Protein AF-A0A2U1LU13-F1 (afdb_monomer_lite)

Foldseek 3Di:
DDDPPDDPDDDDPVVLCCLQVDFAQWFDFLNDIDTGGLQQEEAEDPVVVVVVNVLSQQDRHGYGDCVVVPPCVVVCVVVSVSSNHYYAVVVVLLVSLQVLLVCLQVQNDALSHVVNQLVVLVVCVVVVHDCPNSLVSQQPGQRFQFPVGGHGLQQEEADDPLCPLLVQFFPRGYGDCVRNPPVVVVSLVSSVSSNHHYDDDLCVLVRSLVGTDALVSLAAHALSNVVSLLVSLVSDPDNPSSLVRQQPHQNFQFPVGGHHLQQEEEDAVPDLLCLLCVLQVPGGYGDCVRNPPVVNVSLVSSVSSNHHYDSVSSLVVSLVVVLVCLVVVNRALSSVVSVLVSLVSCVVVVHDDDPSSLVSQQAGFNFAFPVRGTHGLQQEAADDPLCVLQVLFWDHRYGPCDPVGNHPVVVVSVVSSVSSNHHYDLLPVLVRCVVTGHGDPDVVSRDPSNVVSNVVSVVSVVVVVVVVVVVVVVVVD

Secondary structure (DSSP, 8-state):
----SS---PPPHHHHHHHHHSS-EEEEETTEEEEE-GGG-B---HHHHHHHHHTSSS----EE-HHHH-GGGGGGHHHHHHTT-B--HHHHHHHHHHHHHHHHHTT---HHHHHHHHHHHHHHHHTT---HHHHHHHHTS--EEETTEEE-GGG-B---GGGHHHHHHB---BB-HHHH-GGGGGGHHHHHHTT-B-S--TTHHHHHHHTBPPGGG--S--HHHHHHHHHHHHH-S--HHHHHHHHTS--EEETTEEE-GGG-B---TT-GGGGHHHHSS-S-BB-HHHH-GGGGGGHHHHHHTT-B-SHHHHHHHHHHHHHHHHHTT---HHHHHHHHHHHHHHHHHTPPPPHHHHHHHHHS--EEBTTS-EE-GGG-B---GGGHHHHTTB---BB--STTTT-GGGGGGHHHHHHTT-B-SGGG-HHHHHHHB---SSGGG--HHHHHHHHHHHHHHHHHHHHHHHHHHHH--

Sequence (477 aa):
MANLRTTGTCLPERFLSSIKNGSWLKIYLNGCSGYKLPSESFVLESSLVSYLQNESVLVDIPLVDENFYGEEIKNYKDELKTIGVRFEIKEACELTGKRLASLAASSKYTKDGVFAILKFIKYLGENKLPSEDFISSIKGGKWVRTSRGYMTPTDSVLLSDEWNAAKQISDVPFIDHDYYGNEIYSFKKELELLGVVVNFDHNCYRIVSANIKSSTLLTCLSPEAFLLILKCIQKLESSEKLLQEVTNTKCLKTNLGYNFPSECFLWNTESEWRCLLHVFGSFPVLDETFYGNIIVSMSTELKKLGVMVESEDTIKEFTRTFKQQVSSSSISKENVFSFLEFCRKLNKMEVEFPAELKDCIREEKWLRTGLGDYRSPNDCILFGTDWLPISSVSLLPFIDDSDDSYGSKIHQYGLELKELGVTTDFKDGDKFIADGIFLPQDCSRLTTASVYSLLDSVKIFKEKKVRLREDIDHFSG

Radius of gyration: 44.27 Å; chains: 1; bounding box: 106×36×141 Å

pLDDT: mean 86.25, std 11.25, range [31.67, 97.56]

Structure (mmCIF, N/CA/C/O backbone):
data_AF-A0A2U1LU13-F1
#
_entry.id   AF-A0A2U1LU13-F1
#
loop_
_atom_site.group_PDB
_atom_site.id
_atom_site.type_symbol
_atom_site.label_atom_id
_atom_site.label_alt_id
_atom_site.label_comp_id
_atom_site.label_asym_id
_atom_site.label_entity_id
_atom_site.label_seq_id
_atom_site.pdbx_PDB_ins_code
_atom_site.Cartn_x
_atom_site.Cartn_y
_atom_site.Cartn_z
_atom_site.occupancy
_atom_site.B_iso_or_equiv
_atom_site.auth_seq_id
_atom_site.auth_comp_id
_atom_site.auth_asym_id
_atom_site.auth_atom_id
_atom_site.pdbx_PDB_model_num
ATOM 1 N N . MET A 1 1 ? -43.861 2.820 74.575 1.00 38.53 1 MET A N 1
ATOM 2 C CA . MET A 1 1 ? -42.557 2.122 74.524 1.00 38.53 1 MET A CA 1
ATOM 3 C C . MET A 1 1 ? -41.469 3.168 74.664 1.00 38.53 1 MET A C 1
ATOM 5 O O . MET A 1 1 ? -41.568 4.204 74.022 1.00 38.53 1 MET A O 1
ATOM 9 N N . ALA A 1 2 ? -40.532 2.962 75.587 1.00 31.67 2 ALA A N 1
ATOM 10 C CA . ALA A 1 2 ? -39.531 3.951 75.970 1.00 31.67 2 ALA A CA 1
ATOM 11 C C . ALA A 1 2 ? -38.491 4.176 74.859 1.00 31.67 2 ALA A C 1
ATOM 13 O O . ALA A 1 2 ? -38.010 3.224 74.250 1.00 31.67 2 ALA A O 1
ATOM 14 N N . ASN A 1 3 ? -38.156 5.448 74.635 1.00 36.84 3 ASN A N 1
ATOM 15 C CA . ASN A 1 3 ? -37.071 5.921 73.781 1.00 36.84 3 ASN A CA 1
ATOM 16 C C . ASN A 1 3 ? -35.738 5.245 74.151 1.00 36.84 3 ASN A C 1
ATOM 18 O O . ASN A 1 3 ? -35.195 5.507 75.221 1.00 36.84 3 ASN A O 1
ATOM 22 N N . LEU A 1 4 ? -35.155 4.480 73.225 1.00 47.50 4 LEU A N 1
ATOM 23 C CA . LEU A 1 4 ? -33.764 3.994 73.273 1.00 47.50 4 LEU A CA 1
ATOM 24 C C . LEU A 1 4 ? -32.726 5.108 72.998 1.00 47.50 4 LEU A C 1
ATOM 26 O O . LEU A 1 4 ? -31.564 4.832 72.726 1.00 47.50 4 LEU A O 1
ATOM 30 N N . ARG A 1 5 ? -33.118 6.387 73.067 1.00 46.38 5 ARG A N 1
ATOM 31 C CA . ARG A 1 5 ? -32.317 7.513 72.559 1.00 46.38 5 ARG A CA 1
ATOM 32 C C . ARG A 1 5 ? -31.171 8.000 73.456 1.00 46.38 5 ARG A C 1
ATOM 34 O O . ARG A 1 5 ? -30.487 8.927 73.041 1.00 46.38 5 ARG A O 1
ATOM 41 N N . THR A 1 6 ? -30.922 7.451 74.649 1.00 43.53 6 THR A N 1
ATOM 42 C CA . THR A 1 6 ? -30.014 8.144 75.599 1.00 43.53 6 THR A CA 1
ATOM 43 C C . THR A 1 6 ? -29.147 7.299 76.538 1.00 43.53 6 THR A C 1
ATOM 45 O O . THR A 1 6 ? -28.593 7.856 77.481 1.00 43.53 6 THR A O 1
ATOM 48 N N . THR A 1 7 ? -28.914 6.003 76.312 1.00 41.75 7 THR A N 1
ATOM 49 C CA . THR A 1 7 ? -27.909 5.287 77.132 1.00 41.75 7 THR A CA 1
ATOM 50 C C . THR A 1 7 ? -26.944 4.491 76.271 1.00 41.75 7 THR A C 1
ATOM 52 O O . THR A 1 7 ? -27.354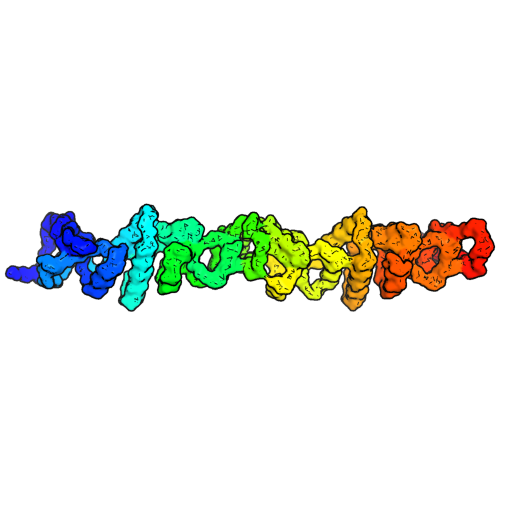 3.612 75.523 1.00 41.75 7 THR A O 1
ATOM 55 N N . GLY A 1 8 ? -25.650 4.809 76.384 1.00 46.75 8 GLY A N 1
ATOM 56 C CA . GLY A 1 8 ? -24.526 4.111 75.750 1.00 46.75 8 GLY A CA 1
ATOM 57 C C . GLY A 1 8 ? -24.321 2.694 76.292 1.00 46.75 8 GLY A C 1
ATOM 58 O O . GLY A 1 8 ? -23.240 2.348 76.756 1.00 46.75 8 GLY A O 1
ATOM 59 N N . THR A 1 9 ? -25.375 1.884 76.270 1.00 54.50 9 THR A N 1
ATOM 60 C CA . THR A 1 9 ? -25.333 0.459 76.572 1.00 54.50 9 THR A CA 1
ATOM 61 C C . THR A 1 9 ? -25.237 -0.291 75.251 1.00 54.50 9 THR A C 1
ATOM 63 O O . THR A 1 9 ? -26.127 -0.230 74.407 1.00 54.50 9 THR A O 1
ATOM 66 N N . CYS A 1 10 ? -24.101 -0.955 75.035 1.00 62.41 10 CYS A N 1
ATOM 67 C CA . CYS A 1 10 ? -23.913 -1.821 73.880 1.00 62.41 10 CYS A CA 1
ATOM 68 C C . CYS A 1 10 ? -24.911 -2.986 73.980 1.00 62.41 10 CYS A C 1
ATOM 70 O O . CYS A 1 10 ? -25.003 -3.633 75.027 1.00 62.41 10 CYS A O 1
ATOM 72 N N . LEU A 1 11 ? -25.677 -3.237 72.914 1.00 72.50 11 LEU A N 1
ATOM 73 C CA . LEU A 1 11 ? -26.575 -4.392 72.838 1.00 72.50 11 LEU A CA 1
ATOM 74 C C . LEU A 1 11 ? -25.777 -5.686 73.091 1.00 72.50 11 LEU A C 1
ATOM 76 O O . LEU A 1 11 ? -24.653 -5.799 72.597 1.00 72.50 11 LEU A O 1
ATOM 80 N N . PRO A 1 12 ? -26.333 -6.687 73.803 1.00 84.94 12 PRO A N 1
ATOM 81 C CA . PRO A 1 12 ? -25.637 -7.952 74.022 1.00 84.94 12 PRO A CA 1
ATOM 82 C C . PRO A 1 12 ? -25.204 -8.581 72.691 1.00 84.94 12 PRO A C 1
ATOM 84 O O . PRO A 1 12 ? -26.036 -8.780 71.805 1.00 84.94 12 PRO A O 1
ATOM 87 N N . GLU A 1 13 ? -23.923 -8.934 72.548 1.00 82.00 13 GLU A N 1
ATOM 88 C CA . GLU A 1 13 ? -23.354 -9.387 71.265 1.00 82.00 13 GLU A CA 1
ATOM 89 C C . GLU A 1 13 ? -24.123 -10.553 70.640 1.00 82.00 13 GLU A C 1
ATOM 91 O O . GLU A 1 13 ? -24.363 -10.563 69.436 1.00 82.00 13 GLU A O 1
ATOM 96 N N . ARG A 1 14 ? -24.561 -11.521 71.458 1.00 84.94 14 ARG A N 1
ATOM 97 C CA . ARG A 1 14 ? -25.356 -12.671 70.996 1.00 84.94 14 ARG A CA 1
ATOM 98 C C . ARG A 1 14 ? -26.734 -12.272 70.469 1.00 84.94 14 ARG A C 1
ATOM 100 O O . ARG A 1 14 ? -27.228 -12.887 69.530 1.00 84.94 14 ARG A O 1
ATOM 107 N N . PHE A 1 15 ? -27.358 -11.261 71.069 1.00 85.44 15 PHE A N 1
ATOM 108 C CA . PHE A 1 15 ? -28.644 -10.739 70.609 1.00 85.44 15 PHE A CA 1
ATOM 109 C C . PHE A 1 15 ? -28.466 -10.000 69.281 1.00 85.44 15 PHE A C 1
ATOM 111 O O . PHE A 1 15 ? -29.158 -10.298 68.309 1.00 85.44 15 PHE A O 1
ATOM 118 N N . LEU A 1 16 ? -27.468 -9.113 69.210 1.00 84.56 16 LEU A N 1
ATOM 119 C CA . LEU A 1 16 ? -27.144 -8.372 67.995 1.00 84.56 16 LEU A CA 1
ATOM 120 C C . LEU A 1 16 ? -26.778 -9.317 66.839 1.00 84.56 16 LEU A C 1
ATOM 122 O O . LEU A 1 16 ? -27.289 -9.154 65.736 1.00 84.56 16 LEU A O 1
ATOM 126 N N . SER A 1 17 ? -25.937 -10.326 67.077 1.00 84.88 17 SER A N 1
ATOM 127 C CA . SER A 1 17 ? -25.530 -11.283 66.042 1.00 84.88 17 SER A CA 1
ATOM 128 C C . SER A 1 17 ? -26.692 -12.147 65.551 1.00 84.88 17 SER A C 1
ATOM 130 O O . SER A 1 17 ? -26.802 -12.385 64.349 1.00 84.88 17 SER A O 1
ATOM 132 N N . SER A 1 18 ? -27.603 -12.547 66.443 1.00 85.25 18 SER A N 1
ATOM 133 C CA . SER A 1 18 ? -28.807 -13.302 66.071 1.00 85.25 18 SER A CA 1
ATOM 134 C C . SER A 1 18 ? -29.725 -12.494 65.149 1.00 85.25 18 SER A C 1
ATOM 136 O O . SER A 1 18 ? -30.237 -13.027 64.167 1.00 85.25 18 SER A O 1
ATOM 138 N N . ILE A 1 19 ? -29.888 -11.194 65.418 1.00 88.31 19 ILE A N 1
ATOM 139 C CA . ILE A 1 19 ? -30.711 -10.301 64.589 1.00 88.31 19 ILE A CA 1
ATOM 140 C C . ILE A 1 19 ? -30.025 -9.990 63.257 1.00 88.31 19 ILE A C 1
ATOM 142 O O . ILE A 1 19 ? -30.682 -10.009 62.219 1.00 88.31 19 ILE A O 1
ATOM 146 N N . LYS A 1 20 ? -28.712 -9.734 63.269 1.00 88.00 20 LYS A N 1
ATOM 147 C CA . LYS A 1 20 ? -27.929 -9.404 62.067 1.00 88.00 20 LYS A CA 1
ATOM 148 C C . LYS A 1 20 ? -27.861 -10.549 61.059 1.00 88.00 20 LYS A C 1
ATOM 150 O O . LYS A 1 20 ? -27.879 -10.304 59.858 1.00 88.00 20 LYS A O 1
ATOM 155 N N . ASN A 1 21 ? -27.773 -11.785 61.546 1.00 87.19 21 ASN A N 1
ATOM 156 C CA . ASN A 1 21 ? -27.509 -12.952 60.702 1.00 87.19 21 ASN A CA 1
ATOM 157 C C . ASN A 1 21 ? -28.780 -13.722 60.303 1.00 87.19 21 ASN A C 1
ATOM 159 O O . ASN A 1 21 ? -28.713 -14.636 59.483 1.00 87.19 21 ASN A O 1
ATOM 163 N N . GLY A 1 22 ? -29.938 -13.381 60.875 1.00 87.50 22 GLY A N 1
ATOM 164 C CA . GLY A 1 22 ? -31.211 -14.018 60.546 1.00 87.50 22 GLY A CA 1
ATOM 165 C C . GLY A 1 22 ? -31.856 -13.438 59.283 1.00 87.50 22 GLY A C 1
ATOM 166 O O . GLY A 1 22 ? -31.882 -12.226 59.092 1.00 87.50 22 GLY A O 1
ATOM 167 N N . SER A 1 23 ? -32.447 -14.296 58.446 1.00 89.81 23 SER A N 1
ATOM 168 C CA . SER A 1 23 ? -33.273 -13.880 57.299 1.00 89.81 23 SER A CA 1
ATOM 169 C C . SER A 1 23 ? -34.725 -13.654 57.726 1.00 89.81 23 SER A C 1
ATOM 171 O O . SER A 1 23 ? -35.588 -14.487 57.467 1.00 89.81 23 SER A O 1
ATOM 173 N N . TRP A 1 24 ? -34.985 -12.558 58.438 1.00 91.88 24 TRP A N 1
ATOM 174 C CA . TRP A 1 24 ? -36.312 -12.240 58.989 1.00 91.88 24 TRP A CA 1
ATOM 175 C C . TRP A 1 24 ? -36.878 -10.910 58.490 1.00 91.88 24 TRP A C 1
ATOM 177 O O . TRP A 1 24 ? -38.072 -10.660 58.662 1.00 91.88 24 TRP A O 1
ATOM 187 N N . LEU A 1 25 ? -36.050 -10.046 57.894 1.00 92.94 25 LEU A N 1
ATOM 188 C CA . LEU A 1 25 ? -36.496 -8.736 57.442 1.00 92.94 25 LEU A CA 1
ATOM 189 C C . LEU A 1 25 ? -37.285 -8.911 56.149 1.00 92.94 25 LEU A C 1
ATOM 191 O O . LEU A 1 25 ? -36.767 -9.454 55.169 1.00 92.94 25 LEU A O 1
ATOM 195 N N . LYS A 1 26 ? -38.554 -8.500 56.167 1.00 92.06 26 LYS A N 1
ATOM 196 C CA . LYS A 1 26 ? -39.435 -8.615 55.014 1.00 92.06 26 LYS A CA 1
ATOM 197 C C . LYS A 1 26 ? -39.046 -7.573 53.977 1.00 92.06 26 LYS A C 1
ATOM 199 O O . LYS A 1 26 ? -38.900 -6.389 54.279 1.00 92.06 26 LYS A O 1
ATOM 204 N N . ILE A 1 27 ? -38.874 -8.036 52.754 1.00 90.69 27 ILE A N 1
ATOM 205 C CA . ILE A 1 27 ? -38.442 -7.216 51.637 1.00 90.69 27 ILE A CA 1
ATOM 206 C C . ILE A 1 27 ? -39.390 -7.380 50.463 1.00 90.69 27 ILE A C 1
ATOM 208 O O . ILE A 1 27 ? -40.057 -8.406 50.310 1.00 90.69 27 ILE A O 1
ATOM 212 N N . TYR A 1 28 ? -39.419 -6.357 49.628 1.00 83.50 28 TYR A N 1
ATOM 213 C CA . TYR A 1 28 ? -40.061 -6.353 48.335 1.00 83.50 28 TYR A CA 1
ATOM 214 C C . TYR A 1 28 ? -38.986 -6.437 47.250 1.00 83.50 28 TYR A C 1
ATOM 216 O O . TYR A 1 28 ? -38.046 -5.638 47.221 1.00 83.50 28 TYR A O 1
ATOM 224 N N . LEU A 1 29 ? -39.111 -7.435 46.377 1.00 77.38 29 LEU A N 1
ATOM 225 C CA . LEU A 1 29 ? -38.156 -7.750 45.322 1.00 77.38 29 LEU A CA 1
ATOM 226 C C . LEU A 1 29 ? -38.910 -8.125 44.050 1.00 77.38 29 LEU A C 1
ATOM 228 O O . LEU A 1 29 ? -39.571 -9.158 44.019 1.00 77.38 29 LEU A O 1
ATOM 232 N N . ASN A 1 30 ? -38.802 -7.304 43.005 1.00 66.56 30 ASN A N 1
ATOM 233 C CA . ASN A 1 30 ? -39.325 -7.620 41.671 1.00 66.56 30 ASN A CA 1
ATOM 234 C C . ASN A 1 30 ? -40.794 -8.110 41.667 1.00 66.56 30 ASN A C 1
ATOM 236 O O . ASN A 1 30 ? -41.125 -9.171 41.141 1.00 66.56 30 ASN A O 1
ATOM 240 N N . GLY A 1 31 ? -41.685 -7.384 42.352 1.00 67.81 31 GLY A N 1
ATOM 241 C CA . GLY A 1 31 ? -43.101 -7.765 42.447 1.00 67.81 31 GLY A CA 1
ATOM 242 C C . GLY A 1 31 ? -43.429 -8.823 43.506 1.00 67.81 31 GLY A C 1
ATOM 243 O O . GLY A 1 31 ? -44.602 -9.074 43.769 1.00 67.81 31 GLY A O 1
ATOM 244 N N . CYS A 1 32 ? -42.420 -9.433 44.134 1.00 70.88 32 CYS A N 1
ATOM 245 C CA . CYS A 1 32 ? -42.581 -10.520 45.094 1.00 70.88 32 CYS A CA 1
ATOM 246 C C . CYS A 1 32 ? -42.129 -10.101 46.499 1.00 70.88 32 CYS A C 1
ATOM 248 O O . CYS A 1 32 ? -41.063 -9.514 46.685 1.00 70.88 32 CYS A O 1
ATOM 250 N N . SER A 1 33 ? -42.915 -10.453 47.517 1.00 82.56 33 SER A N 1
ATOM 251 C CA . SER A 1 33 ? -42.498 -10.315 48.915 1.00 82.56 33 SER A CA 1
ATOM 252 C C . SER A 1 33 ? -41.622 -11.495 49.338 1.00 82.56 33 SER A C 1
ATOM 254 O O . SER A 1 33 ? -41.970 -12.644 49.061 1.00 82.56 33 SER A O 1
ATOM 256 N N . GLY A 1 34 ? -40.541 -11.236 50.068 1.00 88.44 34 GLY A N 1
ATOM 257 C CA . GLY A 1 34 ? -39.651 -12.264 50.609 1.00 88.44 34 GLY A CA 1
ATOM 258 C C . GLY A 1 34 ? -39.026 -11.856 51.940 1.00 88.44 34 GLY A C 1
ATOM 259 O O . GLY A 1 34 ? -39.387 -10.831 52.512 1.00 88.44 34 GLY A O 1
ATOM 260 N N . TYR A 1 35 ? -38.072 -12.654 52.425 1.00 91.69 35 TYR A N 1
ATOM 261 C CA . TYR A 1 35 ? -37.308 -12.367 53.640 1.00 91.69 35 TYR A CA 1
ATOM 262 C C . TYR A 1 35 ? -35.809 -12.425 53.357 1.00 91.69 35 TYR A C 1
ATOM 264 O O . TYR A 1 35 ? -35.337 -13.342 52.681 1.00 91.69 35 TYR A O 1
ATOM 272 N N . LYS A 1 36 ? -35.058 -11.454 53.877 1.00 90.25 36 LYS A N 1
ATOM 273 C CA . LYS A 1 36 ? -33.603 -11.358 53.719 1.00 90.25 36 LYS A CA 1
ATOM 274 C C . LYS A 1 36 ? -32.918 -10.967 55.023 1.00 90.25 36 LYS A C 1
ATOM 276 O O . LYS A 1 36 ? -33.563 -10.571 55.996 1.00 90.25 36 LYS A O 1
ATOM 281 N N . LEU A 1 37 ? -31.596 -11.136 55.052 1.00 92.00 37 LEU A N 1
ATOM 282 C CA . LEU A 1 37 ? -30.774 -10.616 56.137 1.00 92.00 37 LEU A CA 1
ATOM 283 C C . LEU A 1 37 ? -30.817 -9.082 56.116 1.00 92.00 37 LEU A C 1
ATOM 285 O O . LEU A 1 37 ? -30.819 -8.500 55.024 1.00 92.00 37 LEU A O 1
ATOM 289 N N . PRO A 1 38 ? -30.756 -8.414 57.279 1.00 91.44 38 PRO A N 1
ATOM 290 C CA . PRO A 1 38 ? -30.585 -6.967 57.336 1.00 91.44 38 PRO A CA 1
ATOM 291 C C . PRO A 1 38 ? -29.425 -6.466 56.464 1.00 91.44 38 PRO A C 1
ATOM 293 O O . PRO A 1 38 ? -29.615 -5.551 55.675 1.00 91.44 38 PRO A O 1
ATOM 296 N N . SER A 1 39 ? -28.269 -7.140 56.504 1.00 87.19 39 SER A N 1
ATOM 297 C CA . SER A 1 39 ? -27.068 -6.796 55.722 1.00 87.19 39 SER A CA 1
ATOM 298 C C . SER A 1 39 ? -27.202 -6.942 54.205 1.00 87.19 39 SER A C 1
ATOM 300 O O . SER A 1 39 ? -26.350 -6.435 53.469 1.00 87.19 39 SER A O 1
ATOM 302 N N . GLU A 1 40 ? -28.240 -7.632 53.731 1.00 87.19 40 GLU A N 1
ATOM 303 C CA . GLU A 1 40 ? -28.578 -7.745 52.313 1.00 87.19 40 GLU A CA 1
ATOM 304 C C . GLU A 1 40 ? -29.722 -6.815 51.908 1.00 87.19 40 GLU A C 1
ATOM 306 O O . GLU A 1 40 ? -30.003 -6.744 50.720 1.00 87.19 40 GLU A O 1
ATOM 311 N N . SER A 1 41 ? -30.373 -6.133 52.854 1.00 90.38 41 SER A N 1
ATOM 312 C CA . SER A 1 41 ? -31.602 -5.360 52.639 1.00 90.38 41 SER A CA 1
ATOM 313 C C . SER A 1 41 ? -31.338 -3.857 52.580 1.00 90.38 41 SER A C 1
ATOM 315 O O . SER A 1 41 ? -30.395 -3.355 53.199 1.00 90.38 41 SER A O 1
ATOM 317 N N . PHE A 1 42 ? -32.198 -3.132 51.864 1.00 88.38 42 PHE A N 1
ATOM 318 C CA . PHE A 1 42 ? -32.001 -1.717 51.559 1.00 88.38 42 PHE A CA 1
ATOM 319 C C . PHE A 1 42 ? -33.211 -0.849 51.906 1.00 88.38 42 PHE A C 1
ATOM 321 O O . PHE A 1 42 ? -34.357 -1.242 51.699 1.00 88.38 42 PHE A O 1
ATOM 328 N N . VAL A 1 43 ? -32.942 0.375 52.354 1.00 86.94 43 VAL A N 1
ATOM 329 C CA . VAL A 1 43 ? -33.914 1.474 52.418 1.00 86.94 43 VAL A CA 1
ATOM 330 C C . VAL A 1 43 ? -33.341 2.628 51.597 1.00 86.94 43 VAL A C 1
ATOM 332 O O . VAL A 1 43 ? -32.380 3.269 52.016 1.00 86.94 43 VAL A O 1
ATOM 335 N N . LEU A 1 44 ? -33.896 2.864 50.406 1.00 77.81 44 LEU A N 1
ATOM 336 C CA . LEU A 1 44 ? -33.405 3.853 49.434 1.00 77.81 44 LEU A CA 1
ATOM 337 C C . LEU A 1 44 ? -34.466 4.926 49.161 1.00 77.81 44 LEU A C 1
ATOM 339 O O . LEU A 1 44 ? -35.650 4.712 49.410 1.00 77.81 44 LEU A O 1
ATOM 343 N N . GLU A 1 45 ? -34.045 6.075 48.628 1.00 71.88 45 GLU A N 1
ATOM 344 C CA . GLU A 1 45 ? -34.971 7.136 48.218 1.00 71.88 45 GLU A CA 1
ATOM 345 C C . GLU A 1 45 ? -35.929 6.684 47.105 1.00 71.88 45 GLU A C 1
ATOM 347 O O . GLU A 1 45 ? -35.559 5.966 46.171 1.00 71.88 45 GLU A O 1
ATOM 352 N N . SER A 1 46 ? -37.168 7.176 47.177 1.00 67.31 46 SER A N 1
ATOM 353 C CA . SER A 1 46 ? -38.286 6.792 46.308 1.00 67.31 46 SER A CA 1
ATOM 354 C C . SER A 1 46 ? -38.017 7.021 44.813 1.00 67.31 46 SER A C 1
ATOM 356 O O . SER A 1 46 ? -38.522 6.283 43.966 1.00 67.31 46 SER A O 1
ATOM 358 N N . SER A 1 47 ? -37.209 8.024 44.465 1.00 68.06 47 SER A N 1
ATOM 359 C CA . SER A 1 47 ? -36.841 8.357 43.081 1.00 68.06 47 SER A CA 1
ATOM 360 C C . SER A 1 47 ? -35.963 7.279 42.432 1.00 68.06 47 SER A C 1
ATOM 362 O O . SER A 1 47 ? -36.165 6.937 41.269 1.00 68.06 47 SER A O 1
ATOM 364 N N . LEU A 1 48 ? -35.033 6.690 43.187 1.00 68.00 48 LEU A N 1
ATOM 365 C CA . LEU A 1 48 ? -34.186 5.590 42.722 1.00 68.00 48 LEU A CA 1
ATOM 366 C C . LEU A 1 48 ? -34.975 4.279 42.666 1.00 68.00 48 LEU A C 1
ATOM 368 O O . LEU A 1 48 ? -34.872 3.523 41.703 1.00 68.00 48 LEU A O 1
ATOM 372 N N . VAL A 1 49 ? -35.809 4.039 43.681 1.00 66.88 49 VAL A N 1
ATOM 373 C CA . VAL A 1 49 ? -36.694 2.868 43.754 1.00 66.88 49 VAL A CA 1
ATOM 374 C C . VAL A 1 49 ? -37.646 2.817 42.559 1.00 66.88 49 VAL A C 1
ATOM 376 O O . VAL A 1 49 ? -37.750 1.783 41.904 1.00 66.88 49 VAL A O 1
ATOM 379 N N . SER A 1 50 ? -38.294 3.935 42.233 1.00 67.81 50 SER A N 1
ATOM 380 C CA . SER A 1 50 ? -39.213 4.016 41.091 1.00 67.81 50 SER A CA 1
ATOM 381 C C . SER A 1 50 ? -38.503 3.846 39.744 1.00 67.81 50 SER A C 1
ATOM 383 O O . SER A 1 50 ? -39.023 3.150 38.875 1.00 67.81 50 SER A O 1
ATOM 385 N N . TYR A 1 51 ? -37.297 4.398 39.572 1.00 69.25 51 TYR A N 1
ATOM 386 C CA . TYR A 1 51 ? -36.493 4.168 38.368 1.00 69.25 51 TYR A CA 1
ATOM 387 C C . TYR A 1 51 ? -36.136 2.682 38.185 1.00 69.25 51 TYR A C 1
ATOM 389 O O . TYR A 1 51 ? -36.384 2.108 37.124 1.00 69.25 51 TYR A O 1
ATOM 397 N N . LEU A 1 52 ? -35.614 2.040 39.236 1.00 64.81 52 LEU A N 1
ATOM 398 C CA . LEU A 1 52 ? -35.207 0.632 39.210 1.00 64.81 52 LEU A CA 1
ATOM 399 C C . LEU A 1 52 ? -36.380 -0.326 38.955 1.00 64.81 52 LEU A C 1
ATOM 401 O O . LEU A 1 52 ? -36.209 -1.333 38.272 1.00 64.81 52 LEU A O 1
ATOM 405 N N . GLN A 1 53 ? -37.564 -0.009 39.483 1.00 62.66 53 GLN A N 1
ATOM 406 C CA . GLN A 1 53 ? -38.780 -0.804 39.290 1.00 62.66 53 GLN A CA 1
ATOM 407 C C . GLN A 1 53 ? -39.376 -0.651 37.882 1.00 62.66 53 GLN A C 1
ATOM 409 O O . GLN A 1 53 ? -39.920 -1.616 37.350 1.00 62.66 53 GLN A O 1
ATOM 414 N N . ASN A 1 54 ? -39.250 0.526 37.260 1.00 63.12 54 ASN A N 1
ATOM 415 C CA . ASN A 1 54 ? -39.770 0.779 35.912 1.00 63.12 54 ASN A CA 1
ATOM 416 C C . ASN A 1 54 ? -38.928 0.125 34.807 1.00 63.12 54 ASN A C 1
ATOM 418 O O . ASN A 1 54 ? -39.464 -0.263 33.773 1.00 63.12 54 ASN A O 1
ATOM 422 N N . GLU A 1 55 ? -37.618 -0.021 35.011 1.00 59.94 55 GLU A N 1
ATOM 423 C CA . GLU A 1 55 ? -36.703 -0.547 33.989 1.00 59.94 55 GLU A CA 1
ATOM 424 C C . GLU A 1 55 ? -36.604 -2.086 33.950 1.00 59.94 55 GLU A C 1
ATOM 426 O O . GLU A 1 55 ? -35.844 -2.588 33.135 1.00 59.94 55 GLU A O 1
ATOM 431 N N . SER A 1 56 ? -37.400 -2.828 34.743 1.00 53.78 56 SER A N 1
ATOM 432 C CA . SER A 1 56 ? -37.697 -4.294 34.762 1.00 53.78 56 SER A CA 1
ATOM 433 C C . SER A 1 56 ? -36.551 -5.332 34.705 1.00 53.78 56 SER A C 1
ATOM 435 O O . SER A 1 56 ? -36.696 -6.433 35.228 1.00 53.78 56 SER A O 1
ATOM 437 N N . VAL A 1 57 ? -35.408 -5.011 34.109 1.00 52.50 57 VAL A N 1
ATOM 438 C CA . VAL A 1 57 ? -34.299 -5.910 33.768 1.00 52.50 57 VAL A CA 1
ATOM 439 C C . VAL A 1 57 ? -33.120 -5.736 34.725 1.00 52.50 57 VAL A C 1
ATOM 441 O O . VAL A 1 57 ? -32.249 -6.598 34.813 1.00 52.50 57 VAL A O 1
ATOM 444 N N . LEU A 1 58 ? -33.058 -4.614 35.440 1.00 52.75 58 LEU A N 1
ATOM 445 C CA . LEU A 1 58 ? -31.783 -4.142 35.958 1.00 52.75 58 LEU A CA 1
ATOM 446 C C . LEU A 1 58 ? -31.418 -4.634 37.343 1.00 52.75 58 LEU A C 1
ATOM 448 O O . LEU A 1 58 ? -30.256 -4.988 37.529 1.00 52.75 58 LEU A O 1
ATOM 452 N N . VAL A 1 59 ? -32.319 -4.659 38.329 1.00 59.75 59 VAL A N 1
ATOM 453 C CA . VAL A 1 59 ? -31.843 -4.984 39.674 1.00 59.75 59 VAL A CA 1
ATOM 454 C C . VAL A 1 59 ? -32.895 -5.553 40.615 1.00 59.75 59 VAL A C 1
ATOM 456 O O . VAL A 1 59 ? -33.803 -4.871 41.079 1.00 59.75 59 VAL A O 1
ATOM 459 N N . ASP A 1 60 ? -32.647 -6.788 41.033 1.00 67.19 60 ASP A N 1
ATOM 460 C CA . ASP A 1 60 ? -33.205 -7.398 42.233 1.00 67.19 60 ASP A CA 1
ATOM 461 C C . ASP A 1 60 ? -32.616 -6.731 43.509 1.00 67.19 60 ASP A C 1
ATOM 463 O O . ASP A 1 60 ? -31.897 -7.385 44.275 1.00 67.19 60 ASP A O 1
ATOM 467 N N . ILE A 1 61 ? -32.871 -5.437 43.762 1.00 78.44 61 ILE A N 1
ATOM 468 C CA . ILE A 1 61 ? -32.541 -4.816 45.064 1.00 78.44 61 ILE A CA 1
ATOM 469 C C . ILE A 1 61 ? -33.636 -5.173 46.072 1.00 78.44 61 ILE A C 1
ATOM 471 O O . ILE A 1 61 ? -34.783 -4.777 45.875 1.00 78.44 61 ILE A O 1
ATOM 475 N N . PRO A 1 62 ? -33.319 -5.896 47.159 1.00 85.56 62 PRO A N 1
ATOM 476 C CA . PRO A 1 62 ? -34.291 -6.226 48.198 1.00 85.56 62 PRO A CA 1
ATOM 477 C C . PRO A 1 62 ? -34.555 -5.002 49.081 1.00 85.56 62 PRO A C 1
ATOM 479 O O . PRO A 1 62 ? -33.817 -4.711 50.025 1.00 85.56 62 PRO A O 1
ATOM 482 N N . LEU A 1 63 ? -35.614 -4.270 48.749 1.00 87.19 63 LEU A N 1
ATOM 483 C CA . LEU A 1 63 ? -36.050 -3.094 49.495 1.00 87.19 63 LEU A CA 1
ATOM 484 C C . LEU A 1 63 ? -36.875 -3.525 50.701 1.00 87.19 63 LEU A C 1
ATOM 486 O O . LEU A 1 63 ? -37.680 -4.441 50.581 1.00 87.19 63 LEU A O 1
ATOM 490 N N . VAL A 1 64 ? -36.718 -2.874 51.850 1.00 89.38 64 VAL A N 1
ATOM 491 C CA . VAL A 1 64 ? -37.592 -3.122 53.008 1.00 89.38 64 VAL A CA 1
ATOM 492 C C . VAL A 1 64 ? -39.051 -2.871 52.616 1.00 89.38 64 VAL A C 1
ATOM 494 O O . VAL A 1 64 ? -39.371 -1.860 51.994 1.00 89.38 64 VAL A O 1
ATOM 497 N N . ASP A 1 65 ? -39.930 -3.816 52.953 1.00 88.19 65 ASP A N 1
ATOM 498 C CA . ASP A 1 65 ? -41.342 -3.792 52.557 1.00 88.19 65 ASP A CA 1
ATOM 499 C C . ASP A 1 65 ? -42.128 -2.756 53.382 1.00 88.19 65 ASP A C 1
ATOM 501 O O . ASP A 1 65 ? -42.736 -3.073 54.407 1.00 88.19 65 ASP A O 1
ATOM 505 N N . GLU A 1 66 ? -42.103 -1.494 52.945 1.00 85.88 66 GLU A N 1
ATOM 506 C CA . GLU A 1 66 ? -42.842 -0.401 53.593 1.00 85.88 66 GLU A CA 1
ATOM 507 C C . GLU A 1 66 ? -44.359 -0.639 53.609 1.00 85.88 66 GLU A C 1
ATOM 509 O O . GLU A 1 66 ? -45.028 -0.197 54.539 1.00 85.88 66 GLU A O 1
ATOM 514 N N . ASN A 1 67 ? -44.911 -1.383 52.642 1.00 84.94 67 ASN A N 1
ATOM 515 C CA . ASN A 1 67 ? -46.339 -1.716 52.631 1.00 84.94 67 ASN A CA 1
ATOM 516 C C . ASN A 1 67 ? -46.705 -2.670 53.773 1.00 84.94 67 ASN A C 1
ATOM 518 O O . ASN A 1 67 ? -47.818 -2.624 54.292 1.00 84.94 67 ASN A O 1
ATOM 522 N N . PHE A 1 68 ? -45.775 -3.543 54.164 1.00 89.56 68 PHE A N 1
ATOM 523 C CA . PHE A 1 68 ? -45.958 -4.444 55.294 1.00 89.56 68 PHE A CA 1
ATOM 524 C C . PHE A 1 68 ? -45.684 -3.774 56.642 1.00 89.56 68 PHE A C 1
ATOM 526 O O . PHE A 1 68 ? -46.429 -4.004 57.592 1.00 89.56 68 PHE A O 1
ATOM 533 N N . TYR A 1 69 ? -44.616 -2.980 56.743 1.00 90.06 69 TYR A N 1
ATOM 534 C CA . TYR A 1 69 ? -44.191 -2.384 58.013 1.00 90.06 69 TYR A CA 1
ATOM 535 C C . TYR A 1 69 ? -44.827 -1.021 58.320 1.00 90.06 69 TYR A C 1
ATOM 537 O O . TYR A 1 69 ? -44.778 -0.576 59.465 1.00 90.06 69 TYR A O 1
ATOM 545 N N . GLY A 1 70 ? -45.422 -0.365 57.323 1.00 86.62 70 GLY A N 1
ATOM 546 C CA . GLY A 1 70 ? -45.932 0.999 57.426 1.00 86.62 70 GLY A CA 1
ATOM 547 C C . GLY A 1 70 ? -44.822 2.054 57.436 1.00 86.62 70 GLY A C 1
ATOM 548 O O . GLY A 1 70 ? -43.640 1.755 57.608 1.00 86.62 70 GLY A O 1
ATOM 549 N N . GLU A 1 71 ? -45.202 3.326 57.286 1.00 84.06 71 GLU A N 1
ATOM 550 C CA . GLU A 1 71 ? -44.247 4.449 57.266 1.00 84.06 71 GLU A CA 1
ATOM 551 C C . GLU A 1 71 ? -43.464 4.603 58.579 1.00 84.06 71 GLU A C 1
ATOM 553 O O . GLU A 1 71 ? -42.370 5.169 58.587 1.00 84.06 71 GLU A O 1
ATOM 558 N N . GLU A 1 72 ? -43.980 4.050 59.681 1.00 88.38 72 GLU A N 1
ATOM 559 C CA . GLU A 1 72 ? -43.337 4.074 60.996 1.00 88.38 72 GLU A CA 1
ATOM 560 C C . GLU A 1 72 ? -41.945 3.434 60.991 1.00 88.38 72 GLU A C 1
ATOM 562 O O . GLU A 1 72 ? -41.090 3.849 61.776 1.00 88.38 72 GLU A O 1
ATOM 567 N N . ILE A 1 73 ? -41.664 2.488 60.080 1.00 89.00 73 ILE A N 1
ATOM 568 C CA . ILE A 1 73 ? -40.339 1.859 59.980 1.00 89.00 73 ILE A CA 1
ATOM 569 C C . ILE A 1 73 ? -39.227 2.869 59.673 1.00 89.00 73 ILE A C 1
ATOM 571 O O . ILE A 1 73 ? -38.085 2.683 60.094 1.00 89.00 73 ILE A O 1
ATOM 575 N N . LYS A 1 74 ? -39.561 3.992 59.022 1.00 84.12 74 LYS A N 1
ATOM 576 C CA . LYS A 1 74 ? -38.619 5.084 58.728 1.00 84.12 74 LYS A CA 1
ATOM 577 C C . LYS A 1 74 ? -38.117 5.776 59.996 1.00 84.12 74 LYS A C 1
ATOM 579 O O . LYS A 1 74 ? -37.012 6.318 59.991 1.00 84.12 74 LYS A O 1
ATOM 584 N N . ASN A 1 75 ? -38.879 5.716 61.092 1.00 88.50 75 ASN A N 1
ATOM 585 C CA . ASN A 1 75 ? -38.477 6.280 62.382 1.00 88.50 75 ASN A CA 1
ATOM 586 C C . ASN A 1 75 ? -37.338 5.491 63.048 1.00 88.50 75 ASN A C 1
ATOM 588 O O . ASN A 1 75 ? -36.675 6.035 63.927 1.00 88.50 75 ASN A O 1
ATOM 592 N N . TYR A 1 76 ? -37.083 4.254 62.605 1.00 90.12 76 TYR A N 1
ATOM 593 C CA . TYR A 1 76 ? -36.062 3.349 63.147 1.00 90.12 76 TYR A CA 1
ATOM 594 C C . TYR A 1 76 ? -34.764 3.342 62.328 1.00 90.12 76 TYR A C 1
ATOM 596 O O . TYR A 1 76 ? -34.058 2.337 62.256 1.00 90.12 76 TYR A O 1
ATOM 604 N N . LYS A 1 77 ? -34.452 4.442 61.637 1.00 88.44 77 LYS A N 1
ATOM 605 C CA . LYS A 1 77 ? -33.309 4.526 60.715 1.00 88.44 77 LYS A CA 1
ATOM 606 C C . LYS A 1 77 ? -31.979 4.123 61.364 1.00 88.44 77 LYS A C 1
ATOM 608 O O . LYS A 1 77 ? -31.218 3.363 60.765 1.00 88.44 77 LYS A O 1
ATOM 613 N N . ASP A 1 78 ? -31.693 4.621 62.564 1.00 86.94 78 ASP A N 1
ATOM 614 C CA . ASP A 1 78 ? -30.419 4.368 63.246 1.00 86.94 78 ASP A CA 1
ATOM 615 C C . ASP A 1 78 ? -30.336 2.926 63.763 1.00 86.94 78 ASP A C 1
ATOM 617 O O . ASP A 1 78 ? -29.286 2.284 63.674 1.00 86.94 78 ASP A O 1
ATOM 621 N N . GLU A 1 79 ? -31.454 2.369 64.225 1.00 91.12 79 GLU A N 1
ATOM 622 C CA . GLU A 1 79 ? -31.576 0.972 64.633 1.00 91.12 79 GLU A CA 1
ATOM 623 C C . GLU A 1 79 ? -31.396 0.031 63.436 1.00 91.12 79 GLU A C 1
ATOM 625 O O . GLU A 1 79 ? -30.614 -0.918 63.516 1.00 91.12 79 GLU A O 1
ATOM 630 N N . LEU A 1 80 ? -32.049 0.327 62.307 1.00 90.75 80 LEU A N 1
ATOM 631 C CA . LEU A 1 80 ? -31.921 -0.415 61.050 1.00 90.75 80 LEU A CA 1
ATOM 632 C C . LEU A 1 80 ? -30.470 -0.396 60.547 1.00 90.75 80 LEU A C 1
ATOM 634 O O . LEU A 1 80 ? -29.923 -1.451 60.218 1.00 90.75 80 LEU A O 1
ATOM 638 N N . LYS A 1 81 ? -29.803 0.766 60.579 1.00 89.50 81 LYS A N 1
ATOM 639 C CA . LYS A 1 81 ? -28.362 0.867 60.292 1.00 89.50 81 LYS A CA 1
ATOM 640 C C . LYS A 1 81 ? -27.531 0.023 61.254 1.00 89.50 81 LYS A C 1
ATOM 642 O O . LYS A 1 81 ? -26.634 -0.699 60.825 1.00 89.50 81 LYS A O 1
ATOM 647 N N . THR A 1 82 ? -27.844 0.064 62.549 1.00 87.56 82 THR A N 1
ATOM 648 C CA . THR A 1 82 ? -27.105 -0.673 63.586 1.00 87.56 82 THR A CA 1
ATOM 649 C C . THR A 1 82 ? -27.141 -2.181 63.342 1.00 87.56 82 THR A C 1
ATOM 651 O O . THR A 1 82 ? -26.128 -2.860 63.543 1.00 87.56 82 THR A O 1
ATOM 654 N N . ILE A 1 83 ? -28.269 -2.711 62.859 1.00 89.25 83 ILE A N 1
ATOM 655 C CA . ILE A 1 83 ? -28.433 -4.128 62.503 1.00 89.25 83 ILE A CA 1
ATOM 656 C C . ILE A 1 83 ? -27.968 -4.461 61.075 1.00 89.25 83 ILE A C 1
ATOM 658 O O . ILE A 1 83 ? -28.017 -5.621 60.685 1.00 89.25 83 ILE A O 1
ATOM 662 N N . GLY A 1 84 ? -27.451 -3.493 60.319 1.00 87.50 84 GLY A N 1
ATOM 663 C CA . GLY A 1 84 ? -26.801 -3.713 59.026 1.00 87.50 84 GLY A CA 1
ATOM 664 C C . GLY A 1 84 ? -27.656 -3.426 57.794 1.00 87.50 84 GLY A C 1
ATOM 665 O O . GLY A 1 84 ? -27.176 -3.671 56.694 1.00 87.50 84 GLY A O 1
ATOM 666 N N . VAL A 1 85 ? -28.877 -2.903 57.941 1.00 90.88 85 VAL A N 1
ATOM 667 C CA . VAL A 1 85 ? -29.665 -2.434 56.788 1.00 90.88 85 VAL A CA 1
ATOM 668 C C . VAL A 1 85 ? -28.936 -1.284 56.109 1.00 90.88 85 VAL A C 1
ATOM 670 O O . VAL A 1 85 ? -28.453 -0.360 56.768 1.00 90.88 85 VAL A O 1
ATOM 673 N N . ARG A 1 86 ? -28.863 -1.355 54.782 1.00 89.44 86 ARG A N 1
ATOM 674 C CA . ARG A 1 86 ? -28.112 -0.415 53.953 1.00 89.44 86 ARG A CA 1
ATOM 675 C C . ARG A 1 86 ? -28.994 0.740 53.509 1.00 89.44 86 ARG A C 1
ATOM 677 O O . ARG A 1 86 ? -30.171 0.553 53.203 1.00 89.44 86 ARG A O 1
ATOM 684 N N . PHE A 1 87 ? -28.415 1.933 53.466 1.00 85.88 87 PHE A N 1
ATOM 685 C CA . PHE A 1 87 ? -29.134 3.166 53.121 1.00 85.88 87 PHE A CA 1
ATOM 686 C C . PHE A 1 87 ? -28.465 3.941 51.989 1.00 85.88 87 PHE A C 1
ATOM 688 O O . PHE A 1 87 ? -29.045 4.896 51.474 1.00 85.88 87 PHE A O 1
ATOM 695 N N . GLU A 1 88 ? -27.238 3.580 51.615 1.00 81.38 88 GLU A N 1
ATOM 696 C CA . GLU A 1 88 ? -26.479 4.338 50.633 1.00 81.38 88 GLU A CA 1
ATOM 697 C C . GLU A 1 88 ? -26.695 3.781 49.226 1.00 81.38 88 GLU A C 1
ATOM 699 O O . GLU A 1 88 ? -26.568 2.581 48.971 1.00 81.38 88 GLU A O 1
ATOM 704 N N . ILE A 1 89 ? -26.958 4.684 48.276 1.00 74.31 89 ILE A N 1
ATOM 705 C CA . ILE A 1 89 ? -27.067 4.355 46.845 1.00 74.31 89 ILE A CA 1
ATOM 706 C C . ILE A 1 89 ? -25.776 3.696 46.350 1.00 74.31 89 ILE A C 1
ATOM 708 O O . ILE A 1 89 ? -25.818 2.785 45.529 1.00 74.31 89 ILE A O 1
ATOM 712 N N . LYS A 1 90 ? -24.628 4.104 46.897 1.00 75.69 90 LYS A N 1
ATOM 713 C CA . LYS A 1 90 ? -23.329 3.504 46.598 1.00 75.69 90 LYS A CA 1
ATOM 714 C C . LYS A 1 90 ? -23.316 1.993 46.867 1.00 75.69 90 LYS A C 1
ATOM 716 O O . LYS A 1 90 ? -22.938 1.219 45.993 1.00 75.69 90 LYS A O 1
ATOM 721 N N . GLU A 1 91 ? -23.789 1.561 48.035 1.00 78.88 91 GLU A N 1
ATOM 722 C CA . GLU A 1 91 ? -23.836 0.141 48.405 1.00 78.88 91 GLU A CA 1
ATOM 723 C C . GLU A 1 91 ? -24.799 -0.656 47.512 1.00 78.88 91 GLU A C 1
ATOM 725 O O . GLU A 1 91 ? -24.557 -1.826 47.201 1.00 78.88 91 GLU A O 1
ATOM 730 N N . ALA A 1 92 ? -25.895 -0.018 47.094 1.00 77.38 92 ALA A N 1
ATOM 731 C CA . ALA A 1 92 ? -26.850 -0.576 46.145 1.00 77.38 92 ALA A CA 1
ATOM 732 C C . ALA A 1 92 ? -26.212 -0.755 44.757 1.00 77.38 92 ALA A C 1
ATOM 734 O O . ALA A 1 92 ? -26.315 -1.832 44.165 1.00 77.38 92 ALA A O 1
ATOM 735 N N . CYS A 1 93 ? -25.484 0.253 44.272 1.00 74.50 93 CYS A N 1
ATOM 736 C CA . CYS A 1 93 ? -24.702 0.198 43.039 1.00 74.50 93 CYS A CA 1
ATOM 737 C C . CYS A 1 93 ? -23.635 -0.906 43.087 1.00 74.50 93 CYS A C 1
ATOM 739 O O . CYS A 1 93 ? -23.512 -1.667 42.132 1.00 74.50 93 CYS A O 1
ATOM 741 N N . GLU A 1 94 ? -22.907 -1.063 44.194 1.00 76.50 94 GLU A N 1
ATOM 742 C CA . GLU A 1 94 ? -21.911 -2.133 44.356 1.00 76.50 94 GLU A CA 1
ATOM 743 C C . GLU A 1 94 ? -22.536 -3.534 44.299 1.00 76.50 94 GLU A C 1
ATOM 745 O O . GLU A 1 94 ? -22.008 -4.435 43.640 1.00 76.50 94 GLU A O 1
ATOM 750 N N . LEU A 1 95 ? -23.667 -3.740 44.983 1.00 76.12 95 LEU A N 1
ATOM 751 C CA . LEU A 1 95 ? -24.377 -5.021 44.974 1.00 76.12 95 LEU A CA 1
ATOM 752 C C . LEU A 1 95 ? -24.921 -5.344 43.578 1.00 76.12 95 LEU A C 1
ATOM 754 O O . LEU A 1 95 ? -24.787 -6.475 43.104 1.00 76.12 95 LEU A O 1
ATOM 758 N N . THR A 1 96 ? -25.480 -4.336 42.912 1.00 73.50 96 THR A N 1
ATOM 759 C CA . THR A 1 96 ? -25.937 -4.417 41.522 1.00 73.50 96 THR A CA 1
ATOM 760 C C . THR A 1 96 ? -24.789 -4.787 40.593 1.00 73.50 96 THR A C 1
ATOM 762 O O . THR A 1 96 ? -24.878 -5.762 39.851 1.00 73.50 96 THR A O 1
ATOM 765 N N . GLY A 1 97 ? -23.678 -4.056 40.686 1.00 73.44 97 GLY A N 1
ATOM 766 C CA . GLY A 1 97 ? -22.480 -4.257 39.883 1.00 73.44 97 GLY A CA 1
ATOM 767 C C . GLY A 1 97 ? -21.919 -5.666 40.017 1.00 73.44 97 GLY A C 1
ATOM 768 O O . GLY A 1 97 ? -21.708 -6.340 39.014 1.00 73.44 97 GLY A O 1
ATOM 769 N N . LYS A 1 98 ? -21.799 -6.182 41.249 1.00 74.81 98 LYS A N 1
ATOM 770 C CA . LYS A 1 98 ? -21.355 -7.565 41.505 1.00 74.81 98 LYS A CA 1
ATOM 771 C C . LYS A 1 98 ? -22.271 -8.618 40.879 1.00 74.81 98 LYS A C 1
ATOM 773 O O . LYS A 1 98 ? -21.776 -9.622 40.370 1.00 74.81 98 LYS A O 1
ATOM 778 N N . ARG A 1 99 ? -23.593 -8.415 40.911 1.00 73.62 99 ARG A N 1
ATOM 779 C CA . ARG A 1 99 ? -24.556 -9.346 40.297 1.00 73.62 99 ARG A CA 1
ATOM 780 C C . ARG A 1 99 ? -24.516 -9.296 38.774 1.00 73.62 99 ARG A C 1
ATOM 782 O O . ARG A 1 99 ? -24.506 -10.336 38.129 1.00 73.62 99 ARG A O 1
ATOM 789 N N . LEU A 1 100 ? -24.452 -8.104 38.196 1.00 71.69 100 LEU A N 1
ATOM 790 C CA . LEU A 1 100 ? -24.329 -7.940 36.750 1.00 71.69 100 LEU A CA 1
ATOM 791 C C . LEU A 1 100 ? -22.984 -8.499 36.251 1.00 71.69 100 LEU A C 1
ATOM 793 O O . LEU A 1 100 ? -22.933 -9.228 35.263 1.00 71.69 100 LEU A O 1
ATOM 797 N N . ALA A 1 101 ? -21.901 -8.298 37.002 1.00 70.31 101 ALA A N 1
ATOM 798 C CA . ALA A 1 101 ? -20.602 -8.905 36.720 1.00 70.31 101 ALA A CA 1
ATOM 799 C C . ALA A 1 101 ? -20.633 -10.446 36.779 1.00 70.31 101 ALA A C 1
ATOM 801 O O . ALA A 1 101 ? -20.059 -11.109 35.912 1.00 70.31 101 ALA A O 1
ATOM 802 N N . SER A 1 102 ? -21.327 -11.046 37.756 1.00 71.75 102 SER A N 1
ATOM 803 C CA . SER A 1 102 ? -21.455 -12.509 37.835 1.00 71.75 102 SER A CA 1
ATOM 804 C C . SER A 1 102 ? -22.315 -13.082 36.703 1.00 71.75 102 SER A C 1
ATOM 806 O O . SER A 1 102 ? -21.981 -14.127 36.140 1.00 71.75 102 SER A O 1
ATOM 808 N N . LEU A 1 103 ? -23.367 -12.369 36.293 1.00 68.56 103 LEU A N 1
ATOM 809 C CA . LEU A 1 103 ? -24.149 -12.710 35.105 1.00 68.56 103 LEU A CA 1
ATOM 810 C C . LEU A 1 103 ? -23.298 -12.621 33.829 1.00 68.56 103 LEU A C 1
ATOM 812 O O . LEU A 1 103 ? -23.407 -13.502 32.971 1.00 68.56 103 LEU A O 1
ATOM 816 N N . ALA A 1 104 ? -22.400 -11.635 33.732 1.00 62.97 104 ALA A N 1
ATOM 817 C CA . ALA A 1 104 ? -21.501 -11.453 32.594 1.00 62.97 104 ALA A CA 1
ATOM 818 C C . ALA A 1 104 ? -20.523 -12.623 32.463 1.00 62.97 104 ALA A C 1
ATOM 820 O O . ALA A 1 104 ? -20.326 -13.142 31.366 1.00 62.97 104 ALA A O 1
ATOM 821 N N . ALA A 1 105 ? -19.989 -13.111 33.584 1.00 64.94 105 ALA A N 1
ATOM 822 C CA . ALA A 1 105 ? -19.142 -14.301 33.610 1.00 64.94 105 ALA A CA 1
ATOM 823 C C . ALA A 1 105 ? -19.879 -15.584 33.169 1.00 64.94 105 ALA A C 1
ATOM 825 O O . ALA A 1 105 ? -19.245 -16.526 32.702 1.00 64.94 105 ALA A O 1
ATOM 826 N N . SER A 1 106 ? -21.213 -15.625 33.278 1.00 65.62 106 SER A N 1
ATOM 827 C CA . SER A 1 106 ? -22.028 -16.795 32.920 1.00 65.62 106 SER A CA 1
ATOM 828 C C . SER A 1 106 ? -22.482 -16.846 31.452 1.00 65.62 106 SER A C 1
ATOM 830 O O . SER A 1 106 ? -23.195 -17.776 31.078 1.00 65.62 106 SER A O 1
ATOM 832 N N . SER A 1 107 ? -22.081 -15.882 30.607 1.00 55.22 107 SER A N 1
ATOM 833 C CA . SER A 1 107 ? -22.446 -15.765 29.175 1.00 55.22 107 SER A CA 1
ATOM 834 C C . SER A 1 107 ? -23.951 -15.624 28.866 1.00 55.22 107 SER A C 1
ATOM 836 O O . SER A 1 107 ? -24.386 -15.864 27.744 1.00 55.22 107 SER A O 1
ATOM 838 N N . LYS A 1 108 ? -24.763 -15.195 29.842 1.00 62.78 108 LYS A N 1
ATOM 839 C CA . LYS A 1 108 ? -26.232 -15.071 29.721 1.00 62.78 108 LYS A CA 1
ATOM 840 C C . LYS A 1 108 ? -26.747 -13.649 29.456 1.00 62.78 108 LYS A C 1
ATOM 842 O O . LYS A 1 108 ? -27.922 -13.380 29.694 1.00 62.78 108 LYS A O 1
ATOM 847 N N . TYR A 1 109 ? -25.909 -12.723 28.989 1.00 69.19 109 TYR A N 1
ATOM 848 C CA . TYR A 1 109 ? -26.379 -11.358 28.731 1.00 69.19 109 TYR A CA 1
ATOM 849 C C . TYR A 1 109 ? -27.241 -11.277 27.471 1.00 69.19 109 TYR A C 1
ATOM 851 O O . TYR A 1 109 ? -26.758 -11.427 26.346 1.00 69.19 109 TYR A O 1
ATOM 859 N N . THR A 1 110 ? -28.531 -11.012 27.674 1.00 80.00 110 THR A N 1
ATOM 860 C CA . THR A 1 110 ? -29.464 -10.656 26.605 1.00 80.00 110 THR A CA 1
ATOM 861 C C . THR A 1 110 ? -29.213 -9.222 26.140 1.00 80.00 110 THR A C 1
ATOM 863 O O . THR A 1 110 ? -28.588 -8.417 26.836 1.00 80.00 110 THR A O 1
ATOM 866 N N . LYS A 1 111 ? -29.711 -8.891 24.944 1.00 86.69 111 LYS A N 1
ATOM 867 C CA . LYS A 1 111 ? -29.732 -7.523 24.405 1.00 86.69 111 LYS A CA 1
ATOM 868 C C . LYS A 1 111 ? -30.311 -6.538 25.426 1.00 86.69 111 LYS A C 1
ATOM 870 O O . LYS A 1 111 ? -29.700 -5.508 25.696 1.00 86.69 111 LYS A O 1
ATOM 875 N N . ASP A 1 112 ? -31.424 -6.920 26.046 1.00 81.62 112 ASP A N 1
ATOM 876 C CA . ASP A 1 112 ? -32.120 -6.107 27.042 1.00 81.62 112 ASP A CA 1
ATOM 877 C C . ASP A 1 112 ? -31.251 -5.859 28.274 1.00 81.62 112 ASP A C 1
ATOM 879 O O . ASP A 1 112 ? -31.174 -4.730 28.743 1.00 81.62 112 ASP A O 1
ATOM 883 N N . GLY A 1 113 ? -30.518 -6.872 28.753 1.00 79.12 113 GLY A N 1
ATOM 884 C CA . GLY A 1 113 ? -29.604 -6.723 29.889 1.00 79.12 113 GLY A CA 1
ATOM 885 C C . GLY A 1 113 ? -28.501 -5.690 29.649 1.00 79.12 113 GLY A C 1
ATOM 886 O O . GLY A 1 113 ? -28.133 -4.950 30.561 1.00 79.12 113 GLY A O 1
ATOM 887 N N . VAL A 1 114 ? -27.996 -5.603 28.415 1.00 87.19 114 VAL A N 1
ATOM 888 C CA . VAL A 1 114 ? -27.000 -4.594 28.028 1.00 87.19 114 VAL A CA 1
ATOM 889 C C . VAL A 1 114 ? -27.605 -3.195 28.009 1.00 87.19 114 VAL A C 1
ATOM 891 O O . VAL A 1 114 ? -27.032 -2.283 28.603 1.00 87.19 114 VAL A O 1
ATOM 894 N N . PHE A 1 115 ? -28.767 -3.014 27.380 1.00 86.62 115 PHE A N 1
ATOM 895 C CA . PHE A 1 115 ? -29.432 -1.709 27.385 1.00 86.62 115 PHE A CA 1
ATOM 896 C C . PHE A 1 115 ? -29.800 -1.260 28.783 1.00 86.62 115 PHE A C 1
ATOM 898 O O . PHE A 1 115 ? -29.643 -0.087 29.104 1.00 86.62 115 PHE A O 1
ATOM 905 N N . ALA A 1 116 ? -30.213 -2.193 29.630 1.00 80.12 116 ALA A N 1
ATOM 906 C CA . ALA A 1 116 ? -30.497 -1.906 31.013 1.00 80.12 116 ALA A CA 1
ATOM 907 C C . ALA A 1 116 ? -29.221 -1.361 31.699 1.00 80.12 116 ALA A C 1
ATOM 909 O O . ALA A 1 116 ? -29.231 -0.227 32.164 1.00 80.12 116 ALA A O 1
ATOM 910 N N . ILE A 1 117 ? -28.062 -2.033 31.619 1.00 84.19 117 ILE A N 1
ATOM 911 C CA . ILE A 1 117 ? -26.783 -1.469 32.120 1.00 84.19 117 ILE A CA 1
ATOM 912 C C . ILE A 1 117 ? -26.546 -0.032 31.634 1.00 84.19 117 ILE A C 1
ATOM 914 O O . ILE A 1 117 ? -26.253 0.850 32.442 1.00 84.19 117 ILE A O 1
ATOM 918 N N . LEU A 1 118 ? -26.672 0.211 30.328 1.00 89.38 118 LEU A N 1
ATOM 919 C CA . LEU A 1 118 ? -26.387 1.519 29.736 1.00 89.38 118 LEU A CA 1
ATOM 920 C C . LEU A 1 118 ? -27.352 2.597 30.236 1.00 89.38 118 LEU A C 1
ATOM 922 O O . LEU A 1 118 ? -26.921 3.681 30.623 1.00 89.38 118 LEU A O 1
ATOM 926 N N . LYS A 1 119 ? -28.646 2.289 30.313 1.00 85.56 119 LYS A N 1
ATOM 927 C CA . LYS A 1 119 ? -29.652 3.190 30.879 1.00 85.56 119 LYS A CA 1
ATOM 928 C C . LYS A 1 119 ? -29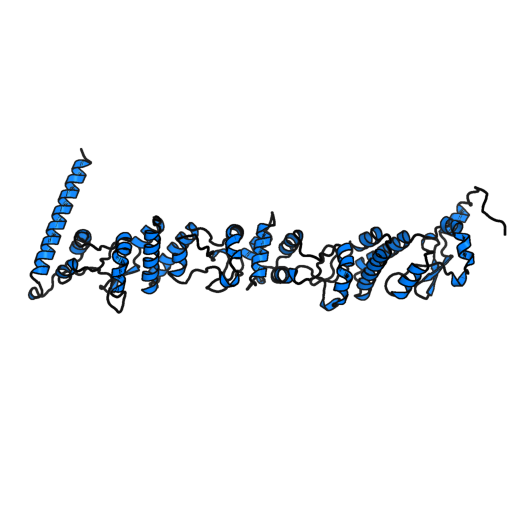.383 3.491 32.348 1.00 85.56 119 LYS A C 1
ATOM 930 O O . LYS A 1 119 ? -29.503 4.648 32.742 1.00 85.56 119 LYS A O 1
ATOM 935 N N . PHE A 1 120 ? -28.952 2.506 33.137 1.00 81.94 120 PHE A N 1
ATOM 936 C CA . PHE A 1 120 ? -28.598 2.746 34.535 1.00 81.94 120 PHE A CA 1
ATOM 937 C C . PHE A 1 120 ? -27.396 3.679 34.664 1.00 81.94 120 PHE A C 1
ATOM 939 O O . PHE A 1 120 ? -27.448 4.624 35.444 1.00 81.94 120 PHE A O 1
ATOM 946 N N . ILE A 1 121 ? -26.340 3.479 33.867 1.00 87.44 121 ILE A N 1
ATOM 947 C CA . ILE A 1 121 ? -25.183 4.391 33.843 1.00 87.44 121 ILE A CA 1
ATOM 948 C C . ILE A 1 121 ? -25.631 5.807 33.474 1.00 87.44 121 ILE A C 1
ATOM 950 O O . ILE A 1 121 ? -25.239 6.765 34.141 1.00 87.44 121 ILE A O 1
ATOM 954 N N . LYS A 1 122 ? -26.492 5.933 32.459 1.00 88.88 122 LYS A N 1
ATOM 955 C CA . LYS A 1 122 ? -27.074 7.211 32.048 1.00 88.88 122 LYS A CA 1
ATOM 956 C C . LYS A 1 122 ? -27.822 7.886 33.196 1.00 88.88 122 LYS A C 1
ATOM 958 O O . LYS A 1 122 ? -27.542 9.039 33.509 1.00 88.88 122 LYS A O 1
ATOM 963 N N . TYR A 1 123 ? -28.701 7.153 33.877 1.00 83.88 123 TYR A N 1
ATOM 964 C CA . TYR A 1 123 ? -29.446 7.651 35.032 1.00 83.88 123 TYR A CA 1
ATOM 965 C C . TYR A 1 123 ? -28.527 8.087 36.179 1.00 83.88 123 TYR A C 1
ATOM 967 O O . TYR A 1 123 ? -28.722 9.165 36.745 1.00 83.88 123 TYR A O 1
ATOM 975 N N . LEU A 1 124 ? -27.506 7.288 36.512 1.00 82.50 124 LEU A N 1
ATOM 976 C CA . LEU A 1 124 ? -26.523 7.653 37.533 1.00 82.50 124 LEU A CA 1
ATOM 977 C C . LEU A 1 124 ? -25.806 8.958 37.157 1.00 82.50 124 LEU A C 1
ATOM 979 O O . LEU A 1 124 ? -25.647 9.833 38.006 1.00 82.50 124 LEU A O 1
ATOM 983 N N . GLY A 1 125 ? -25.431 9.118 35.885 1.00 85.50 125 GLY A N 1
ATOM 984 C CA . GLY A 1 125 ? -24.814 10.338 35.367 1.00 85.50 125 GLY A CA 1
ATOM 985 C C . GLY A 1 125 ? -25.734 11.561 35.435 1.00 85.50 125 GLY A C 1
ATOM 986 O O . GLY A 1 125 ? -25.331 12.605 35.948 1.00 85.50 125 GLY A O 1
ATOM 987 N N . GLU A 1 126 ? -26.981 11.433 34.976 1.00 86.06 126 GLU A N 1
ATOM 988 C CA . GLU A 1 126 ? -27.987 12.507 34.983 1.00 86.06 126 GLU A CA 1
ATOM 989 C C . GLU A 1 126 ? -28.301 13.003 36.403 1.00 86.06 126 GLU A C 1
ATOM 991 O O . GLU A 1 126 ? -28.478 14.204 36.619 1.00 86.06 126 GLU A O 1
ATOM 996 N N . ASN A 1 127 ? -28.287 12.099 37.387 1.00 80.25 127 ASN A N 1
ATOM 997 C CA . ASN A 1 127 ? -28.548 12.411 38.794 1.00 80.25 127 ASN A CA 1
ATOM 998 C C . ASN A 1 127 ? -27.275 12.692 39.614 1.00 80.25 127 ASN A C 1
ATOM 1000 O O . ASN A 1 127 ? -27.365 12.889 40.825 1.00 80.25 127 ASN A O 1
ATOM 1004 N N . LYS A 1 128 ? -26.092 12.733 38.978 1.00 82.00 128 LYS A N 1
ATOM 1005 C CA . LYS A 1 128 ? -24.784 12.954 39.632 1.00 82.00 128 LYS A CA 1
ATOM 1006 C C . LYS A 1 128 ? -24.512 11.976 40.785 1.00 82.00 128 LYS A C 1
ATOM 1008 O O . LYS A 1 128 ? -23.926 12.343 41.805 1.00 82.00 128 LYS A O 1
ATOM 1013 N N . LEU A 1 129 ? -24.960 10.735 40.626 1.00 79.38 129 LEU A N 1
ATOM 1014 C CA . LEU A 1 129 ? -24.786 9.668 41.601 1.00 79.38 129 LEU A CA 1
ATOM 1015 C C . LEU A 1 129 ? -23.431 8.964 41.401 1.00 79.38 129 LEU A C 1
ATOM 1017 O O . LEU A 1 129 ? -22.935 8.891 40.273 1.00 79.38 129 LEU A O 1
ATOM 1021 N N . PRO A 1 130 ? -22.830 8.403 42.468 1.00 76.75 130 PRO A N 1
ATOM 1022 C CA . PRO A 1 130 ? -21.588 7.643 42.354 1.00 76.75 130 PRO A CA 1
ATOM 1023 C C . PRO A 1 130 ? -21.746 6.436 41.416 1.00 76.75 130 PRO A C 1
ATOM 1025 O O . PRO A 1 130 ? -22.591 5.570 41.647 1.00 76.75 130 PRO A O 1
ATOM 1028 N N . SER A 1 131 ? -20.918 6.370 40.370 1.00 80.31 131 SER A N 1
ATOM 1029 C CA . SER A 1 131 ? -20.959 5.309 39.349 1.00 80.31 131 SER A CA 1
ATOM 1030 C C . SER A 1 131 ? -19.628 4.574 39.154 1.00 80.31 131 SER A C 1
ATOM 1032 O O . SER A 1 131 ? -19.608 3.526 38.515 1.00 80.31 131 SER A O 1
ATOM 1034 N N . GLU A 1 132 ? -18.526 5.060 39.728 1.00 82.56 132 GLU A N 1
ATOM 1035 C CA . GLU A 1 132 ? -17.170 4.522 39.521 1.00 82.56 132 GLU A CA 1
ATOM 1036 C C . GLU A 1 132 ? -17.035 3.057 39.962 1.00 82.56 132 GLU A C 1
ATOM 1038 O O . GLU A 1 132 ? -16.566 2.209 39.197 1.00 82.56 132 GLU A O 1
ATOM 1043 N N . ASP A 1 133 ? -17.515 2.732 41.164 1.00 79.94 133 ASP A N 1
ATOM 1044 C CA . ASP A 1 133 ? -17.476 1.368 41.706 1.00 79.94 133 ASP A CA 1
ATOM 1045 C C . ASP A 1 133 ? -18.384 0.415 40.914 1.00 79.94 133 ASP A C 1
ATOM 1047 O O . ASP A 1 133 ? -18.036 -0.739 40.660 1.00 79.94 133 ASP A O 1
ATOM 1051 N N . PHE A 1 134 ? -19.525 0.917 40.433 1.00 81.69 134 PHE A N 1
ATOM 1052 C CA . PHE A 1 134 ? -20.399 0.153 39.549 1.00 81.69 134 PHE A CA 1
ATOM 1053 C C . PHE A 1 134 ? -19.711 -0.146 38.214 1.00 81.69 134 PHE A C 1
ATOM 1055 O O . PHE A 1 134 ? -19.572 -1.308 37.836 1.00 81.69 134 PHE A O 1
ATOM 1062 N N . ILE A 1 135 ? -19.225 0.890 37.531 1.00 86.56 135 ILE A N 1
ATOM 1063 C CA . ILE A 1 135 ? -18.562 0.798 36.230 1.00 86.56 135 ILE A CA 1
ATOM 1064 C C . ILE A 1 135 ? -17.344 -0.131 36.308 1.00 86.56 135 ILE A C 1
ATOM 1066 O O . ILE A 1 135 ? -17.190 -1.017 35.468 1.00 86.56 135 ILE A O 1
ATOM 1070 N N . SER A 1 136 ? -16.492 0.025 37.325 1.00 84.94 136 SER A N 1
ATOM 1071 C CA . SER A 1 136 ? -15.305 -0.822 37.506 1.00 84.94 136 SER A CA 1
ATOM 1072 C C . SER A 1 136 ? -15.657 -2.300 37.696 1.00 84.94 136 SER A C 1
ATOM 1074 O O . SER A 1 136 ? -14.971 -3.158 37.142 1.00 84.94 136 SER A O 1
ATOM 1076 N N . SER A 1 137 ? -16.761 -2.609 38.387 1.00 81.25 137 SER A N 1
ATOM 1077 C CA . SER A 1 137 ? -17.197 -3.993 38.603 1.00 81.25 137 SER A CA 1
ATOM 1078 C C . SER A 1 137 ? -17.637 -4.711 37.320 1.00 81.25 137 SER A C 1
ATOM 1080 O O . SER A 1 137 ? -17.442 -5.919 37.202 1.00 81.25 137 SER A O 1
ATOM 1082 N N . ILE A 1 138 ? -18.179 -3.982 36.337 1.00 82.31 138 ILE A N 1
ATOM 1083 C CA . ILE A 1 138 ? -18.710 -4.566 35.094 1.00 82.31 138 ILE A CA 1
ATOM 1084 C C . ILE A 1 138 ? -17.751 -4.451 33.902 1.00 82.31 138 ILE A C 1
ATOM 1086 O O . ILE A 1 138 ? -17.881 -5.213 32.945 1.00 82.31 138 ILE A O 1
ATOM 1090 N N . LYS A 1 139 ? -16.754 -3.558 33.956 1.00 86.38 139 LYS A N 1
ATOM 1091 C CA . LYS A 1 139 ? -15.754 -3.357 32.890 1.00 86.38 139 LYS A CA 1
ATOM 1092 C C . LYS A 1 139 ? -14.935 -4.604 32.549 1.00 86.38 139 LYS A C 1
ATOM 1094 O O . LYS A 1 139 ? -14.537 -4.773 31.404 1.00 86.38 139 LYS A O 1
ATOM 1099 N N . GLY A 1 140 ? -14.681 -5.476 33.524 1.00 82.19 140 GLY A N 1
ATOM 1100 C CA . GLY A 1 140 ? -13.858 -6.674 33.320 1.00 82.19 140 GLY A CA 1
ATOM 1101 C C . GLY A 1 140 ? -14.581 -7.851 32.651 1.00 82.19 140 GLY A C 1
ATOM 1102 O O . GLY A 1 140 ? -13.934 -8.811 32.237 1.00 82.19 140 GLY A O 1
ATOM 1103 N N . GLY A 1 141 ? -15.914 -7.819 32.562 1.00 82.94 141 GLY A N 1
ATOM 1104 C CA . GLY A 1 141 ? -16.702 -8.931 32.027 1.00 82.94 141 GLY A CA 1
ATOM 1105 C C . GLY A 1 141 ? 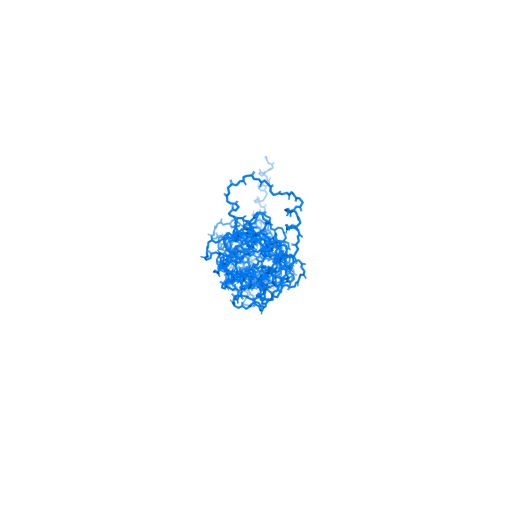-16.793 -8.920 30.499 1.00 82.94 141 GLY A C 1
ATOM 1106 O O . GLY A 1 141 ? -16.919 -7.863 29.889 1.00 82.94 141 GLY A O 1
ATOM 1107 N N . LYS A 1 142 ? -16.806 -10.103 29.871 1.00 88.00 142 LYS A N 1
ATOM 1108 C CA . LYS A 1 142 ? -17.041 -10.259 28.424 1.00 88.00 142 LYS A CA 1
ATOM 1109 C C . LYS A 1 142 ? -18.537 -10.340 28.113 1.00 88.00 142 LYS A C 1
ATOM 1111 O O . LYS A 1 142 ? -19.080 -11.433 27.979 1.00 88.00 142 LYS A O 1
ATOM 1116 N N . TRP A 1 143 ? -19.209 -9.196 28.038 1.00 88.00 143 TRP A N 1
ATOM 1117 C CA . TRP A 1 143 ? -20.665 -9.130 27.842 1.00 88.00 143 TRP A CA 1
ATOM 1118 C C . TRP A 1 143 ? -21.107 -8.245 26.671 1.00 88.00 143 TRP A C 1
ATOM 1120 O O . TRP A 1 143 ? -22.277 -8.290 26.290 1.00 88.00 143 TRP A O 1
ATOM 1130 N N . VAL A 1 144 ? -20.197 -7.483 26.057 1.00 91.81 144 VAL A N 1
ATOM 1131 C CA . VAL A 1 144 ? -20.505 -6.677 24.868 1.00 91.81 144 VAL A CA 1
ATOM 1132 C C . VAL A 1 144 ? -20.401 -7.567 23.638 1.00 91.81 144 VAL A C 1
ATOM 1134 O O . VAL A 1 144 ? -19.344 -8.133 23.365 1.00 91.81 144 VAL A O 1
ATOM 1137 N N . ARG A 1 145 ? -21.495 -7.724 22.890 1.00 92.69 145 ARG A N 1
ATOM 1138 C CA . ARG A 1 145 ? -21.489 -8.498 21.647 1.00 92.69 145 ARG A CA 1
ATOM 1139 C C . ARG A 1 145 ? -20.856 -7.681 20.521 1.00 92.69 145 ARG A C 1
ATOM 1141 O O . ARG A 1 145 ? -21.233 -6.541 20.265 1.00 92.69 145 ARG A O 1
ATOM 1148 N N . THR A 1 146 ? -19.901 -8.285 19.834 1.00 95.06 146 THR A N 1
ATOM 1149 C CA . THR A 1 146 ? -19.159 -7.675 18.728 1.00 95.06 146 THR A CA 1
ATOM 1150 C C . THR A 1 146 ? -19.152 -8.601 17.517 1.00 95.06 146 THR A C 1
ATOM 1152 O O . THR A 1 146 ? -19.538 -9.770 17.614 1.00 95.06 146 THR A O 1
ATOM 1155 N N . SER A 1 147 ? -18.617 -8.118 16.397 1.00 92.75 147 SER A N 1
ATOM 1156 C CA . SER A 1 147 ? -18.304 -8.921 15.208 1.00 92.75 147 SER A CA 1
ATOM 1157 C C . SER A 1 147 ? -17.416 -10.144 15.494 1.00 92.75 147 SER A C 1
ATOM 1159 O O . SER A 1 147 ? -17.363 -11.066 14.684 1.00 92.75 147 SER A O 1
ATOM 1161 N N . ARG A 1 148 ? -16.731 -10.180 16.646 1.00 90.62 148 ARG A N 1
ATOM 1162 C CA . ARG A 1 148 ? -15.847 -11.272 17.087 1.00 90.62 148 ARG A CA 1
ATOM 1163 C C . ARG A 1 148 ? -16.401 -12.068 18.270 1.00 90.62 148 ARG A C 1
ATOM 1165 O O . ARG A 1 148 ? -15.660 -12.783 18.942 1.00 90.62 148 ARG A O 1
ATOM 1172 N N . GLY A 1 149 ? -17.702 -11.954 18.525 1.00 91.12 149 GLY A N 1
ATOM 1173 C CA . GLY A 1 149 ? -18.362 -12.554 19.680 1.00 91.12 149 GLY A CA 1
ATOM 1174 C C . GLY A 1 149 ? -18.351 -11.629 20.897 1.00 91.12 149 GLY A C 1
ATOM 1175 O O . GLY A 1 149 ? -18.281 -10.407 20.765 1.00 91.12 149 GLY A O 1
ATOM 1176 N N . TYR A 1 150 ? -18.474 -12.204 22.092 1.00 90.50 150 TYR A N 1
ATOM 1177 C CA . TYR A 1 150 ? -18.565 -11.432 23.331 1.00 90.50 150 TYR A CA 1
ATOM 1178 C C . TYR A 1 150 ? -17.185 -10.971 23.818 1.00 90.50 150 TYR A C 1
ATOM 1180 O O . TYR A 1 150 ? -16.311 -11.788 24.118 1.00 90.50 150 TYR A O 1
ATOM 1188 N N . MET A 1 151 ? -17.017 -9.656 23.927 1.00 91.38 151 MET A N 1
ATOM 1189 C CA . MET A 1 151 ? -15.784 -8.975 24.321 1.00 91.38 151 MET A CA 1
ATOM 1190 C C . MET A 1 151 ? -16.006 -8.146 25.589 1.00 91.38 151 MET A C 1
ATOM 1192 O O . MET A 1 151 ? -17.141 -7.912 26.020 1.00 91.38 151 MET A O 1
ATOM 1196 N N . THR A 1 152 ? -14.908 -7.736 26.224 1.00 92.06 152 THR A N 1
ATOM 1197 C CA . THR A 1 152 ? -14.977 -6.729 27.289 1.00 92.06 152 THR A CA 1
ATOM 1198 C C . THR A 1 152 ? -15.332 -5.374 26.670 1.00 92.06 152 THR A C 1
ATOM 1200 O O . THR A 1 152 ? -14.995 -5.134 25.504 1.00 92.06 152 THR A O 1
ATOM 1203 N N . PRO A 1 153 ? -15.982 -4.460 27.409 1.00 93.25 153 PRO A N 1
ATOM 1204 C CA . PRO A 1 153 ? -16.187 -3.097 26.932 1.00 93.25 153 PRO A CA 1
ATOM 1205 C C . PRO A 1 153 ? -14.890 -2.418 26.471 1.00 93.25 153 PRO A C 1
ATOM 1207 O O . PRO A 1 153 ? -14.880 -1.792 25.419 1.00 93.25 153 PRO A O 1
ATOM 1210 N N . THR A 1 154 ? -13.783 -2.610 27.196 1.00 93.38 154 THR A N 1
ATOM 1211 C CA . THR A 1 154 ? -12.474 -2.017 26.869 1.00 93.38 154 THR A CA 1
ATOM 1212 C C . THR A 1 154 ? -11.841 -2.566 25.593 1.00 93.38 154 THR A C 1
ATOM 1214 O O . THR A 1 154 ? -11.054 -1.873 24.958 1.00 93.38 154 THR A O 1
ATOM 1217 N N . ASP A 1 155 ? -12.198 -3.789 25.199 1.00 92.88 155 ASP A N 1
ATOM 1218 C CA . ASP A 1 155 ? -11.740 -4.414 23.956 1.00 92.88 155 ASP A CA 1
ATOM 1219 C C . ASP A 1 155 ? -12.778 -4.283 22.830 1.00 92.88 155 ASP A C 1
ATOM 1221 O O . ASP A 1 155 ? -12.747 -5.066 21.885 1.00 92.88 155 ASP A O 1
ATOM 1225 N N . SER A 1 156 ? -13.732 -3.354 22.934 1.00 95.38 156 SER A N 1
ATOM 1226 C CA . SER A 1 156 ? -14.809 -3.167 21.955 1.00 95.38 156 SER A CA 1
ATOM 1227 C C . SER A 1 156 ? -14.756 -1.779 21.321 1.00 95.38 156 SER A C 1
ATOM 1229 O O . SER A 1 156 ? -14.372 -0.796 21.960 1.00 95.38 156 SER A O 1
ATOM 1231 N N . VAL A 1 157 ? -15.186 -1.685 20.062 1.00 96.75 157 VAL A N 1
ATOM 1232 C CA . VAL A 1 157 ? -15.207 -0.425 19.302 1.00 96.75 157 VAL A CA 1
ATOM 1233 C C . VAL A 1 157 ? -16.616 -0.129 18.803 1.00 96.75 157 VAL A C 1
ATOM 1235 O O . VAL A 1 157 ? -17.266 -0.986 18.205 1.00 96.75 157 VAL A O 1
ATOM 1238 N N . LEU A 1 158 ? -17.103 1.091 19.013 1.00 95.75 158 LEU A N 1
ATOM 1239 C CA . LEU A 1 158 ? -18.356 1.541 18.417 1.00 95.75 158 LEU A CA 1
ATOM 1240 C C . LEU A 1 158 ? -18.088 1.992 16.975 1.00 95.75 158 LEU A C 1
ATOM 1242 O O . LEU A 1 158 ? -17.332 2.934 16.746 1.00 95.75 158 LEU A O 1
ATOM 1246 N N . LEU A 1 159 ? -18.698 1.312 16.001 1.00 92.81 159 LEU A N 1
ATOM 1247 C CA . LEU A 1 159 ? -18.493 1.608 14.583 1.00 92.81 159 LEU A CA 1
ATOM 1248 C C . LEU A 1 159 ? -19.035 3.003 14.228 1.00 92.81 159 LEU A C 1
ATOM 1250 O O . LEU A 1 159 ? -20.229 3.254 14.386 1.00 92.81 159 LEU A O 1
ATOM 1254 N N . SER A 1 160 ? -18.167 3.864 13.700 1.00 91.38 160 SER A N 1
ATOM 1255 C CA . SER A 1 160 ? -18.501 5.160 13.092 1.00 91.38 160 SER A CA 1
ATOM 1256 C C . SER A 1 160 ? -17.933 5.245 11.672 1.00 91.38 160 SER A C 1
ATOM 1258 O O . SER A 1 160 ? -17.142 4.389 11.267 1.00 91.38 160 SER A O 1
ATOM 1260 N N . ASP A 1 161 ? -18.292 6.289 10.923 1.00 90.56 161 ASP A N 1
ATOM 1261 C CA . ASP A 1 161 ? -17.816 6.470 9.545 1.00 90.56 161 ASP A CA 1
ATOM 1262 C C . ASP A 1 161 ? -16.285 6.576 9.439 1.00 90.56 161 ASP A C 1
ATOM 1264 O O . ASP A 1 161 ? -15.690 6.128 8.458 1.00 90.56 161 ASP A O 1
ATOM 1268 N N . GLU A 1 162 ? -15.627 7.090 10.480 1.00 90.62 162 GLU A N 1
ATOM 1269 C CA . GLU A 1 162 ? -14.163 7.195 10.570 1.00 90.62 162 GLU A CA 1
ATOM 1270 C C . GLU A 1 162 ? -13.476 5.816 10.563 1.00 90.62 162 GLU A C 1
ATOM 1272 O O . GLU A 1 162 ? -12.328 5.682 10.137 1.00 90.62 162 GLU A O 1
ATOM 1277 N N . TRP A 1 163 ? -14.189 4.763 10.973 1.00 93.88 163 TRP A N 1
ATOM 1278 C CA . TRP A 1 163 ? -13.691 3.388 10.995 1.00 93.88 163 TRP A CA 1
ATOM 1279 C C . TRP A 1 163 ? -13.904 2.633 9.675 1.00 93.88 163 TRP A C 1
ATOM 1281 O O . TRP A 1 163 ? -13.451 1.493 9.558 1.00 93.88 163 TRP A O 1
ATOM 1291 N N . ASN A 1 164 ? -14.546 3.225 8.661 1.00 92.50 164 ASN A N 1
ATOM 1292 C CA . ASN A 1 164 ? -14.842 2.536 7.397 1.00 92.50 164 ASN A CA 1
ATOM 1293 C C . ASN A 1 164 ? -13.576 2.036 6.681 1.00 92.50 164 ASN A C 1
ATOM 1295 O O . ASN A 1 164 ? -13.540 0.900 6.202 1.00 92.50 164 ASN A O 1
ATOM 1299 N N . ALA A 1 165 ? -12.513 2.845 6.669 1.00 94.00 165 ALA A N 1
ATOM 1300 C CA . ALA A 1 165 ? -11.209 2.446 6.139 1.00 94.00 165 ALA A CA 1
ATOM 1301 C C . ALA A 1 165 ? -10.586 1.304 6.966 1.00 94.00 165 ALA A C 1
ATOM 1303 O O . ALA A 1 165 ? -10.132 0.301 6.415 1.00 94.00 165 ALA A O 1
ATOM 1304 N N . ALA A 1 166 ? -10.637 1.410 8.298 1.00 94.19 166 ALA A N 1
ATOM 1305 C CA . ALA A 1 166 ? -10.126 0.392 9.217 1.00 94.19 166 ALA A CA 1
ATOM 1306 C C . ALA A 1 166 ? -10.849 -0.954 9.060 1.00 94.19 166 ALA A C 1
ATOM 1308 O O . ALA A 1 166 ? -10.206 -2.002 9.074 1.00 94.19 166 ALA A O 1
ATOM 1309 N N . LYS A 1 167 ? -12.170 -0.942 8.849 1.00 92.44 167 LYS A N 1
ATOM 1310 C CA . LYS A 1 167 ? -12.997 -2.142 8.650 1.00 92.44 167 LYS A CA 1
ATOM 1311 C C . LYS A 1 167 ? -12.581 -2.953 7.417 1.00 92.44 167 LYS A C 1
ATOM 1313 O O . LYS A 1 167 ? -12.738 -4.177 7.402 1.00 92.44 167 LYS A O 1
ATOM 1318 N N . GLN A 1 168 ? -12.034 -2.305 6.385 1.00 92.94 168 GLN A N 1
ATOM 1319 C CA . GLN A 1 168 ? -11.507 -3.013 5.215 1.00 92.94 168 GLN A CA 1
ATOM 1320 C C . GLN A 1 168 ? -10.236 -3.794 5.557 1.00 92.94 168 GLN A C 1
ATOM 1322 O O . GLN A 1 168 ? -10.119 -4.946 5.146 1.00 92.94 168 GLN A O 1
ATOM 1327 N N . ILE A 1 169 ? -9.341 -3.219 6.362 1.00 94.50 169 ILE A N 1
ATOM 1328 C CA . ILE A 1 169 ? -7.994 -3.763 6.597 1.00 94.50 169 ILE A CA 1
ATOM 1329 C C . ILE A 1 169 ? -7.855 -4.573 7.889 1.00 94.50 169 ILE A C 1
ATOM 1331 O O . ILE A 1 169 ? -6.925 -5.359 8.013 1.00 94.50 169 ILE A O 1
ATOM 1335 N N . SER A 1 170 ? -8.758 -4.415 8.856 1.00 93.62 170 SER A N 1
ATOM 1336 C CA . SER A 1 170 ? -8.612 -4.989 10.199 1.00 93.62 170 SER A CA 1
ATOM 1337 C C . SER A 1 170 ? -9.898 -5.633 10.719 1.00 93.62 170 SER A C 1
ATOM 1339 O O . SER A 1 170 ? -11.001 -5.150 10.460 1.00 93.62 170 SER A O 1
ATOM 1341 N N . ASP A 1 171 ? -9.742 -6.713 11.484 1.00 93.06 171 ASP A N 1
ATOM 1342 C CA . ASP A 1 171 ? -10.803 -7.428 12.202 1.00 93.06 171 ASP A CA 1
ATOM 1343 C C . ASP A 1 171 ? -10.974 -6.843 13.610 1.00 93.06 171 ASP A C 1
ATOM 1345 O O . ASP A 1 171 ? -10.846 -7.513 14.646 1.00 93.06 171 ASP A O 1
ATOM 1349 N N . VAL A 1 172 ? -11.220 -5.535 13.653 1.00 94.88 172 VAL A N 1
ATOM 1350 C CA . VAL A 1 172 ? -11.521 -4.824 14.894 1.00 94.88 172 VAL A CA 1
ATOM 1351 C C . VAL A 1 172 ? -12.863 -5.331 15.450 1.00 94.88 172 VAL A C 1
ATOM 1353 O O . VAL A 1 172 ? -13.817 -5.513 14.687 1.00 94.88 172 VAL A O 1
ATOM 1356 N N . PRO A 1 173 ? -12.956 -5.589 16.767 1.00 95.31 173 PRO A N 1
ATOM 1357 C CA . PRO A 1 173 ? -14.179 -6.048 17.429 1.00 95.31 173 PRO A CA 1
ATOM 1358 C C . PRO A 1 173 ? -15.219 -4.918 17.527 1.00 95.31 173 PRO A C 1
ATOM 1360 O O . PRO A 1 173 ? -15.444 -4.323 18.583 1.00 95.31 173 PRO A O 1
ATOM 1363 N N . PHE A 1 174 ? -15.857 -4.607 16.401 1.00 96.00 174 PHE A N 1
ATOM 1364 C CA . PHE A 1 174 ? -16.936 -3.629 16.342 1.00 96.00 174 PHE A CA 1
ATOM 1365 C C . PHE A 1 174 ? -18.186 -4.157 17.044 1.00 96.00 174 PHE A C 1
ATOM 1367 O O . PHE A 1 174 ? -18.561 -5.311 16.833 1.00 96.00 174 PHE A O 1
ATOM 1374 N N . ILE A 1 175 ? -18.848 -3.317 17.841 1.00 96.00 175 ILE A N 1
ATOM 1375 C CA . ILE A 1 175 ? -20.141 -3.634 18.461 1.00 96.00 175 ILE A CA 1
ATOM 1376 C C . ILE A 1 175 ? -21.139 -4.066 17.378 1.00 96.00 175 ILE A C 1
ATOM 1378 O O . ILE A 1 175 ? -21.255 -3.427 16.332 1.00 96.00 175 ILE A O 1
ATOM 1382 N N . ASP A 1 176 ? -21.836 -5.175 17.636 1.00 94.69 176 ASP A N 1
ATOM 1383 C CA . ASP A 1 176 ? -22.730 -5.840 16.684 1.00 94.69 176 ASP A CA 1
ATOM 1384 C C . ASP A 1 176 ? -23.994 -4.997 16.435 1.00 94.69 176 ASP A C 1
ATOM 1386 O O . ASP A 1 176 ? -24.954 -5.018 17.212 1.00 94.69 176 ASP A O 1
ATOM 1390 N N . HIS A 1 177 ? -23.969 -4.211 15.355 1.00 91.81 177 HIS A N 1
ATOM 1391 C CA . HIS A 1 177 ? -25.075 -3.334 14.970 1.00 91.81 177 HIS A CA 1
ATOM 1392 C C . HIS A 1 177 ? -26.342 -4.111 14.609 1.00 91.81 177 HIS A C 1
ATOM 1394 O O . HIS A 1 177 ? -27.424 -3.688 15.007 1.00 91.81 177 HIS A O 1
ATOM 1400 N N . ASP A 1 178 ? -26.224 -5.266 13.952 1.00 92.69 178 ASP A N 1
ATOM 1401 C CA . ASP A 1 178 ? -27.380 -6.092 13.584 1.00 92.69 178 ASP A CA 1
ATOM 1402 C C . ASP A 1 178 ? -28.093 -6.625 14.835 1.00 92.69 178 ASP A C 1
ATOM 1404 O O . ASP A 1 178 ? -29.322 -6.728 14.882 1.00 92.69 178 ASP A O 1
ATOM 1408 N N . TYR A 1 179 ? -27.329 -6.919 15.890 1.00 93.31 179 TYR A N 1
ATOM 1409 C CA . TYR A 1 179 ? -27.877 -7.351 17.168 1.00 93.31 179 TYR A CA 1
ATOM 1410 C C . TYR A 1 179 ? -28.493 -6.199 17.972 1.00 93.31 179 TYR A C 1
ATOM 1412 O O . TYR A 1 179 ? -29.650 -6.288 18.402 1.00 93.31 179 TYR A O 1
ATOM 1420 N N . TYR A 1 180 ? -27.752 -5.111 18.203 1.00 94.12 180 TYR A N 1
ATOM 1421 C CA . TYR A 1 180 ? -28.216 -4.028 19.078 1.00 94.12 180 TYR A CA 1
ATOM 1422 C C . TYR A 1 180 ? -29.161 -3.038 18.382 1.00 94.12 180 TYR A C 1
ATOM 1424 O O . TYR A 1 180 ? -30.078 -2.522 19.021 1.00 94.12 180 TYR A O 1
ATOM 1432 N N . GLY A 1 181 ? -29.022 -2.836 17.075 1.00 94.38 181 GLY A N 1
ATOM 1433 C CA . GLY A 1 181 ? -29.739 -1.824 16.302 1.00 94.38 181 GLY A CA 1
ATOM 1434 C C . GLY A 1 181 ? -29.270 -0.397 16.602 1.00 94.38 181 GLY A C 1
ATOM 1435 O O . GLY A 1 181 ? -28.333 -0.169 17.366 1.00 94.38 181 GLY A O 1
ATOM 1436 N N . ASN A 1 182 ? -29.959 0.592 16.024 1.00 93.88 182 ASN A N 1
ATOM 1437 C CA . ASN A 1 182 ? -29.578 2.008 16.137 1.00 93.88 182 ASN A CA 1
ATOM 1438 C C . ASN A 1 182 ? -29.633 2.571 17.566 1.00 93.88 182 ASN A C 1
ATOM 1440 O O . ASN A 1 182 ? -28.991 3.579 17.851 1.00 93.88 182 ASN A O 1
ATOM 1444 N N . GLU A 1 183 ? -30.377 1.927 18.466 1.00 94.75 183 GLU A N 1
ATOM 1445 C CA . GLU A 1 183 ? -30.519 2.359 19.857 1.00 94.75 183 GLU A CA 1
ATOM 1446 C C . GLU A 1 183 ? -29.164 2.441 20.579 1.00 94.75 183 GLU A C 1
ATOM 1448 O O . GLU A 1 183 ? -28.960 3.346 21.389 1.00 94.75 183 GLU A O 1
ATOM 1453 N N . ILE A 1 184 ? -28.197 1.582 20.228 1.00 95.38 184 ILE A N 1
ATOM 1454 C CA . ILE A 1 184 ? -26.867 1.563 20.861 1.00 95.38 184 ILE A CA 1
ATOM 1455 C C . ILE A 1 184 ? -26.115 2.890 20.721 1.00 95.38 184 ILE A C 1
ATOM 1457 O O . ILE A 1 184 ? -25.397 3.297 21.632 1.00 95.38 184 ILE A O 1
ATOM 1461 N N . TYR A 1 185 ? -26.335 3.616 19.623 1.00 94.38 185 TYR A N 1
ATOM 1462 C CA . TYR A 1 185 ? -25.692 4.905 19.374 1.00 94.38 185 TYR A CA 1
ATOM 1463 C C . TYR A 1 185 ? -26.198 6.016 20.296 1.00 94.38 185 TYR A C 1
ATOM 1465 O O . TYR A 1 185 ? -25.489 6.998 20.516 1.00 94.38 185 TYR A O 1
ATOM 1473 N N . SER A 1 186 ? -27.385 5.856 20.892 1.00 95.00 186 SER A N 1
ATOM 1474 C CA . SER A 1 186 ? -27.909 6.808 21.878 1.00 95.00 186 SER A CA 1
ATOM 1475 C C . SER A 1 186 ? -27.179 6.752 23.228 1.00 95.00 186 SER A C 1
ATOM 1477 O O . SER A 1 186 ? -27.334 7.670 24.034 1.00 95.00 186 SER A O 1
ATOM 1479 N N . PHE A 1 187 ? -26.346 5.723 23.437 1.00 95.00 187 PHE A N 1
ATOM 1480 C CA . PHE A 1 187 ? -25.575 5.479 24.658 1.00 95.00 187 PHE A CA 1
ATOM 1481 C C . PHE A 1 187 ? -24.065 5.714 24.484 1.00 95.00 187 PHE A C 1
ATOM 1483 O O . PHE A 1 187 ? -23.243 5.111 25.174 1.00 95.00 187 PHE A O 1
ATOM 1490 N N . LYS A 1 188 ? -23.661 6.564 23.527 1.00 94.94 188 LYS A N 1
ATOM 1491 C CA . LYS A 1 188 ? -22.240 6.809 23.214 1.00 94.94 188 LYS A CA 1
ATOM 1492 C C . LYS A 1 188 ? -21.423 7.214 24.450 1.00 94.94 188 LYS A C 1
ATOM 1494 O O . LYS A 1 188 ? -20.321 6.707 24.630 1.00 94.94 188 LYS A O 1
ATOM 1499 N N . LYS A 1 189 ? -21.961 8.092 25.307 1.00 94.69 189 LYS A N 1
ATOM 1500 C CA . LYS A 1 189 ? -21.267 8.575 26.516 1.00 94.69 189 LYS A CA 1
ATOM 1501 C C . LYS A 1 189 ? -21.093 7.463 27.547 1.00 94.69 189 LYS A C 1
ATOM 1503 O O . LYS A 1 189 ? -20.049 7.346 28.172 1.00 94.69 189 LYS A O 1
ATOM 1508 N N . GLU A 1 190 ? -22.113 6.636 27.718 1.00 94.50 190 GLU A N 1
ATOM 1509 C CA . GLU A 1 190 ? -22.131 5.529 28.668 1.00 94.50 190 GLU A CA 1
ATOM 1510 C C . GLU A 1 190 ? -21.178 4.411 28.228 1.00 94.50 190 GLU A C 1
ATOM 1512 O O . GLU A 1 190 ? -20.449 3.855 29.048 1.00 94.50 190 GLU A O 1
ATOM 1517 N N . LEU A 1 191 ? -21.128 4.128 26.924 1.00 95.69 191 LEU A N 1
ATOM 1518 C CA . LEU A 1 191 ? -20.156 3.215 26.322 1.00 95.69 191 LEU A CA 1
ATOM 1519 C C . LEU A 1 191 ? -18.719 3.729 26.502 1.00 95.69 191 LEU A C 1
ATOM 1521 O O . LEU A 1 191 ? -17.840 2.965 26.897 1.00 95.69 191 LEU A O 1
ATOM 1525 N N . GLU A 1 192 ? -18.487 5.025 26.288 1.00 94.94 192 GLU A N 1
ATOM 1526 C CA . GLU A 1 192 ? -17.186 5.664 26.521 1.00 94.94 192 GLU A CA 1
ATOM 1527 C C . GLU A 1 192 ? -16.762 5.573 27.997 1.00 94.94 192 GLU A C 1
ATOM 1529 O O . GLU A 1 192 ? -15.627 5.202 28.295 1.00 94.94 192 GLU A O 1
ATOM 1534 N N . LEU A 1 193 ? -17.688 5.792 28.940 1.00 93.56 193 LEU A N 1
ATOM 1535 C CA . LEU A 1 193 ? -17.441 5.598 30.375 1.00 93.56 193 LEU A CA 1
ATOM 1536 C C . LEU A 1 193 ? -17.048 4.155 30.713 1.00 93.56 193 LEU A C 1
ATOM 1538 O O . LEU A 1 193 ? -16.237 3.933 31.618 1.00 93.56 193 LEU A O 1
ATOM 1542 N N . LEU A 1 194 ? -17.585 3.175 29.984 1.00 93.31 194 LEU A N 1
ATOM 1543 C CA . LEU A 1 194 ? -17.217 1.762 30.084 1.00 93.31 194 LEU A CA 1
ATOM 1544 C C . LEU A 1 194 ? -15.872 1.430 29.419 1.00 93.31 194 LEU A C 1
ATOM 1546 O O . LEU A 1 194 ? -15.350 0.341 29.636 1.00 93.31 194 LEU A O 1
ATOM 1550 N N . GLY A 1 195 ? -15.259 2.369 28.702 1.00 93.38 195 GLY A N 1
ATOM 1551 C CA . GLY A 1 195 ? -13.982 2.179 28.018 1.00 93.38 195 GLY A CA 1
ATOM 1552 C C . GLY A 1 195 ? -14.109 1.632 26.599 1.00 93.38 195 GLY A C 1
ATOM 1553 O O . GLY A 1 195 ? -13.091 1.286 26.008 1.00 93.38 195 GLY A O 1
ATOM 1554 N N . VAL A 1 196 ? -15.324 1.568 26.045 1.00 95.69 196 VAL A N 1
ATOM 1555 C CA . VAL A 1 196 ? -15.520 1.308 24.613 1.00 95.69 196 VAL A CA 1
ATOM 1556 C C . VAL A 1 196 ? -14.890 2.450 23.828 1.00 95.69 196 VAL A C 1
ATOM 1558 O O . VAL A 1 196 ? -15.089 3.624 24.147 1.00 95.69 196 VAL A O 1
ATOM 1561 N N . VAL A 1 197 ? -14.164 2.117 22.766 1.00 95.62 197 VAL A N 1
ATOM 1562 C CA . VAL A 1 197 ? -13.591 3.129 21.876 1.00 95.62 197 VAL A CA 1
ATOM 1563 C C . VAL A 1 197 ? -14.699 3.678 20.984 1.00 95.62 197 VAL A C 1
ATOM 1565 O O . VAL A 1 197 ? -15.233 2.963 20.136 1.00 95.62 197 VAL A O 1
ATOM 1568 N N . VAL A 1 198 ? -15.067 4.944 21.188 1.00 93.69 198 VAL A N 1
ATOM 1569 C CA . VAL A 1 198 ? -16.189 5.592 20.480 1.00 93.69 198 VAL A CA 1
ATOM 1570 C C . VAL A 1 198 ? -15.774 6.691 19.497 1.00 93.69 198 VAL A C 1
ATOM 1572 O O . VAL A 1 198 ? -16.618 7.182 18.746 1.00 93.69 198 VAL A O 1
ATOM 1575 N N . ASN A 1 199 ? -14.503 7.096 19.512 1.00 90.31 199 ASN A N 1
ATOM 1576 C CA . ASN A 1 199 ? -13.926 8.127 18.646 1.00 90.31 199 ASN A CA 1
ATOM 1577 C C . ASN A 1 199 ? -12.647 7.583 17.997 1.00 90.31 199 ASN A C 1
ATOM 1579 O O . ASN A 1 199 ? -11.960 6.764 18.610 1.00 90.31 199 ASN A O 1
ATOM 1583 N N . PHE A 1 200 ? -12.316 8.039 16.786 1.00 88.69 200 PHE A N 1
ATOM 1584 C CA . PHE A 1 200 ? -11.072 7.657 16.121 1.00 88.69 200 PHE A CA 1
ATOM 1585 C C . PHE A 1 200 ? -9.917 8.596 16.524 1.00 88.69 200 PHE A C 1
ATOM 1587 O O . PHE A 1 200 ? -9.687 9.634 15.908 1.00 88.69 200 PHE A O 1
ATOM 1594 N N . ASP A 1 201 ? -9.190 8.247 17.585 1.00 89.69 201 ASP A N 1
ATOM 1595 C CA . ASP A 1 201 ? -8.037 8.999 18.101 1.00 89.69 201 ASP A CA 1
ATOM 1596 C C . ASP A 1 201 ? -6.674 8.355 17.745 1.00 89.69 201 ASP A C 1
ATOM 1598 O O . ASP A 1 201 ? -6.581 7.388 16.988 1.00 89.69 201 ASP A O 1
ATOM 1602 N N . HIS A 1 202 ? -5.574 8.869 18.309 1.00 87.12 202 HIS A N 1
ATOM 1603 C CA . HIS A 1 202 ? -4.231 8.326 18.063 1.00 87.12 202 HIS A CA 1
ATOM 1604 C C . HIS A 1 202 ? -4.061 6.862 18.523 1.00 87.12 202 HIS A C 1
ATOM 1606 O O . HIS A 1 202 ? -3.267 6.117 17.944 1.00 87.12 202 HIS A O 1
ATOM 1612 N N . ASN A 1 203 ? -4.788 6.405 19.547 1.00 88.62 203 ASN A N 1
ATOM 1613 C CA . ASN A 1 203 ? -4.694 5.018 20.010 1.00 88.62 203 ASN A CA 1
ATOM 1614 C C . ASN A 1 203 ? -5.307 4.038 19.004 1.00 88.62 203 ASN A C 1
ATOM 1616 O O . ASN A 1 203 ? -4.933 2.863 18.980 1.00 88.62 203 ASN A O 1
ATOM 1620 N N . CYS A 1 204 ? -6.180 4.520 18.121 1.00 91.81 204 CYS A N 1
ATOM 1621 C CA . CYS A 1 204 ? -6.851 3.699 17.123 1.00 91.81 204 CYS A CA 1
ATOM 1622 C C . CYS A 1 204 ? -5.871 3.067 16.128 1.00 91.81 204 CYS A C 1
ATOM 1624 O O . CYS A 1 204 ? -6.070 1.915 15.746 1.00 91.81 204 CYS A O 1
ATOM 1626 N N . TYR A 1 205 ? -4.750 3.725 15.799 1.00 93.44 205 TYR A N 1
ATOM 1627 C CA . TYR A 1 205 ? -3.703 3.125 14.957 1.00 93.44 205 TYR A CA 1
ATOM 1628 C C . TYR A 1 205 ? -3.144 1.826 15.562 1.00 93.44 205 TYR A C 1
ATOM 1630 O O . TYR A 1 205 ? -2.912 0.852 14.844 1.00 93.44 205 TYR A O 1
ATOM 1638 N N . ARG A 1 206 ? -2.988 1.766 16.895 1.00 92.75 206 ARG A N 1
ATOM 1639 C CA . ARG A 1 206 ? -2.537 0.550 17.597 1.00 92.75 206 ARG A CA 1
ATOM 1640 C C . ARG A 1 206 ? -3.583 -0.557 17.511 1.00 92.75 206 ARG A C 1
ATOM 1642 O O . ARG A 1 206 ? -3.226 -1.707 17.275 1.00 92.75 206 ARG A O 1
ATOM 1649 N N . ILE A 1 207 ? -4.860 -0.207 17.675 1.00 92.94 207 ILE A N 1
ATOM 1650 C CA . ILE A 1 207 ? -5.985 -1.150 17.591 1.00 92.94 207 ILE A CA 1
ATOM 1651 C C . ILE A 1 207 ? -6.076 -1.746 16.182 1.00 92.94 207 ILE A C 1
ATOM 1653 O O . ILE A 1 207 ? -6.183 -2.964 16.046 1.00 92.94 207 ILE A O 1
ATOM 1657 N N . VAL A 1 208 ? -5.980 -0.912 15.143 1.00 94.19 208 VAL A N 1
ATOM 1658 C CA . VAL A 1 208 ? -5.989 -1.347 13.738 1.00 94.19 208 VAL A CA 1
ATOM 1659 C C . VAL A 1 208 ? -4.818 -2.284 13.453 1.00 94.19 208 VAL A C 1
ATOM 1661 O O . VAL A 1 208 ? -5.031 -3.387 12.960 1.00 94.19 208 VAL A O 1
ATOM 1664 N N . SER A 1 209 ? -3.594 -1.891 13.822 1.00 93.06 209 SER A N 1
ATOM 1665 C CA . SER A 1 209 ? -2.386 -2.696 13.593 1.00 93.06 209 SER A CA 1
ATOM 1666 C C . SER A 1 209 ? -2.428 -4.049 14.317 1.00 93.06 209 SER A C 1
ATOM 1668 O O . SER A 1 209 ? -2.136 -5.090 13.726 1.00 93.06 209 SER A O 1
ATOM 1670 N N . ALA A 1 210 ? -2.873 -4.078 15.579 1.00 91.56 210 ALA A N 1
ATOM 1671 C CA . ALA A 1 210 ? -2.991 -5.321 16.345 1.00 91.56 210 ALA A CA 1
ATOM 1672 C C . ALA A 1 210 ? -3.989 -6.310 15.715 1.00 91.56 210 ALA A C 1
ATOM 1674 O O . ALA A 1 210 ? -3.769 -7.528 15.744 1.00 91.56 210 ALA A O 1
ATOM 1675 N N . ASN A 1 211 ? -5.056 -5.779 15.113 1.00 92.69 211 ASN A N 1
ATOM 1676 C CA . ASN A 1 211 ? -6.149 -6.538 14.513 1.00 92.69 211 ASN A CA 1
ATOM 1677 C C . ASN A 1 211 ? -6.082 -6.581 12.980 1.00 92.69 211 ASN A C 1
ATOM 1679 O O . ASN A 1 211 ? -7.108 -6.817 12.348 1.00 92.69 211 ASN A O 1
ATOM 1683 N N . ILE A 1 212 ? -4.917 -6.345 12.368 1.00 94.00 212 ILE A N 1
ATOM 1684 C CA . ILE A 1 212 ? -4.782 -6.408 10.909 1.00 94.00 212 ILE A CA 1
ATOM 1685 C C . ILE A 1 212 ? -5.231 -7.780 10.382 1.00 94.00 212 ILE A C 1
ATOM 1687 O O . ILE A 1 212 ? -4.944 -8.815 10.995 1.00 94.00 212 ILE A O 1
ATOM 1691 N N . LYS A 1 213 ? -5.967 -7.776 9.268 1.00 92.50 213 LYS A N 1
ATOM 1692 C CA . LYS A 1 213 ? -6.380 -8.998 8.576 1.00 92.50 213 LYS A CA 1
ATOM 1693 C C . LYS A 1 213 ? -5.167 -9.716 7.993 1.00 92.50 213 LYS A C 1
ATOM 1695 O O . LYS A 1 213 ? -4.133 -9.107 7.733 1.00 92.50 213 LYS A O 1
ATOM 1700 N N . SER A 1 214 ? -5.332 -11.011 7.744 1.00 89.12 214 SER A N 1
ATOM 1701 C CA . SER A 1 214 ? -4.358 -11.782 6.971 1.00 89.12 214 SER A CA 1
ATOM 1702 C C . SER A 1 214 ? -4.209 -11.208 5.559 1.00 89.12 214 SER A C 1
ATOM 1704 O O . SER A 1 214 ? -5.198 -10.804 4.947 1.00 89.12 214 SER A O 1
ATOM 1706 N N . SER A 1 215 ? -2.989 -11.259 5.029 1.00 85.50 215 SER A N 1
ATOM 1707 C CA . SER A 1 215 ? -2.597 -10.963 3.642 1.00 85.50 215 SER A CA 1
ATOM 1708 C C . SER A 1 215 ? -3.612 -11.413 2.587 1.00 85.50 215 SER A C 1
ATOM 1710 O O . SER A 1 215 ? -3.974 -10.649 1.697 1.00 85.50 215 SER A O 1
ATOM 1712 N N . THR A 1 216 ? -4.171 -12.618 2.723 1.00 83.88 216 THR A N 1
ATOM 1713 C CA . THR A 1 216 ? -5.188 -13.158 1.794 1.00 83.88 216 THR A CA 1
ATOM 1714 C C . THR A 1 216 ? -6.456 -12.305 1.663 1.00 83.88 216 THR A C 1
ATOM 1716 O O . THR A 1 216 ? -7.143 -12.388 0.648 1.00 83.88 216 THR A O 1
ATOM 1719 N N . LEU A 1 217 ? -6.765 -11.481 2.665 1.00 85.56 217 LEU A N 1
ATOM 1720 C CA . LEU A 1 217 ? -7.939 -10.609 2.715 1.00 85.56 217 LEU A CA 1
ATOM 1721 C C . LEU A 1 217 ? -7.606 -9.139 2.418 1.00 85.56 217 LEU A C 1
ATOM 1723 O O . LEU A 1 217 ? -8.516 -8.317 2.342 1.00 85.56 217 LEU A O 1
ATOM 1727 N N . LEU A 1 218 ? -6.326 -8.794 2.250 1.00 87.38 218 LEU A N 1
ATOM 1728 C CA . LEU A 1 218 ? -5.853 -7.428 1.998 1.00 87.38 218 LEU A CA 1
ATOM 1729 C C . LEU A 1 218 ? -5.721 -7.121 0.496 1.00 87.38 218 LEU A C 1
ATOM 1731 O O . LEU A 1 218 ? -4.831 -6.391 0.067 1.00 87.38 218 LEU A O 1
ATOM 1735 N N . THR A 1 219 ? -6.603 -7.676 -0.329 1.00 85.25 219 THR A N 1
ATOM 1736 C CA . THR A 1 219 ? -6.607 -7.460 -1.782 1.00 85.25 219 THR A CA 1
ATOM 1737 C C . THR A 1 219 ? -7.549 -6.325 -2.173 1.00 85.25 219 THR A C 1
ATOM 1739 O O . THR A 1 219 ? -8.617 -6.187 -1.582 1.00 85.25 219 THR A O 1
ATOM 1742 N N . CYS A 1 220 ? -7.205 -5.567 -3.217 1.00 86.06 220 CYS A N 1
ATOM 1743 C CA . CYS A 1 220 ? -8.081 -4.542 -3.803 1.00 86.06 220 CYS A CA 1
ATOM 1744 C C . CYS A 1 220 ? -8.552 -3.460 -2.810 1.00 86.06 220 CYS A C 1
ATOM 1746 O O . CYS A 1 220 ? -9.734 -3.121 -2.756 1.00 86.06 220 CYS A O 1
ATOM 1748 N N . LEU A 1 221 ? -7.631 -2.924 -2.004 1.00 91.69 221 LEU A N 1
ATOM 1749 C CA . LEU A 1 221 ? -7.956 -1.906 -1.005 1.00 91.69 221 LEU A CA 1
ATOM 1750 C C . LEU A 1 221 ? -8.399 -0.585 -1.655 1.00 91.69 221 LEU A C 1
ATOM 1752 O O . LEU A 1 221 ? -7.870 -0.181 -2.696 1.00 91.69 221 LEU A O 1
ATOM 1756 N N . SER A 1 222 ? -9.346 0.098 -1.002 1.00 94.12 222 SER A N 1
ATOM 1757 C CA . SER A 1 222 ? -9.685 1.502 -1.288 1.00 94.12 222 SER A CA 1
ATOM 1758 C C . SER A 1 222 ? -8.499 2.435 -0.988 1.00 94.12 222 SER A C 1
ATOM 1760 O O . SER A 1 222 ? -7.606 2.059 -0.211 1.00 94.12 222 SER A O 1
ATOM 1762 N N . PRO A 1 223 ? -8.459 3.652 -1.564 1.00 95.25 223 PRO A N 1
ATOM 1763 C CA . PRO A 1 223 ? -7.355 4.565 -1.305 1.00 95.25 223 PRO A CA 1
ATOM 1764 C C . PRO A 1 223 ? -7.299 4.967 0.173 1.00 95.25 223 PRO A C 1
ATOM 1766 O O . PRO A 1 223 ? -6.222 4.959 0.763 1.00 95.25 223 PRO A O 1
ATOM 1769 N N . GLU A 1 224 ? -8.440 5.199 0.825 1.00 95.44 224 GLU A N 1
ATOM 1770 C CA . GLU A 1 224 ? -8.502 5.551 2.247 1.00 95.44 224 GLU A CA 1
ATOM 1771 C C . GLU A 1 224 ? -7.978 4.421 3.141 1.00 95.44 224 GLU A C 1
ATOM 1773 O O . GLU A 1 224 ? -7.259 4.676 4.109 1.00 95.44 224 GLU A O 1
ATOM 1778 N N . ALA A 1 225 ? -8.307 3.169 2.808 1.00 95.31 225 ALA A N 1
ATOM 1779 C CA . ALA A 1 225 ? -7.832 1.990 3.526 1.00 95.31 225 ALA A CA 1
ATOM 1780 C C . ALA A 1 225 ? -6.309 1.839 3.438 1.00 95.31 225 ALA A C 1
ATOM 1782 O O . ALA A 1 225 ? -5.649 1.624 4.457 1.00 95.31 225 ALA A O 1
ATOM 1783 N N . PHE A 1 226 ? -5.732 1.994 2.245 1.00 95.50 226 PHE A N 1
ATOM 1784 C CA . PHE A 1 226 ? -4.282 1.900 2.087 1.00 95.50 226 PHE A CA 1
ATOM 1785 C C . PHE A 1 226 ? -3.552 3.088 2.731 1.00 95.50 226 PHE A C 1
ATOM 1787 O O . PHE A 1 226 ? -2.559 2.903 3.431 1.00 95.50 226 PHE A O 1
ATOM 1794 N N . LEU A 1 227 ? -4.075 4.309 2.595 1.00 95.62 227 LEU A N 1
ATOM 1795 C CA . LEU A 1 227 ? -3.517 5.479 3.280 1.00 95.62 227 LEU A CA 1
ATOM 1796 C C . LEU A 1 227 ? -3.577 5.329 4.806 1.00 95.62 227 LEU A C 1
ATOM 1798 O O . LEU A 1 227 ? -2.680 5.798 5.506 1.00 95.62 227 LEU A O 1
ATOM 1802 N N . LEU A 1 228 ? -4.591 4.645 5.344 1.00 95.69 228 LEU A N 1
ATOM 1803 C CA . LEU A 1 228 ? -4.641 4.311 6.766 1.00 95.69 228 LEU A CA 1
ATOM 1804 C C . LEU A 1 228 ? -3.529 3.330 7.173 1.00 95.69 228 LEU A C 1
ATOM 1806 O O . LEU A 1 228 ? -2.945 3.512 8.241 1.00 95.69 228 LEU A O 1
ATOM 1810 N N . ILE A 1 229 ? -3.190 2.343 6.334 1.00 95.44 229 ILE A N 1
ATOM 1811 C CA . ILE A 1 229 ? -2.028 1.461 6.560 1.00 95.44 229 ILE A CA 1
ATOM 1812 C C . ILE A 1 229 ? -0.751 2.298 6.660 1.00 95.44 229 ILE A C 1
ATOM 1814 O O . ILE A 1 229 ? -0.009 2.168 7.634 1.00 95.44 229 ILE A O 1
ATOM 1818 N N . LEU A 1 230 ? -0.523 3.204 5.706 1.00 95.69 230 LEU A N 1
ATOM 1819 C CA . LEU A 1 230 ? 0.652 4.077 5.730 1.00 95.69 230 LEU A CA 1
ATOM 1820 C C . LEU A 1 230 ? 0.666 4.970 6.978 1.00 95.69 230 LEU A C 1
ATOM 1822 O O . LEU A 1 230 ? 1.697 5.099 7.631 1.00 95.69 230 LEU A O 1
ATOM 1826 N N . LYS A 1 231 ? -0.484 5.523 7.388 1.00 95.25 231 LYS A N 1
ATOM 1827 C CA . LYS A 1 231 ? -0.590 6.298 8.637 1.00 95.25 231 LYS A CA 1
ATOM 1828 C C . LYS A 1 231 ? -0.260 5.450 9.866 1.00 95.25 231 LYS A C 1
ATOM 1830 O O . LYS A 1 231 ? 0.399 5.947 10.774 1.00 95.25 231 LYS A O 1
ATOM 1835 N N . CYS A 1 232 ? -0.654 4.176 9.899 1.00 95.25 232 CYS A N 1
ATOM 1836 C CA . CYS A 1 232 ? -0.248 3.266 10.971 1.00 95.25 232 CYS A CA 1
ATOM 1837 C C . CYS A 1 232 ? 1.278 3.075 10.987 1.00 95.25 232 CYS A C 1
ATOM 1839 O O . CYS A 1 232 ? 1.885 3.180 12.046 1.00 95.25 232 CYS A O 1
ATOM 1841 N N . ILE A 1 233 ? 1.912 2.866 9.829 1.00 95.25 233 ILE A N 1
ATOM 1842 C CA . ILE A 1 233 ? 3.378 2.730 9.710 1.00 95.25 233 ILE A CA 1
ATOM 1843 C C . ILE A 1 233 ? 4.104 4.015 10.144 1.00 95.25 233 ILE A C 1
ATOM 1845 O O . ILE A 1 233 ? 5.185 3.950 10.729 1.00 95.25 233 ILE A O 1
ATOM 1849 N N . GLN A 1 234 ? 3.511 5.178 9.870 1.00 94.38 234 GLN A N 1
ATOM 1850 C CA . GLN A 1 234 ? 4.048 6.479 10.262 1.00 94.38 234 GLN A CA 1
ATOM 1851 C C . GLN A 1 234 ? 3.953 6.731 11.772 1.00 94.38 234 GLN A C 1
ATOM 1853 O O . GLN A 1 234 ? 4.873 7.285 12.369 1.00 94.38 234 GLN A O 1
ATOM 1858 N N . LYS A 1 235 ? 2.810 6.396 12.386 1.00 92.75 235 LYS A N 1
ATOM 1859 C CA . LYS A 1 235 ? 2.486 6.772 13.774 1.00 92.75 235 LYS A CA 1
ATOM 1860 C C . LYS A 1 235 ? 2.921 5.746 14.815 1.00 92.75 235 LYS A C 1
ATOM 1862 O O . LYS A 1 235 ? 2.989 6.086 15.993 1.00 92.75 235 LYS A O 1
ATOM 1867 N N . LEU A 1 236 ? 3.160 4.500 14.415 1.00 91.94 236 LEU A N 1
ATOM 1868 C CA . LEU A 1 236 ? 3.526 3.423 15.329 1.00 91.94 236 LEU A CA 1
ATOM 1869 C C . LEU A 1 236 ? 5.039 3.212 15.358 1.00 91.94 236 LEU A C 1
ATOM 1871 O O . LEU A 1 236 ? 5.674 3.087 14.315 1.00 91.94 236 LEU A O 1
ATOM 1875 N N . GLU A 1 237 ? 5.593 3.083 16.563 1.00 83.88 237 GLU A N 1
ATOM 1876 C CA . GLU A 1 237 ? 7.003 2.721 16.764 1.00 83.88 237 GLU A CA 1
ATOM 1877 C C . GLU A 1 237 ? 7.306 1.299 16.264 1.00 83.88 237 GLU A C 1
ATOM 1879 O O . GLU A 1 237 ? 8.354 1.062 15.671 1.00 83.88 237 GLU A O 1
ATOM 1884 N N . SER A 1 238 ? 6.364 0.364 16.447 1.00 83.88 238 SER A N 1
ATOM 1885 C CA . SER A 1 238 ? 6.440 -1.005 15.926 1.00 83.88 238 SER A CA 1
ATOM 1886 C C . SER A 1 238 ? 5.239 -1.303 15.030 1.00 83.88 238 SER A C 1
ATOM 1888 O O . SER A 1 238 ? 4.081 -1.202 15.443 1.00 83.88 238 SER A O 1
ATOM 1890 N N . SER A 1 239 ? 5.529 -1.670 13.784 1.00 87.56 239 SER A N 1
ATOM 1891 C CA . SER A 1 239 ? 4.544 -2.046 12.764 1.00 87.56 239 SER A CA 1
ATOM 1892 C C . SER A 1 239 ? 4.917 -3.352 12.054 1.00 87.56 239 SER A C 1
ATOM 1894 O O . SER A 1 239 ? 4.424 -3.616 10.968 1.00 87.56 239 SER A O 1
ATOM 1896 N N . GLU A 1 240 ? 5.742 -4.207 12.665 1.00 88.19 240 GLU A N 1
ATOM 1897 C CA . GLU A 1 240 ? 6.283 -5.425 12.031 1.00 88.19 240 GLU A CA 1
ATOM 1898 C C . GLU A 1 240 ? 5.199 -6.370 11.506 1.00 88.19 240 GLU A C 1
ATOM 1900 O O . GLU A 1 240 ? 5.233 -6.751 10.340 1.00 88.19 240 GLU A O 1
ATOM 1905 N N . LYS A 1 241 ? 4.191 -6.686 12.333 1.00 88.69 241 LYS A N 1
ATOM 1906 C CA . LYS A 1 241 ? 3.059 -7.530 11.919 1.00 88.69 241 LYS A CA 1
ATOM 1907 C C . LYS A 1 241 ? 2.302 -6.914 10.738 1.00 88.69 241 LYS A C 1
ATOM 1909 O O . LYS A 1 241 ? 1.973 -7.608 9.785 1.00 88.69 241 LYS A O 1
ATOM 1914 N N . LEU A 1 242 ? 2.046 -5.606 10.795 1.00 91.81 242 LEU A N 1
ATOM 1915 C CA . LEU A 1 242 ? 1.378 -4.867 9.723 1.00 91.81 242 LEU A CA 1
ATOM 1916 C C . LEU A 1 242 ? 2.201 -4.910 8.429 1.00 91.81 242 LEU A C 1
ATOM 1918 O O . LEU A 1 242 ? 1.662 -5.226 7.375 1.00 91.81 242 LEU A O 1
ATOM 1922 N N . LEU A 1 243 ? 3.502 -4.623 8.515 1.00 92.56 243 LEU A N 1
ATOM 1923 C CA . LEU A 1 243 ? 4.416 -4.670 7.378 1.00 92.56 243 LEU A CA 1
ATOM 1924 C C . LEU A 1 243 ? 4.434 -6.072 6.768 1.00 92.56 243 LEU A C 1
ATOM 1926 O O . LEU A 1 243 ? 4.274 -6.195 5.563 1.00 92.56 243 LEU A O 1
ATOM 1930 N N . GLN A 1 244 ? 4.549 -7.123 7.581 1.00 90.88 244 GLN A N 1
ATOM 1931 C CA . GLN A 1 244 ? 4.596 -8.506 7.108 1.00 90.88 244 GLN A CA 1
ATOM 1932 C C . GLN A 1 244 ? 3.336 -8.920 6.332 1.00 90.88 244 GLN A C 1
ATOM 1934 O O . GLN A 1 244 ? 3.447 -9.586 5.301 1.00 90.88 244 GLN A O 1
ATOM 1939 N N . GLU A 1 245 ? 2.145 -8.537 6.798 1.00 92.25 245 GLU A N 1
ATOM 1940 C CA . GLU A 1 245 ? 0.896 -8.872 6.100 1.00 92.25 245 GLU A CA 1
ATOM 1941 C C . GLU A 1 245 ? 0.723 -8.062 4.804 1.00 92.25 245 GLU A C 1
ATOM 1943 O O . GLU A 1 245 ? 0.205 -8.571 3.810 1.00 92.25 245 GLU A O 1
ATOM 1948 N N . VAL A 1 246 ? 1.179 -6.805 4.779 1.00 92.38 246 VAL A N 1
ATOM 1949 C CA . VAL A 1 246 ? 0.980 -5.905 3.632 1.00 92.38 246 VAL A CA 1
ATOM 1950 C C . VAL A 1 246 ? 2.010 -6.138 2.525 1.00 92.38 246 VAL A C 1
ATOM 1952 O O . VAL A 1 246 ? 1.638 -6.170 1.355 1.00 92.38 246 VAL A O 1
ATOM 1955 N N . THR A 1 247 ? 3.289 -6.340 2.858 1.00 92.25 247 THR A N 1
ATOM 1956 C CA . THR A 1 247 ? 4.365 -6.517 1.859 1.00 92.25 247 THR A CA 1
ATOM 1957 C C . THR A 1 247 ? 4.163 -7.747 0.981 1.00 92.25 247 THR A C 1
ATOM 1959 O O . THR A 1 247 ? 4.530 -7.735 -0.191 1.00 92.25 247 THR A O 1
ATOM 1962 N N . ASN A 1 248 ? 3.514 -8.782 1.515 1.00 87.31 248 ASN A N 1
ATOM 1963 C CA . ASN A 1 248 ? 3.254 -10.041 0.819 1.00 87.31 248 ASN A CA 1
ATOM 1964 C C . ASN A 1 248 ? 1.894 -10.081 0.106 1.00 87.31 248 ASN A C 1
ATOM 1966 O O . ASN A 1 248 ? 1.404 -11.162 -0.223 1.00 87.31 248 ASN A O 1
ATOM 1970 N N . THR A 1 249 ? 1.268 -8.925 -0.137 1.00 91.12 249 THR A N 1
ATOM 1971 C CA . THR A 1 249 ? -0.068 -8.853 -0.736 1.00 91.12 249 THR A CA 1
ATOM 1972 C C . THR A 1 249 ? -0.110 -7.922 -1.942 1.00 91.12 249 THR A C 1
ATOM 1974 O O . THR A 1 249 ? 0.484 -6.849 -1.937 1.00 91.12 249 THR A O 1
ATOM 1977 N N . LYS A 1 250 ? -0.890 -8.288 -2.968 1.00 92.88 250 LYS A N 1
ATOM 1978 C CA . LYS A 1 250 ? -1.236 -7.401 -4.092 1.00 92.88 250 LYS A CA 1
ATOM 1979 C C . LYS A 1 250 ? -2.281 -6.361 -3.677 1.00 92.88 250 LYS A C 1
ATOM 1981 O O . LYS A 1 250 ? -3.440 -6.417 -4.088 1.00 92.88 250 LYS A O 1
ATOM 1986 N N . CYS A 1 251 ? -1.890 -5.445 -2.799 1.00 91.81 251 CYS A N 1
ATOM 1987 C CA . CYS A 1 251 ? -2.787 -4.451 -2.209 1.00 91.81 251 CYS A CA 1
ATOM 1988 C C . CYS A 1 251 ? -2.656 -3.059 -2.841 1.00 91.81 251 CYS A C 1
ATOM 1990 O O . CYS A 1 251 ? -3.486 -2.189 -2.574 1.00 91.81 251 CYS A O 1
ATOM 1992 N N . LEU A 1 252 ? -1.629 -2.839 -3.667 1.00 94.31 252 LEU A N 1
ATOM 1993 C CA . LEU A 1 252 ? -1.228 -1.517 -4.126 1.00 94.31 252 LEU A CA 1
ATOM 1994 C C . LEU A 1 252 ? -1.691 -1.267 -5.566 1.00 94.31 252 LEU A C 1
ATOM 1996 O O . LEU A 1 252 ? -1.329 -2.005 -6.481 1.00 94.31 252 LEU A O 1
ATOM 2000 N N . LYS A 1 253 ? -2.534 -0.250 -5.761 1.00 95.81 253 LYS A N 1
ATOM 2001 C CA . LYS A 1 253 ? -3.115 0.118 -7.054 1.00 95.81 253 LYS A CA 1
ATOM 2002 C C . LYS A 1 253 ? -2.094 0.878 -7.898 1.00 95.81 253 LYS A C 1
ATOM 2004 O O . LYS A 1 253 ? -1.507 1.872 -7.482 1.00 95.81 253 LYS A O 1
ATOM 2009 N N . THR A 1 254 ? -1.933 0.426 -9.127 1.00 95.38 254 THR A N 1
ATOM 2010 C CA . THR A 1 254 ? -1.018 0.988 -10.121 1.00 95.38 254 THR A CA 1
ATOM 2011 C C . THR A 1 254 ? -1.737 1.183 -11.453 1.00 95.38 254 THR A C 1
ATOM 2013 O O . THR A 1 254 ? -2.882 0.739 -11.632 1.00 95.38 254 THR A O 1
ATOM 2016 N N . ASN A 1 255 ? -1.046 1.790 -12.415 1.00 93.19 255 ASN A N 1
ATOM 2017 C CA . ASN A 1 255 ? -1.438 1.806 -13.827 1.00 93.19 255 ASN A CA 1
ATOM 2018 C C . ASN A 1 255 ? -1.647 0.393 -14.423 1.00 93.19 255 ASN A C 1
ATOM 2020 O O . ASN A 1 255 ? -2.395 0.254 -15.386 1.00 93.19 255 ASN A O 1
ATOM 2024 N N . LEU A 1 256 ? -1.050 -0.651 -13.833 1.00 94.44 256 LEU A N 1
ATOM 2025 C CA . LEU A 1 256 ? -1.144 -2.050 -14.275 1.00 94.44 256 LEU A CA 1
ATOM 2026 C C . LEU A 1 256 ? -2.030 -2.922 -13.368 1.00 94.44 256 LEU A C 1
ATOM 2028 O O . LEU A 1 256 ? -1.887 -4.142 -13.324 1.00 94.44 256 LEU A O 1
ATOM 2032 N N . GLY A 1 257 ? -2.952 -2.309 -12.623 1.00 94.62 257 GLY A N 1
ATOM 2033 C CA . GLY A 1 257 ? -3.816 -3.014 -11.673 1.00 94.62 257 GLY A CA 1
ATOM 2034 C C . GLY A 1 257 ? -3.206 -3.092 -10.274 1.00 94.62 257 GLY A C 1
ATOM 2035 O O . GLY A 1 257 ? -2.483 -2.184 -9.868 1.00 94.62 257 GLY A O 1
ATOM 2036 N N . TYR A 1 258 ? -3.543 -4.128 -9.506 1.00 94.38 258 TYR A N 1
ATOM 2037 C CA . TYR A 1 258 ? -3.050 -4.302 -8.136 1.00 94.38 258 TYR A CA 1
ATOM 2038 C C . TYR A 1 258 ? -1.790 -5.175 -8.104 1.00 94.38 258 TYR A C 1
ATOM 2040 O O . TYR A 1 258 ? -1.819 -6.315 -8.570 1.00 94.38 258 TYR A O 1
ATOM 2048 N N . ASN A 1 259 ? -0.707 -4.652 -7.525 1.00 94.88 259 ASN A N 1
ATOM 2049 C CA . ASN A 1 259 ? 0.616 -5.283 -7.505 1.00 94.88 259 ASN A CA 1
ATOM 2050 C C . ASN A 1 259 ? 1.195 -5.361 -6.086 1.00 94.88 259 ASN A C 1
ATOM 2052 O O . ASN A 1 259 ? 0.662 -4.754 -5.148 1.00 94.88 259 ASN A O 1
ATOM 2056 N N . PHE A 1 260 ? 2.250 -6.166 -5.923 1.00 94.31 260 PHE A N 1
ATOM 2057 C CA . PHE A 1 260 ? 2.980 -6.244 -4.660 1.00 94.31 260 PHE A CA 1
ATOM 2058 C C . PHE A 1 260 ? 3.743 -4.938 -4.424 1.00 94.31 260 PHE A C 1
ATOM 2060 O O . PHE A 1 260 ? 4.321 -4.407 -5.375 1.00 94.31 260 PHE A O 1
ATOM 2067 N N . PRO A 1 261 ? 3.813 -4.429 -3.181 1.00 95.12 261 PRO A N 1
ATOM 2068 C CA . PRO A 1 261 ? 4.583 -3.229 -2.875 1.00 95.12 261 PRO A CA 1
ATOM 2069 C C . PRO A 1 261 ? 6.020 -3.259 -3.412 1.00 95.12 261 PRO A C 1
ATOM 2071 O O . PRO A 1 261 ? 6.455 -2.273 -3.995 1.00 95.12 261 PRO A O 1
ATOM 2074 N N . SER A 1 262 ? 6.705 -4.404 -3.322 1.00 94.12 262 SER A N 1
ATOM 2075 C CA . SER A 1 262 ? 8.080 -4.598 -3.809 1.00 94.12 262 SER A CA 1
ATOM 2076 C C . SER A 1 262 ? 8.264 -4.496 -5.325 1.00 94.12 262 SER A C 1
ATOM 2078 O O . SER A 1 262 ? 9.393 -4.457 -5.794 1.00 94.12 262 SER A O 1
ATOM 2080 N N . GLU A 1 263 ? 7.180 -4.514 -6.099 1.00 93.88 263 GLU A N 1
ATOM 2081 C CA . GLU A 1 263 ? 7.194 -4.394 -7.565 1.00 93.88 263 GLU A CA 1
ATOM 2082 C C . GLU A 1 263 ? 6.756 -2.996 -8.029 1.00 93.88 263 GLU A C 1
ATOM 2084 O O . GLU A 1 263 ? 6.733 -2.712 -9.226 1.00 93.88 263 GLU A O 1
ATOM 2089 N N . CYS A 1 264 ? 6.339 -2.137 -7.095 1.00 94.75 264 CYS A N 1
ATOM 2090 C CA . CYS A 1 264 ? 5.715 -0.860 -7.403 1.00 94.75 264 CYS A CA 1
ATOM 2091 C C . CYS A 1 264 ? 6.705 0.301 -7.336 1.00 94.75 264 CYS A C 1
ATOM 2093 O O . CYS A 1 264 ? 7.609 0.325 -6.502 1.00 94.75 264 CYS A O 1
ATOM 2095 N N . PHE A 1 265 ? 6.439 1.322 -8.147 1.00 93.50 265 PHE A N 1
ATOM 2096 C CA . PHE A 1 265 ? 7.210 2.558 -8.213 1.00 93.50 265 PHE A CA 1
ATOM 2097 C C . PHE A 1 265 ? 6.378 3.757 -7.783 1.00 93.50 265 PHE A C 1
ATOM 2099 O O . PHE A 1 265 ? 5.271 3.968 -8.290 1.00 93.50 265 PHE A O 1
ATOM 2106 N N . LEU A 1 266 ? 6.935 4.596 -6.910 1.00 91.44 266 LEU A N 1
ATOM 2107 C CA . LEU A 1 266 ? 6.326 5.881 -6.585 1.00 91.44 266 LEU A CA 1
ATOM 2108 C C . LEU A 1 266 ? 6.603 6.907 -7.694 1.00 91.44 266 LEU A C 1
ATOM 2110 O O . LEU A 1 266 ? 7.746 7.300 -7.950 1.00 91.44 266 LEU A O 1
ATOM 2114 N N . TRP A 1 267 ? 5.531 7.415 -8.302 1.00 81.31 267 TRP A N 1
ATOM 2115 C CA . TRP A 1 267 ? 5.601 8.637 -9.095 1.00 81.31 267 TRP A CA 1
ATOM 2116 C C . TRP A 1 267 ? 5.780 9.843 -8.166 1.00 81.31 267 TRP A C 1
ATOM 2118 O O . TRP A 1 267 ? 5.036 10.001 -7.207 1.00 81.31 267 TRP A O 1
ATOM 2128 N N . ASN A 1 268 ? 6.774 10.692 -8.411 1.00 73.06 268 ASN A N 1
ATOM 2129 C CA . ASN A 1 268 ? 7.085 11.825 -7.527 1.00 73.06 268 ASN A CA 1
ATOM 2130 C C . ASN A 1 268 ? 7.671 13.008 -8.320 1.00 73.06 268 ASN A C 1
ATOM 2132 O O . ASN A 1 268 ? 8.804 13.346 -8.081 1.00 73.06 268 ASN A O 1
ATOM 2136 N N . THR A 1 269 ? 7.042 13.537 -9.366 1.00 64.75 269 THR A N 1
ATOM 2137 C CA . THR A 1 269 ? 7.451 14.704 -10.218 1.00 64.75 269 THR A CA 1
ATOM 2138 C C . THR A 1 269 ? 8.914 15.251 -10.281 1.00 64.75 269 THR A C 1
ATOM 2140 O O . THR A 1 269 ? 9.386 15.506 -11.376 1.00 64.75 269 THR A O 1
ATOM 2143 N N . GLU A 1 270 ? 9.643 15.404 -9.176 1.00 68.19 270 GLU A N 1
ATOM 2144 C CA . GLU A 1 270 ? 11.042 15.803 -8.959 1.00 68.19 270 GLU A CA 1
ATOM 2145 C C . GLU A 1 270 ? 12.159 14.875 -9.512 1.00 68.19 270 GLU A C 1
ATOM 2147 O O . GLU A 1 270 ? 13.153 15.404 -9.982 1.00 68.19 270 GLU A O 1
ATOM 2152 N N . SER A 1 271 ? 12.063 13.532 -9.499 1.00 77.69 271 SER A N 1
ATOM 2153 C CA . SER A 1 271 ? 13.110 12.655 -10.099 1.00 77.69 271 SER A CA 1
ATOM 2154 C C . SER A 1 271 ? 13.069 12.642 -11.631 1.00 77.69 271 SER A C 1
ATOM 2156 O O . SER A 1 271 ? 12.034 12.338 -12.240 1.00 77.69 271 SER A O 1
ATOM 2158 N N . GLU A 1 272 ? 14.229 12.873 -12.244 1.00 78.88 272 GLU A N 1
ATOM 2159 C CA . GLU A 1 272 ? 14.443 12.907 -13.694 1.00 78.88 272 GLU A CA 1
ATOM 2160 C C . GLU A 1 272 ? 14.325 11.514 -14.338 1.00 78.88 272 GLU A C 1
ATOM 2162 O O . GLU A 1 272 ? 13.950 11.376 -15.505 1.00 78.88 272 GLU A O 1
ATOM 2167 N N . TRP A 1 273 ? 14.559 10.458 -13.554 1.00 80.12 273 TRP A N 1
ATOM 2168 C CA . TRP A 1 273 ? 14.628 9.062 -14.003 1.00 80.12 273 TRP A CA 1
ATOM 2169 C C . TRP A 1 273 ? 13.261 8.434 -14.283 1.00 80.12 273 TRP A C 1
ATOM 2171 O O . TRP A 1 273 ? 13.168 7.351 -14.855 1.00 80.12 273 TRP A O 1
ATOM 2181 N N . ARG A 1 274 ? 12.161 9.115 -13.947 1.00 78.00 274 ARG A N 1
ATOM 2182 C CA . ARG A 1 274 ? 10.813 8.528 -14.044 1.00 78.00 274 ARG A CA 1
ATOM 2183 C C . ARG A 1 274 ? 10.271 8.356 -15.446 1.00 78.00 274 ARG A C 1
ATOM 2185 O O . ARG A 1 274 ? 9.374 7.539 -15.656 1.00 78.00 274 ARG A O 1
ATOM 2192 N N . CYS A 1 275 ? 10.797 9.100 -16.414 1.00 82.50 275 CYS A N 1
ATOM 2193 C CA . CYS A 1 275 ? 10.423 8.886 -17.809 1.00 82.50 275 CYS A CA 1
ATOM 2194 C C . CYS A 1 275 ? 10.811 7.471 -18.282 1.00 82.50 275 CYS A C 1
ATOM 2196 O O . CYS A 1 275 ? 10.130 6.935 -19.153 1.00 82.50 275 CYS A O 1
ATOM 2198 N N . LEU A 1 276 ? 11.815 6.829 -17.663 1.00 89.06 276 LEU A N 1
ATOM 2199 C CA . LEU A 1 276 ? 12.183 5.438 -17.955 1.00 89.06 276 LEU A CA 1
ATOM 2200 C C . LEU A 1 276 ? 11.032 4.455 -17.716 1.00 89.06 276 LEU A C 1
ATOM 2202 O O . LEU A 1 276 ? 10.842 3.527 -18.500 1.00 89.06 276 LEU A O 1
ATOM 2206 N N . LEU A 1 277 ? 10.210 4.696 -16.691 1.00 88.50 277 LEU A N 1
ATOM 2207 C CA . LEU A 1 277 ? 9.076 3.832 -16.345 1.00 88.50 277 LEU A CA 1
ATOM 2208 C C . LEU A 1 277 ? 7.978 3.828 -17.424 1.00 88.50 277 LEU A C 1
ATOM 2210 O O . LEU A 1 277 ? 7.127 2.942 -17.446 1.00 88.50 277 LEU A O 1
ATOM 2214 N N . HIS A 1 278 ? 8.002 4.794 -18.346 1.00 88.44 278 HIS A N 1
ATOM 2215 C CA . HIS A 1 278 ? 7.053 4.884 -19.455 1.00 88.44 278 HIS A CA 1
ATOM 2216 C C . HIS A 1 278 ? 7.554 4.221 -20.741 1.00 88.44 278 HIS A C 1
ATOM 2218 O O . HIS A 1 278 ? 6.747 3.959 -21.626 1.00 88.44 278 HIS A O 1
ATOM 2224 N N . VAL A 1 279 ? 8.853 3.918 -20.851 1.00 92.88 279 VAL A N 1
ATOM 2225 C CA . VAL A 1 279 ? 9.469 3.435 -22.100 1.00 92.88 279 VAL A CA 1
ATOM 2226 C C . VAL A 1 279 ? 8.869 2.110 -22.567 1.00 92.88 279 VAL A C 1
ATOM 2228 O O . VAL A 1 279 ? 8.635 1.951 -23.757 1.00 92.88 279 VAL A O 1
ATOM 2231 N N . PHE A 1 280 ? 8.615 1.175 -21.648 1.00 91.50 280 PHE A N 1
ATOM 2232 C CA . PHE A 1 280 ? 8.058 -0.147 -21.976 1.00 91.50 280 PHE A CA 1
ATOM 2233 C C . PHE A 1 280 ? 6.580 -0.303 -21.607 1.00 91.50 280 PHE A C 1
ATOM 2235 O O . PHE A 1 280 ? 5.967 -1.309 -21.952 1.00 91.50 280 PHE A O 1
ATOM 2242 N N . GLY A 1 281 ? 6.013 0.638 -20.844 1.00 87.56 281 GLY A N 1
ATOM 2243 C CA . GLY A 1 281 ? 4.653 0.524 -20.307 1.00 87.56 281 GLY A CA 1
ATOM 2244 C C . GLY A 1 281 ? 4.427 -0.670 -19.364 1.00 87.56 281 GLY A C 1
ATOM 2245 O O . GLY A 1 281 ? 3.286 -0.957 -19.020 1.00 87.56 281 GLY A O 1
ATOM 2246 N N . SER A 1 282 ? 5.487 -1.370 -18.946 1.00 90.25 282 SER A N 1
ATOM 2247 C CA . SER A 1 282 ? 5.425 -2.600 -18.143 1.00 90.25 282 SER A CA 1
ATOM 2248 C C . SER A 1 282 ? 5.762 -2.398 -16.664 1.00 90.25 282 SER A C 1
ATOM 2250 O O . SER A 1 282 ? 5.803 -3.370 -15.915 1.00 90.25 282 SER A O 1
ATOM 2252 N N . PHE A 1 283 ? 6.035 -1.163 -16.237 1.00 93.25 283 PHE A N 1
ATOM 2253 C CA . PHE A 1 283 ? 6.383 -0.854 -14.852 1.00 93.25 283 PHE A CA 1
ATOM 2254 C C . PHE A 1 283 ? 5.124 -0.500 -14.041 1.00 93.25 283 PHE A C 1
ATOM 2256 O O . PHE A 1 283 ? 4.374 0.388 -14.465 1.00 93.25 283 PHE A O 1
ATOM 2263 N N . PRO A 1 284 ? 4.880 -1.152 -12.886 1.00 94.75 284 PRO A N 1
ATOM 2264 C CA . PRO A 1 284 ? 3.762 -0.828 -12.002 1.00 94.75 284 PRO A CA 1
ATOM 2265 C C . PRO A 1 284 ? 3.990 0.500 -11.266 1.00 94.75 284 PRO A C 1
ATOM 2267 O O . PRO A 1 284 ? 4.601 0.557 -10.201 1.00 94.75 284 PRO A O 1
ATOM 2270 N N . VAL A 1 285 ? 3.490 1.597 -11.823 1.00 93.62 285 VAL A N 1
ATOM 2271 C CA . VAL A 1 285 ? 3.583 2.934 -11.221 1.00 93.62 285 VAL A CA 1
ATOM 2272 C C . VAL A 1 285 ? 2.322 3.225 -10.418 1.00 93.62 285 VAL A C 1
ATOM 2274 O O . VAL A 1 285 ? 1.213 2.985 -10.904 1.00 93.62 285 VAL A O 1
ATOM 2277 N N . LEU A 1 286 ? 2.481 3.741 -9.195 1.00 93.88 286 LEU A N 1
ATOM 2278 C CA . LEU A 1 286 ? 1.355 4.092 -8.326 1.00 93.88 286 LEU A CA 1
ATOM 2279 C C . LEU A 1 286 ? 0.361 5.020 -9.024 1.00 93.88 286 LEU A C 1
ATOM 2281 O O . LEU A 1 286 ? 0.733 5.995 -9.673 1.00 93.88 286 LEU A O 1
ATOM 2285 N N . ASP A 1 287 ? -0.919 4.698 -8.862 1.00 91.50 287 ASP A N 1
ATOM 2286 C CA . ASP A 1 287 ? -2.017 5.431 -9.481 1.00 91.50 287 ASP A CA 1
ATOM 2287 C C . ASP A 1 287 ? -2.323 6.707 -8.681 1.00 91.50 287 ASP A C 1
ATOM 2289 O O . ASP A 1 287 ? -3.068 6.696 -7.699 1.00 91.50 287 ASP A O 1
ATOM 2293 N N . GLU A 1 288 ? -1.710 7.819 -9.089 1.00 87.19 288 GLU A N 1
ATOM 2294 C CA . GLU A 1 288 ? -1.884 9.123 -8.438 1.00 87.19 288 GLU A CA 1
ATOM 2295 C C . GLU A 1 288 ? -3.338 9.611 -8.504 1.00 87.19 288 GLU A C 1
ATOM 2297 O O . GLU A 1 288 ? -3.811 10.248 -7.567 1.00 87.19 288 GLU A O 1
ATOM 2302 N N . THR A 1 289 ? -4.090 9.258 -9.554 1.00 90.75 289 THR A N 1
ATOM 2303 C CA . THR A 1 289 ? -5.512 9.627 -9.649 1.00 90.75 289 THR A CA 1
ATOM 2304 C C . THR A 1 289 ? -6.369 8.887 -8.628 1.00 90.75 289 THR A C 1
ATOM 2306 O O . THR A 1 289 ? -7.353 9.433 -8.135 1.00 90.75 289 THR A O 1
ATOM 2309 N N . PHE A 1 290 ? -5.971 7.662 -8.281 1.00 94.19 290 PHE A N 1
ATOM 2310 C CA . PHE A 1 290 ? -6.645 6.838 -7.288 1.00 94.19 290 PHE A CA 1
ATOM 2311 C C . PHE A 1 290 ? -6.316 7.265 -5.854 1.00 94.19 290 PHE A C 1
ATOM 2313 O O . PHE A 1 290 ? -7.222 7.385 -5.034 1.00 94.19 290 PHE A O 1
ATOM 2320 N N . TYR A 1 291 ? -5.039 7.500 -5.535 1.00 93.38 291 TYR A N 1
ATOM 2321 C CA . TYR A 1 291 ? -4.619 7.839 -4.168 1.00 93.38 291 TYR A CA 1
ATOM 2322 C C . TYR A 1 291 ? -4.617 9.340 -3.852 1.00 93.38 291 TYR A C 1
ATOM 2324 O O . TYR A 1 291 ? -4.646 9.720 -2.680 1.00 93.38 291 TYR A O 1
ATOM 2332 N N . GLY A 1 292 ? -4.556 10.191 -4.876 1.00 91.38 292 GLY A N 1
ATOM 2333 C CA . GLY A 1 292 ? -4.272 11.617 -4.749 1.00 91.38 292 GLY A CA 1
ATOM 2334 C C . GLY A 1 292 ? -2.828 11.907 -4.320 1.00 91.38 292 GLY A C 1
ATOM 2335 O O . GLY A 1 292 ? -2.070 11.021 -3.927 1.00 91.38 292 GLY A O 1
ATOM 2336 N N . ASN A 1 293 ? -2.454 13.189 -4.319 1.00 88.12 293 ASN A N 1
ATOM 2337 C CA . ASN A 1 293 ? -1.074 13.636 -4.061 1.00 88.12 293 ASN A CA 1
ATOM 2338 C C . ASN A 1 293 ? -0.552 13.289 -2.655 1.00 88.12 293 ASN A C 1
ATOM 2340 O O . ASN A 1 293 ? 0.653 13.323 -2.412 1.00 88.12 293 ASN A O 1
ATOM 2344 N N . ILE A 1 294 ? -1.438 12.943 -1.715 1.00 91.12 294 ILE A N 1
ATOM 2345 C CA . ILE A 1 294 ? -1.046 12.535 -0.362 1.00 91.12 294 ILE A CA 1
ATOM 2346 C C . ILE A 1 294 ? -0.123 11.309 -0.381 1.00 91.12 294 ILE A C 1
ATOM 2348 O O . ILE A 1 294 ? 0.767 11.228 0.461 1.00 91.12 294 ILE A O 1
ATOM 2352 N N . ILE A 1 295 ? -0.257 10.407 -1.361 1.00 92.06 295 ILE A N 1
ATOM 2353 C CA . ILE A 1 295 ? 0.599 9.216 -1.473 1.00 92.06 295 ILE A CA 1
ATOM 2354 C C . ILE A 1 295 ? 2.079 9.578 -1.631 1.00 92.06 295 ILE A C 1
ATOM 2356 O O . ILE A 1 295 ? 2.941 8.936 -1.036 1.00 92.06 295 ILE A O 1
ATOM 2360 N N . VAL A 1 296 ? 2.366 10.663 -2.356 1.00 89.69 296 VAL A N 1
ATOM 2361 C CA . VAL A 1 296 ? 3.725 11.158 -2.612 1.00 89.69 296 VAL A CA 1
ATOM 2362 C C . VAL A 1 296 ? 4.387 11.622 -1.317 1.00 89.69 296 VAL A C 1
ATOM 2364 O O . VAL A 1 296 ? 5.569 11.367 -1.092 1.00 89.69 296 VAL A O 1
ATOM 2367 N N . SER A 1 297 ? 3.607 12.226 -0.414 1.00 91.25 297 SER A N 1
ATOM 2368 C CA . SER A 1 297 ? 4.095 12.679 0.895 1.00 91.25 297 SER A CA 1
ATOM 2369 C C . SER A 1 297 ? 4.443 11.541 1.865 1.00 91.25 297 SER A C 1
ATOM 2371 O O . SER A 1 297 ? 5.078 11.791 2.885 1.00 91.25 297 SER A O 1
ATOM 2373 N N . MET A 1 298 ? 4.059 10.297 1.553 1.00 92.81 298 MET A N 1
ATOM 2374 C CA . MET A 1 298 ? 4.280 9.111 2.395 1.00 92.81 298 MET A CA 1
ATOM 2375 C C . MET A 1 298 ? 5.412 8.217 1.863 1.00 92.81 298 MET A C 1
ATOM 2377 O O . MET A 1 298 ? 5.396 6.993 2.006 1.00 92.81 298 MET A O 1
ATOM 2381 N N . SER A 1 299 ? 6.399 8.827 1.203 1.00 91.69 299 SER A N 1
ATOM 2382 C CA . SER A 1 299 ? 7.535 8.151 0.565 1.00 91.69 299 SER A CA 1
ATOM 2383 C C . SER A 1 299 ? 8.339 7.271 1.528 1.00 91.69 299 SER A C 1
ATOM 2385 O O . SER A 1 299 ? 8.773 6.180 1.160 1.00 91.69 299 SER A O 1
ATOM 2387 N N . THR A 1 300 ? 8.495 7.699 2.783 1.00 93.56 300 THR A N 1
ATOM 2388 C CA . THR A 1 300 ? 9.243 6.952 3.805 1.00 93.56 300 THR A CA 1
ATOM 2389 C C . THR A 1 300 ? 8.509 5.672 4.202 1.00 93.56 300 THR A C 1
ATOM 2391 O O . THR A 1 300 ? 9.116 4.612 4.345 1.00 93.56 300 THR A O 1
ATOM 2394 N N . GLU A 1 301 ? 7.191 5.749 4.365 1.00 95.19 301 GLU A N 1
ATOM 2395 C CA . GLU A 1 301 ? 6.333 4.615 4.701 1.00 95.19 301 GLU A CA 1
ATOM 2396 C C . GLU A 1 301 ? 6.212 3.638 3.528 1.00 95.19 301 GLU A C 1
ATOM 2398 O O . GLU A 1 301 ? 6.280 2.427 3.728 1.00 95.19 301 GLU A O 1
ATOM 2403 N N . LEU A 1 302 ? 6.108 4.156 2.302 1.00 94.94 302 LEU A N 1
ATOM 2404 C CA . LEU A 1 302 ? 6.128 3.355 1.077 1.00 94.94 302 LEU A CA 1
ATOM 2405 C C . LEU A 1 302 ? 7.453 2.601 0.920 1.00 94.94 302 LEU A C 1
ATOM 2407 O O . LEU A 1 302 ? 7.441 1.399 0.652 1.00 94.94 302 LEU A O 1
ATOM 2411 N N . LYS A 1 303 ? 8.588 3.262 1.182 1.00 93.94 303 LYS A N 1
ATOM 2412 C CA . LYS A 1 303 ? 9.908 2.619 1.160 1.00 93.94 303 LYS A CA 1
ATOM 2413 C C . LYS A 1 303 ? 10.005 1.480 2.181 1.00 93.94 303 LYS A C 1
ATOM 2415 O O . LYS A 1 303 ? 10.549 0.427 1.865 1.00 93.94 303 LYS A O 1
ATOM 2420 N N . LYS A 1 304 ? 9.421 1.630 3.380 1.00 94.50 304 LYS A N 1
ATOM 2421 C CA . LYS A 1 304 ? 9.347 0.542 4.383 1.00 94.50 304 LYS A CA 1
ATOM 2422 C C . LYS A 1 304 ? 8.549 -0.673 3.894 1.00 94.50 304 LYS A C 1
ATOM 2424 O O . LYS A 1 304 ? 8.825 -1.784 4.334 1.00 94.50 304 LYS A O 1
ATOM 2429 N N . LEU A 1 305 ? 7.580 -0.474 3.000 1.00 94.62 305 LEU A N 1
ATOM 2430 C CA . LEU A 1 305 ? 6.841 -1.559 2.346 1.00 94.62 305 LEU A CA 1
ATOM 2431 C C . LEU A 1 305 ? 7.594 -2.170 1.151 1.00 94.62 305 LEU A C 1
ATOM 2433 O O . LEU A 1 305 ? 7.115 -3.136 0.569 1.00 94.62 305 LEU A O 1
ATOM 2437 N N . GLY A 1 306 ? 8.760 -1.638 0.780 1.00 93.69 306 GLY A N 1
ATOM 2438 C CA . GLY A 1 306 ? 9.545 -2.104 -0.363 1.00 93.69 306 GLY A CA 1
ATOM 2439 C C . GLY A 1 306 ? 9.188 -1.437 -1.690 1.00 93.69 306 GLY A C 1
ATOM 2440 O O . GLY A 1 306 ? 9.716 -1.846 -2.716 1.00 93.69 306 GLY A O 1
ATOM 2441 N N . VAL A 1 307 ? 8.327 -0.414 -1.687 1.00 94.75 307 VAL A N 1
ATOM 2442 C CA . VAL A 1 307 ? 8.063 0.384 -2.892 1.00 94.75 307 VAL A CA 1
ATOM 2443 C C . VAL A 1 307 ? 9.350 1.083 -3.316 1.00 94.75 307 VAL A C 1
ATOM 2445 O O . VAL A 1 307 ? 10.045 1.676 -2.488 1.00 94.75 307 VAL A O 1
ATOM 2448 N N . MET A 1 308 ? 9.641 1.036 -4.612 1.00 92.88 308 MET A N 1
ATOM 2449 C CA . MET A 1 308 ? 10.794 1.693 -5.213 1.00 92.88 308 MET A CA 1
ATOM 2450 C C . MET A 1 308 ? 10.520 3.193 -5.295 1.00 92.88 308 MET A C 1
ATOM 2452 O O . MET A 1 308 ? 9.635 3.659 -6.021 1.00 92.88 308 MET A O 1
ATOM 2456 N N . VAL A 1 309 ? 11.258 3.953 -4.493 1.00 90.00 309 VAL A N 1
ATOM 2457 C CA . VAL A 1 309 ? 11.101 5.410 -4.369 1.00 90.00 309 VAL A CA 1
ATOM 2458 C C . VAL A 1 309 ? 12.334 6.149 -4.891 1.00 90.00 309 VAL A C 1
ATOM 2460 O O . VAL A 1 309 ? 12.230 7.307 -5.298 1.00 90.00 309 VAL A O 1
ATOM 2463 N N . GLU A 1 310 ? 13.494 5.492 -4.895 1.00 87.56 310 GLU A N 1
ATOM 2464 C CA . GLU A 1 310 ? 14.772 6.100 -5.255 1.00 87.56 310 GLU A CA 1
ATOM 2465 C C . GLU A 1 310 ? 15.087 5.932 -6.747 1.00 87.56 310 GLU A C 1
ATOM 2467 O O . GLU A 1 310 ? 14.646 4.992 -7.417 1.00 87.56 310 GLU A O 1
ATOM 2472 N N . SER A 1 311 ? 15.873 6.871 -7.281 1.00 86.12 311 SER A N 1
ATOM 2473 C CA . SER A 1 311 ? 16.325 6.832 -8.675 1.00 86.12 311 SER A CA 1
ATOM 2474 C C . SER A 1 311 ? 17.183 5.594 -8.960 1.00 86.12 311 SER A C 1
ATOM 2476 O O . SER A 1 311 ? 17.038 4.995 -10.021 1.00 86.12 311 SER A O 1
ATOM 2478 N N . GLU A 1 312 ? 18.013 5.172 -8.001 1.00 87.50 312 GLU A N 1
ATOM 2479 C CA . GLU A 1 312 ? 18.870 3.980 -8.098 1.00 87.50 312 GLU A CA 1
ATOM 2480 C C . GLU A 1 312 ? 18.048 2.709 -8.375 1.00 87.50 312 GLU A C 1
ATOM 2482 O O . GLU A 1 312 ? 18.337 1.964 -9.312 1.00 87.50 312 GLU A O 1
ATOM 2487 N N . ASP A 1 313 ? 16.961 2.506 -7.618 1.00 87.38 313 ASP A N 1
ATOM 2488 C CA . ASP A 1 313 ? 16.048 1.370 -7.798 1.00 87.38 313 ASP A CA 1
ATOM 2489 C C . ASP A 1 313 ? 15.425 1.386 -9.201 1.00 87.38 313 ASP A C 1
ATOM 2491 O O . ASP A 1 313 ? 15.350 0.360 -9.880 1.00 87.38 313 ASP A O 1
ATOM 2495 N N . THR A 1 314 ? 15.035 2.579 -9.665 1.00 89.19 314 THR A N 1
ATOM 2496 C CA . THR A 1 314 ? 14.463 2.794 -11.002 1.00 89.19 314 THR A CA 1
ATOM 2497 C C . THR A 1 314 ? 15.456 2.442 -12.105 1.00 89.19 314 THR A C 1
ATOM 2499 O O . THR A 1 314 ? 15.106 1.718 -13.036 1.00 89.19 314 THR A O 1
ATOM 2502 N N . ILE A 1 315 ? 16.698 2.920 -12.004 1.00 90.00 315 ILE A N 1
ATOM 2503 C CA . ILE A 1 315 ? 17.753 2.668 -12.993 1.00 90.00 315 ILE A CA 1
ATOM 2504 C C . ILE A 1 315 ? 18.083 1.177 -13.054 1.00 90.00 315 ILE A C 1
ATOM 2506 O O . ILE A 1 315 ? 18.160 0.603 -14.144 1.00 90.00 315 ILE A O 1
ATOM 2510 N N . LYS A 1 316 ? 18.239 0.533 -11.896 1.00 91.25 316 LYS A N 1
ATOM 2511 C CA . LYS A 1 316 ? 18.569 -0.890 -11.800 1.00 91.25 316 LYS A CA 1
ATOM 2512 C C . LYS A 1 316 ? 17.475 -1.765 -12.406 1.00 91.25 316 LYS A C 1
ATOM 2514 O O . LYS A 1 316 ? 17.755 -2.643 -13.226 1.00 91.25 316 LYS A O 1
ATOM 2519 N N . GLU A 1 317 ? 16.222 -1.506 -12.046 1.00 91.88 317 GLU A N 1
ATOM 2520 C CA . GLU A 1 317 ? 15.088 -2.294 -12.524 1.00 91.88 317 GLU A CA 1
ATOM 2521 C C . GLU A 1 317 ? 14.777 -2.022 -14.003 1.00 91.88 317 GLU A C 1
ATOM 2523 O O . GLU A 1 317 ? 14.432 -2.945 -14.752 1.00 91.88 317 GLU A O 1
ATOM 2528 N N . PHE A 1 318 ? 14.990 -0.785 -14.468 1.00 93.19 318 PHE A N 1
ATOM 2529 C CA . PHE A 1 318 ? 14.947 -0.462 -15.890 1.00 93.19 318 PHE A CA 1
ATOM 2530 C C . PHE A 1 318 ? 16.031 -1.210 -16.665 1.00 93.19 318 PHE A C 1
ATOM 2532 O O . PHE A 1 318 ? 15.707 -1.870 -17.646 1.00 93.19 318 PHE A O 1
ATOM 2539 N N . THR A 1 319 ? 17.287 -1.177 -16.210 1.00 94.69 319 THR A N 1
ATOM 2540 C CA . THR A 1 319 ? 18.413 -1.898 -16.835 1.00 94.69 319 THR A CA 1
ATOM 2541 C C . THR A 1 319 ? 18.109 -3.391 -16.952 1.00 94.69 319 THR A C 1
ATOM 2543 O O . THR A 1 319 ? 18.261 -3.991 -18.018 1.00 94.69 319 THR A O 1
ATOM 2546 N N . ARG A 1 320 ? 17.606 -3.998 -15.870 1.00 94.50 320 ARG A N 1
ATOM 2547 C CA . ARG A 1 320 ? 17.190 -5.406 -15.847 1.00 94.50 320 ARG A CA 1
ATOM 2548 C C . ARG A 1 320 ? 16.096 -5.688 -16.879 1.00 94.50 320 ARG A C 1
ATOM 2550 O O . ARG A 1 320 ? 16.196 -6.654 -17.636 1.00 94.50 320 ARG A O 1
ATOM 2557 N N . THR A 1 321 ? 15.060 -4.853 -16.910 1.00 94.75 321 THR A N 1
ATOM 2558 C CA . THR A 1 321 ? 13.931 -4.993 -17.840 1.00 94.75 321 THR A CA 1
ATOM 2559 C C . THR A 1 321 ? 14.382 -4.791 -19.282 1.00 94.75 321 THR A C 1
ATOM 2561 O O . THR A 1 321 ? 14.023 -5.581 -20.147 1.00 94.75 321 THR A O 1
ATOM 2564 N N . PHE A 1 322 ? 15.235 -3.803 -19.544 1.00 95.75 322 PHE A N 1
ATOM 2565 C CA . PHE A 1 322 ? 15.803 -3.525 -20.857 1.00 95.75 322 PHE A CA 1
ATOM 2566 C C . PHE A 1 322 ? 16.500 -4.764 -21.434 1.00 95.75 322 PHE A C 1
ATOM 2568 O O . PHE A 1 322 ? 16.141 -5.209 -22.522 1.00 95.75 322 PHE A O 1
ATOM 2575 N N . LYS A 1 323 ? 17.394 -5.408 -20.669 1.00 95.81 323 LYS A N 1
ATOM 2576 C CA . LYS A 1 323 ? 18.065 -6.656 -21.086 1.00 95.81 323 LYS A CA 1
ATOM 2577 C C . LYS A 1 323 ? 17.081 -7.780 -21.428 1.00 95.81 323 LYS A C 1
ATOM 2579 O O . LYS A 1 323 ? 17.294 -8.534 -22.379 1.00 95.81 323 LYS A O 1
ATOM 2584 N N . GLN A 1 324 ? 15.976 -7.890 -20.687 1.00 95.81 324 GLN A N 1
ATOM 2585 C CA . GLN A 1 324 ? 14.916 -8.864 -20.983 1.00 95.81 324 GLN A CA 1
ATOM 2586 C C . GLN A 1 324 ? 14.166 -8.534 -22.279 1.00 95.81 324 GLN A C 1
ATOM 2588 O O . GLN A 1 324 ? 13.875 -9.435 -23.069 1.00 95.81 324 GLN A O 1
ATOM 2593 N N . GLN A 1 325 ? 13.880 -7.254 -22.525 1.00 95.75 325 GLN A N 1
ATOM 2594 C CA . GLN A 1 325 ? 13.231 -6.798 -23.756 1.00 95.75 325 GLN A CA 1
ATOM 2595 C C . GLN A 1 325 ? 14.126 -7.044 -24.980 1.00 95.75 325 GLN A C 1
ATOM 2597 O O . GLN A 1 325 ? 13.634 -7.510 -26.007 1.00 95.75 325 GLN A O 1
ATOM 2602 N N . VAL A 1 326 ? 15.442 -6.828 -24.854 1.00 95.44 326 VAL A N 1
ATOM 2603 C CA . VAL A 1 326 ? 16.434 -7.178 -25.889 1.00 95.44 326 VAL A CA 1
ATOM 2604 C C . VAL A 1 326 ? 16.444 -8.684 -26.144 1.00 95.44 326 VAL A C 1
ATOM 2606 O O . VAL A 1 326 ? 16.244 -9.123 -27.273 1.00 95.44 326 VAL A O 1
ATOM 2609 N N . SER A 1 327 ? 16.599 -9.488 -25.088 1.00 95.44 327 SER A N 1
ATOM 2610 C CA . SER A 1 327 ? 16.696 -10.953 -25.194 1.00 95.44 327 SER A CA 1
ATOM 2611 C C . SER A 1 327 ? 15.454 -11.594 -25.823 1.00 95.44 327 SER A C 1
ATOM 2613 O O . SER A 1 327 ? 15.552 -12.617 -26.495 1.00 95.44 327 SER A O 1
ATOM 2615 N N . SER A 1 328 ? 14.280 -10.994 -25.612 1.00 94.69 328 SER A N 1
ATOM 2616 C CA . SER A 1 328 ? 13.007 -11.456 -26.177 1.00 94.69 328 SER A CA 1
ATOM 2617 C C . SER A 1 328 ? 12.655 -10.822 -27.527 1.00 94.69 328 SER A C 1
ATOM 2619 O O . SER A 1 328 ? 11.608 -11.148 -28.077 1.00 94.69 328 SER A O 1
ATOM 2621 N N . SER A 1 329 ? 13.507 -9.945 -28.078 1.00 91.94 329 SER A N 1
ATOM 2622 C CA . SER A 1 329 ? 13.235 -9.189 -29.316 1.00 91.94 329 SER A CA 1
ATOM 2623 C C . SER A 1 329 ? 11.927 -8.378 -29.267 1.00 91.94 329 SER A C 1
ATOM 2625 O O . SER A 1 329 ? 11.222 -8.254 -30.265 1.00 91.94 329 SER A O 1
ATOM 2627 N N . SER A 1 330 ? 11.603 -7.818 -28.098 1.00 93.44 330 SER A N 1
ATOM 2628 C CA . SER A 1 330 ? 10.326 -7.136 -27.817 1.00 93.44 330 SER A CA 1
ATOM 2629 C C . SER A 1 330 ? 10.419 -5.602 -27.858 1.00 93.44 330 SER A C 1
ATOM 2631 O O . SER A 1 330 ? 9.452 -4.899 -27.562 1.00 93.44 330 SER A O 1
ATOM 2633 N N . ILE A 1 331 ? 11.580 -5.046 -28.217 1.00 95.25 331 ILE A N 1
ATOM 2634 C CA . ILE A 1 331 ? 11.769 -3.594 -28.326 1.00 95.25 331 ILE A CA 1
ATOM 2635 C C . ILE A 1 331 ? 11.139 -3.088 -29.628 1.00 95.25 331 ILE A C 1
ATOM 2637 O O . ILE A 1 331 ? 11.639 -3.355 -30.721 1.00 95.25 331 ILE A O 1
ATOM 2641 N N . SER A 1 332 ? 10.048 -2.328 -29.505 1.00 94.50 332 SER A N 1
ATOM 2642 C CA . SER A 1 332 ? 9.388 -1.676 -30.638 1.00 94.50 332 SER A CA 1
ATOM 2643 C C . SER A 1 332 ? 10.036 -0.331 -30.991 1.00 94.50 332 SER A C 1
ATOM 2645 O O . SER A 1 332 ? 10.817 0.233 -30.219 1.00 94.50 332 SER A O 1
ATOM 2647 N N . LYS A 1 333 ? 9.671 0.232 -32.150 1.00 94.94 333 LYS A N 1
ATOM 2648 C CA . LYS A 1 333 ? 10.117 1.576 -32.551 1.00 94.94 333 LYS A CA 1
ATOM 2649 C C . LYS A 1 333 ? 9.642 2.663 -31.582 1.00 94.94 333 LYS A C 1
ATOM 2651 O O . LYS A 1 333 ? 10.364 3.622 -31.330 1.00 94.94 333 LYS A O 1
ATOM 2656 N N . GLU A 1 334 ? 8.455 2.508 -31.003 1.00 95.31 334 GLU A N 1
ATOM 2657 C CA . GLU A 1 334 ? 7.900 3.424 -30.006 1.00 95.31 334 GLU A CA 1
ATOM 2658 C C . GLU A 1 334 ? 8.733 3.407 -28.722 1.00 95.31 334 GLU A C 1
ATOM 2660 O O . GLU A 1 334 ? 9.005 4.473 -28.167 1.00 95.31 334 GLU A O 1
ATOM 2665 N N . ASN A 1 335 ? 9.205 2.230 -28.295 1.00 95.75 335 ASN A N 1
ATOM 2666 C CA . ASN A 1 335 ? 10.094 2.098 -27.138 1.00 95.75 335 ASN A CA 1
ATOM 2667 C C . ASN A 1 335 ? 11.424 2.826 -27.393 1.00 95.75 335 ASN A C 1
ATOM 2669 O O . ASN A 1 335 ? 11.869 3.602 -26.549 1.00 95.75 335 ASN A O 1
ATOM 2673 N N . VAL A 1 336 ? 12.018 2.644 -28.583 1.00 96.19 336 VAL A N 1
ATOM 2674 C CA . VAL A 1 336 ? 13.237 3.360 -29.006 1.00 96.19 336 VAL A CA 1
ATOM 2675 C C . VAL A 1 336 ? 13.033 4.871 -28.940 1.00 96.19 336 VAL A C 1
ATOM 2677 O O . VAL A 1 336 ? 13.814 5.568 -28.297 1.00 96.19 336 VAL A O 1
ATOM 2680 N N . PHE A 1 337 ? 11.961 5.392 -29.538 1.00 95.94 337 PHE A N 1
ATOM 2681 C CA . PHE A 1 337 ? 11.694 6.830 -29.502 1.00 95.94 337 PHE A CA 1
ATOM 2682 C C . PHE A 1 337 ? 11.422 7.354 -28.095 1.00 95.94 337 PHE A C 1
ATOM 2684 O O . PHE A 1 337 ? 11.876 8.444 -27.759 1.00 95.94 337 PHE A O 1
ATOM 2691 N N . SER A 1 338 ? 10.717 6.587 -27.266 1.00 95.25 338 SER A N 1
ATOM 2692 C CA . SER A 1 338 ? 10.430 6.975 -25.883 1.00 95.25 338 SER A CA 1
ATOM 2693 C C . SER A 1 338 ? 11.711 7.041 -25.049 1.00 95.25 338 SER A C 1
ATOM 2695 O O . SER A 1 338 ? 11.880 7.963 -24.251 1.00 95.25 338 SER A O 1
ATOM 2697 N N . PHE A 1 339 ? 12.643 6.113 -25.278 1.00 95.31 339 PHE A N 1
ATOM 2698 C CA . PHE A 1 339 ? 13.962 6.120 -24.654 1.00 95.31 339 PHE A CA 1
ATOM 2699 C C . PHE A 1 339 ? 14.847 7.276 -25.151 1.00 95.31 339 PHE A C 1
ATOM 2701 O O . PHE A 1 339 ? 15.451 7.976 -24.344 1.00 95.31 339 PHE A O 1
ATOM 2708 N N . LEU A 1 340 ? 14.880 7.550 -26.458 1.00 95.25 340 LEU A N 1
ATOM 2709 C CA . LEU A 1 340 ? 15.649 8.678 -27.002 1.00 95.25 340 LEU A CA 1
ATOM 2710 C C . LEU A 1 340 ? 15.093 10.036 -26.544 1.00 95.25 340 LEU A C 1
ATOM 2712 O O . LEU A 1 340 ? 15.854 10.956 -26.249 1.00 95.25 340 LEU A O 1
ATOM 2716 N N . GLU A 1 341 ? 13.771 10.162 -26.416 1.00 93.38 341 GLU A N 1
ATOM 2717 C CA . GLU A 1 341 ? 13.138 11.348 -25.832 1.00 93.38 341 GLU A CA 1
ATOM 2718 C C . GLU A 1 341 ? 13.505 11.517 -24.351 1.00 93.38 341 GLU A C 1
ATOM 2720 O O . GLU A 1 341 ? 13.648 12.639 -23.866 1.00 93.38 341 GLU A O 1
ATOM 2725 N N . PHE A 1 342 ? 13.702 10.415 -23.630 1.00 91.44 342 PHE A N 1
ATOM 2726 C CA . PHE A 1 342 ? 14.251 10.451 -22.282 1.00 91.44 342 PHE A CA 1
ATOM 2727 C C . PHE A 1 342 ? 15.711 10.935 -22.260 1.00 91.44 342 PHE A C 1
ATOM 2729 O O . PHE A 1 342 ? 16.005 11.873 -21.519 1.00 91.44 342 PHE A O 1
ATOM 2736 N N . CYS A 1 343 ? 16.595 10.390 -23.105 1.00 91.50 343 CYS A N 1
ATOM 2737 C CA . CYS A 1 343 ? 17.984 10.861 -23.227 1.00 91.50 343 CYS A CA 1
ATOM 2738 C C . CYS A 1 343 ? 18.043 12.369 -23.508 1.00 91.50 343 CYS A C 1
ATOM 2740 O O . CYS A 1 343 ? 18.758 13.111 -22.841 1.00 91.50 343 CYS A O 1
ATOM 2742 N N . ARG A 1 344 ? 17.201 12.855 -24.426 1.00 91.94 344 ARG A N 1
ATOM 2743 C CA . ARG A 1 344 ? 17.062 14.287 -24.717 1.00 91.94 344 ARG A CA 1
ATOM 2744 C C . ARG A 1 344 ? 16.725 15.117 -23.482 1.00 91.94 344 ARG A C 1
ATOM 2746 O O . ARG A 1 344 ? 17.238 16.224 -23.324 1.00 91.94 344 ARG A O 1
ATOM 2753 N N . LYS A 1 345 ? 15.804 14.634 -22.644 1.00 89.50 345 LYS A N 1
ATOM 2754 C CA . LYS A 1 345 ? 15.393 15.333 -21.419 1.00 89.50 345 LYS A CA 1
ATOM 2755 C C . LYS A 1 345 ? 16.527 15.380 -20.403 1.00 89.50 345 LYS A C 1
ATOM 2757 O O . LYS A 1 345 ? 16.763 16.458 -19.871 1.00 89.50 345 LYS A O 1
ATOM 2762 N N . LEU A 1 346 ? 17.244 14.273 -20.196 1.00 87.50 346 LEU A N 1
ATOM 2763 C CA . LEU A 1 346 ? 18.425 14.251 -19.327 1.00 87.50 346 LEU A CA 1
ATOM 2764 C C . LEU A 1 346 ? 19.474 15.267 -19.779 1.00 87.50 346 LEU A C 1
ATOM 2766 O O . LEU A 1 346 ? 19.929 16.076 -18.976 1.00 87.50 346 LEU A O 1
ATOM 2770 N N . ASN A 1 347 ? 19.764 15.302 -21.081 1.00 86.31 347 ASN A N 1
ATOM 2771 C CA . ASN A 1 347 ? 20.748 16.225 -21.646 1.00 86.31 347 ASN A CA 1
ATOM 2772 C C . ASN A 1 347 ? 20.352 17.691 -21.435 1.00 86.31 347 ASN A C 1
ATOM 2774 O O . ASN A 1 347 ? 21.203 18.527 -21.154 1.00 86.31 347 ASN A O 1
ATOM 2778 N N . LYS A 1 348 ? 19.054 18.011 -21.521 1.00 87.88 348 LYS A N 1
ATOM 2779 C CA . LYS A 1 348 ? 18.534 19.357 -21.219 1.00 87.88 348 LYS A CA 1
ATOM 2780 C C . LYS A 1 348 ? 18.612 19.722 -19.736 1.00 87.88 348 LYS A C 1
ATOM 2782 O O . LYS A 1 348 ? 18.637 20.906 -19.424 1.00 87.88 348 LYS A O 1
ATOM 2787 N N . MET A 1 349 ? 18.573 18.731 -18.851 1.00 85.12 349 MET A N 1
ATOM 2788 C CA . MET A 1 349 ? 18.659 18.913 -17.400 1.00 85.12 349 MET A CA 1
ATOM 2789 C C . MET A 1 349 ? 20.107 18.909 -16.892 1.00 85.12 349 MET A C 1
ATOM 2791 O O . MET A 1 349 ? 20.314 19.107 -15.702 1.00 85.12 349 MET A O 1
ATOM 2795 N N . GLU A 1 350 ? 21.091 18.688 -17.772 1.00 84.31 350 GLU A N 1
ATOM 2796 C CA . GLU A 1 350 ? 22.516 18.572 -17.425 1.00 84.31 350 GLU A CA 1
ATOM 2797 C C . GLU A 1 350 ? 22.797 17.475 -16.377 1.00 84.31 350 GLU A C 1
ATOM 2799 O O . GLU A 1 350 ? 23.753 17.552 -15.607 1.00 84.31 350 GLU A O 1
ATOM 2804 N N . VAL A 1 351 ? 21.964 16.427 -16.358 1.00 83.19 351 VAL A N 1
ATOM 2805 C CA . VAL A 1 351 ? 22.123 15.270 -15.468 1.00 83.19 351 VAL A CA 1
ATOM 2806 C C . VAL A 1 351 ? 23.009 14.229 -16.140 1.00 83.19 351 VAL A C 1
ATOM 2808 O O . VAL A 1 351 ? 22.759 13.824 -17.277 1.00 83.19 351 VAL A O 1
ATOM 2811 N N . GLU A 1 352 ? 24.036 13.770 -15.426 1.00 82.56 352 GLU A N 1
ATOM 2812 C CA . GLU A 1 352 ? 24.941 12.740 -15.928 1.00 82.56 352 GLU A CA 1
ATOM 2813 C C . GLU A 1 352 ? 24.217 11.400 -16.105 1.00 82.56 352 GLU A C 1
ATOM 2815 O O . GLU A 1 352 ? 23.462 10.946 -15.242 1.00 82.56 352 GLU A O 1
ATOM 2820 N N . PHE A 1 353 ? 24.464 10.752 -17.241 1.00 81.56 353 PHE A N 1
ATOM 2821 C CA . PHE A 1 353 ? 23.899 9.447 -17.545 1.00 81.56 353 PHE A CA 1
ATOM 2822 C C . PHE A 1 353 ? 24.639 8.346 -16.746 1.00 81.56 353 PHE A C 1
ATOM 2824 O O . PHE A 1 353 ? 25.848 8.195 -16.934 1.00 81.56 353 PHE A O 1
ATOM 2831 N N . PRO A 1 354 ? 23.953 7.543 -15.906 1.00 85.38 354 PRO A N 1
ATOM 2832 C CA . PRO A 1 354 ? 24.542 6.519 -15.057 1.00 85.38 354 PRO A CA 1
ATOM 2833 C C . PRO A 1 354 ? 25.385 5.551 -15.869 1.00 85.38 354 PRO A C 1
ATOM 2835 O O . PRO A 1 354 ? 24.893 4.969 -16.837 1.00 85.38 354 PRO A O 1
ATOM 2838 N N . ALA A 1 355 ? 26.635 5.354 -15.450 1.00 87.62 355 ALA A N 1
ATOM 2839 C CA . ALA A 1 355 ? 27.599 4.535 -16.179 1.00 87.62 355 ALA A CA 1
ATOM 2840 C C . ALA A 1 355 ? 27.073 3.113 -16.445 1.00 87.62 355 ALA A C 1
ATOM 2842 O O . ALA A 1 355 ? 27.093 2.669 -17.587 1.00 87.62 355 ALA A O 1
ATOM 2843 N N . GLU A 1 356 ? 26.490 2.448 -15.438 1.00 87.94 356 GLU A N 1
ATOM 2844 C CA . GLU A 1 356 ? 25.962 1.081 -15.586 1.00 87.94 356 GLU A CA 1
ATOM 2845 C C . GLU A 1 356 ? 24.864 0.987 -16.658 1.00 87.94 356 GLU A C 1
ATOM 2847 O O . GLU A 1 356 ? 24.886 0.093 -17.509 1.00 87.94 356 GLU A O 1
ATOM 2852 N N . LEU A 1 357 ? 23.916 1.932 -16.655 1.00 91.19 357 LEU A N 1
ATOM 2853 C CA . LEU A 1 357 ? 22.879 1.982 -17.682 1.00 91.19 357 LEU A CA 1
ATOM 2854 C C . LEU A 1 357 ? 23.495 2.334 -19.040 1.00 91.19 357 LEU A C 1
ATOM 2856 O O . LEU A 1 357 ? 23.123 1.740 -20.046 1.00 91.19 357 LEU A O 1
ATOM 2860 N N . LYS A 1 358 ? 24.445 3.274 -19.086 1.00 91.44 358 LYS A N 1
ATOM 2861 C CA . LYS A 1 358 ? 25.094 3.718 -20.328 1.00 91.44 358 LYS A CA 1
ATOM 2862 C C . LYS A 1 358 ? 25.802 2.566 -21.023 1.00 91.44 358 LYS A C 1
ATOM 2864 O O . LYS A 1 358 ? 25.608 2.374 -22.222 1.00 91.44 358 LYS A O 1
ATOM 2869 N N . ASP A 1 359 ? 26.576 1.800 -20.265 1.00 92.62 359 ASP A N 1
ATOM 2870 C CA . ASP A 1 359 ? 27.336 0.655 -20.756 1.00 92.62 359 ASP A CA 1
ATOM 2871 C C . ASP A 1 359 ? 26.388 -0.442 -21.243 1.00 92.62 359 ASP A C 1
ATOM 2873 O O . ASP A 1 359 ? 26.511 -0.904 -22.377 1.00 92.62 359 ASP A O 1
ATOM 2877 N N . CYS A 1 360 ? 25.343 -0.756 -20.467 1.00 94.62 360 CYS A N 1
ATOM 2878 C CA . CYS A 1 360 ? 24.301 -1.686 -20.899 1.00 94.62 360 CYS A CA 1
ATOM 2879 C C . CYS A 1 360 ? 23.676 -1.271 -22.241 1.00 94.62 360 CYS A C 1
ATOM 2881 O O . CYS A 1 360 ? 23.551 -2.086 -23.151 1.00 94.62 360 CYS A O 1
ATOM 2883 N N . ILE A 1 361 ? 23.273 -0.009 -22.387 1.00 95.44 361 ILE A N 1
ATOM 2884 C CA . ILE A 1 361 ? 22.621 0.476 -23.610 1.00 95.44 361 ILE A CA 1
ATOM 2885 C C . ILE A 1 361 ? 23.583 0.439 -24.805 1.00 95.44 361 ILE A C 1
ATOM 2887 O O . ILE A 1 361 ? 23.151 0.167 -25.925 1.00 95.44 361 ILE A O 1
ATOM 2891 N N . ARG A 1 362 ? 24.872 0.702 -24.575 1.00 95.44 362 ARG A N 1
ATOM 2892 C CA . ARG A 1 362 ? 25.933 0.723 -25.592 1.00 95.44 362 ARG A CA 1
ATOM 2893 C C . ARG A 1 362 ? 26.329 -0.651 -26.114 1.00 95.44 362 ARG A C 1
ATOM 2895 O O . ARG A 1 362 ? 26.805 -0.733 -27.243 1.00 95.44 362 ARG A O 1
ATOM 2902 N N . GLU A 1 363 ? 26.168 -1.693 -25.308 1.00 95.06 363 GLU A N 1
ATOM 2903 C CA . GLU A 1 363 ? 26.614 -3.053 -25.629 1.00 95.06 363 GLU A CA 1
ATOM 2904 C C . GLU A 1 363 ? 25.487 -3.951 -26.154 1.00 95.06 363 GLU A C 1
ATOM 2906 O O . GLU A 1 363 ? 25.706 -4.780 -27.041 1.00 95.06 363 GLU A O 1
ATOM 2911 N N . GLU A 1 364 ? 24.271 -3.786 -25.634 1.00 97.00 364 GLU A N 1
ATOM 2912 C CA . GLU A 1 364 ? 23.125 -4.614 -26.008 1.00 97.00 364 GLU A CA 1
ATOM 2913 C C . GLU A 1 364 ? 22.663 -4.354 -27.451 1.00 97.00 364 GLU A C 1
ATOM 2915 O O . GLU A 1 364 ? 22.743 -3.240 -27.963 1.00 97.00 364 GLU A O 1
ATOM 2920 N N . LYS A 1 365 ? 22.128 -5.378 -28.126 1.00 96.81 365 LYS A N 1
ATOM 2921 C CA . LYS A 1 365 ? 21.731 -5.300 -29.545 1.00 96.81 365 LYS A CA 1
ATOM 2922 C C . LYS A 1 365 ? 20.258 -4.934 -29.715 1.00 96.81 365 LYS A C 1
ATOM 2924 O O . LYS A 1 365 ? 19.416 -5.816 -29.860 1.00 96.81 365 LYS A O 1
ATOM 2929 N N . TRP A 1 366 ? 19.942 -3.643 -29.708 1.00 96.56 366 TRP A N 1
ATOM 2930 C CA . TRP A 1 366 ? 18.553 -3.160 -29.679 1.00 96.56 366 TRP A CA 1
ATOM 2931 C C . TRP A 1 366 ? 18.169 -2.195 -30.806 1.00 96.56 366 TRP A C 1
ATOM 2933 O O . TRP A 1 366 ? 16.980 -1.931 -30.991 1.00 96.56 366 TRP A O 1
ATOM 2943 N N . LEU A 1 367 ? 19.134 -1.694 -31.583 1.00 97.56 367 LEU A N 1
ATOM 2944 C CA . LEU A 1 367 ? 18.863 -0.858 -32.752 1.00 97.56 367 LEU A CA 1
ATOM 2945 C C . LEU A 1 367 ? 18.795 -1.717 -34.009 1.00 97.56 367 LEU A C 1
ATOM 2947 O O . LEU A 1 367 ? 19.721 -2.469 -34.309 1.00 97.56 367 LEU A O 1
ATOM 2951 N N . ARG A 1 368 ? 17.700 -1.594 -34.756 1.00 96.31 368 ARG A N 1
ATOM 2952 C CA . ARG A 1 368 ? 17.526 -2.260 -36.046 1.00 96.31 368 ARG A CA 1
ATOM 2953 C C . ARG A 1 368 ? 18.334 -1.547 -37.126 1.00 96.31 368 ARG A C 1
ATOM 2955 O O . ARG A 1 368 ? 18.284 -0.321 -37.235 1.00 96.31 368 ARG A O 1
ATOM 2962 N N . THR A 1 369 ? 19.034 -2.314 -37.952 1.00 96.38 369 THR A N 1
ATOM 2963 C CA . THR A 1 369 ? 19.771 -1.788 -39.104 1.00 96.38 369 THR A CA 1
ATOM 2964 C C . THR A 1 369 ? 19.071 -2.131 -40.416 1.00 96.38 369 THR A C 1
ATOM 2966 O O . THR A 1 369 ? 18.304 -3.095 -40.499 1.00 96.38 369 THR A O 1
ATOM 2969 N N . GLY A 1 370 ? 19.370 -1.373 -41.472 1.00 92.88 370 GLY A N 1
ATOM 2970 C CA . GLY A 1 370 ? 18.902 -1.649 -42.832 1.00 92.88 370 GLY A CA 1
ATOM 2971 C C . GLY A 1 370 ? 19.416 -2.977 -43.409 1.00 92.88 370 GLY A C 1
ATOM 2972 O O . GLY A 1 370 ? 18.933 -3.419 -44.448 1.00 92.88 370 GLY A O 1
ATOM 2973 N N . LEU A 1 371 ? 20.360 -3.649 -42.734 1.00 91.75 371 LEU A N 1
ATOM 2974 C CA . LEU A 1 371 ? 20.808 -5.004 -43.075 1.00 91.75 371 LEU A CA 1
ATOM 2975 C C . LEU A 1 371 ? 19.849 -6.093 -42.555 1.00 91.75 371 LEU A C 1
ATOM 2977 O O . LEU A 1 371 ? 20.059 -7.274 -42.827 1.00 91.75 371 LEU A O 1
ATOM 2981 N N . GLY A 1 372 ? 18.802 -5.711 -41.817 1.00 91.12 372 GLY A N 1
ATOM 2982 C CA . GLY A 1 372 ? 17.797 -6.622 -41.267 1.00 91.12 372 GLY A CA 1
ATOM 2983 C C . GLY A 1 372 ? 18.193 -7.281 -39.943 1.00 91.12 372 GLY A C 1
ATOM 2984 O O . GLY A 1 372 ? 17.482 -8.170 -39.477 1.00 91.12 372 GLY A O 1
ATOM 2985 N N . ASP A 1 373 ? 19.303 -6.860 -39.333 1.00 94.31 373 ASP A N 1
ATOM 2986 C CA . ASP A 1 373 ? 19.756 -7.316 -38.019 1.00 94.31 373 ASP A CA 1
ATOM 2987 C C . ASP A 1 373 ? 19.558 -6.246 -36.929 1.00 94.31 373 ASP A C 1
ATOM 2989 O O . ASP A 1 373 ? 19.275 -5.078 -37.205 1.00 94.31 373 ASP A O 1
ATOM 2993 N N . TYR A 1 374 ? 19.686 -6.668 -35.668 1.00 96.44 374 TYR A N 1
ATOM 2994 C CA . TYR A 1 374 ? 19.754 -5.772 -34.515 1.00 96.44 374 TYR A CA 1
ATOM 2995 C C . TYR A 1 374 ? 21.199 -5.678 -34.030 1.00 96.44 374 TYR A C 1
ATOM 2997 O O . TYR A 1 374 ? 21.880 -6.699 -33.871 1.00 96.44 374 TYR A O 1
ATOM 3005 N N . ARG A 1 375 ? 21.667 -4.456 -33.777 1.00 96.38 375 ARG A N 1
ATOM 3006 C CA . ARG A 1 375 ? 23.039 -4.162 -33.357 1.00 96.38 375 ARG A CA 1
ATOM 3007 C C . ARG A 1 375 ? 23.081 -3.234 -32.155 1.00 96.38 375 ARG A C 1
ATOM 3009 O O . ARG A 1 375 ? 22.087 -2.608 -31.780 1.00 96.38 375 ARG A O 1
ATOM 3016 N N . SER A 1 376 ? 24.249 -3.221 -31.525 1.00 97.06 376 SER A N 1
ATOM 3017 C CA . SER A 1 376 ? 24.562 -2.282 -30.460 1.00 97.06 376 SER A CA 1
ATOM 3018 C C . SER A 1 376 ? 24.712 -0.875 -31.042 1.00 97.06 376 SER A C 1
ATOM 3020 O O . SER A 1 376 ? 25.101 -0.751 -32.209 1.00 97.06 376 SER A O 1
ATOM 3022 N N . PRO A 1 377 ? 24.436 0.193 -30.279 1.00 97.19 377 PRO A N 1
ATOM 3023 C CA . PRO A 1 377 ? 24.723 1.555 -30.720 1.00 97.19 377 PRO A CA 1
ATOM 3024 C C . PRO A 1 377 ? 26.160 1.737 -31.220 1.00 97.19 377 PRO A C 1
ATOM 3026 O O . PRO A 1 377 ? 26.356 2.334 -32.275 1.00 97.19 377 PRO A O 1
ATOM 3029 N N . ASN A 1 378 ? 27.140 1.136 -30.537 1.00 95.69 378 ASN A N 1
ATOM 3030 C CA . ASN A 1 378 ? 28.555 1.165 -30.926 1.00 95.69 378 ASN A CA 1
ATOM 3031 C C . ASN A 1 378 ? 28.847 0.491 -32.281 1.00 95.69 378 ASN A C 1
ATOM 3033 O O . ASN A 1 378 ? 29.901 0.734 -32.868 1.00 95.69 378 ASN A O 1
ATOM 3037 N N . ASP A 1 379 ? 27.937 -0.352 -32.772 1.00 95.75 379 ASP A N 1
ATOM 3038 C CA . ASP A 1 379 ? 28.032 -1.059 -34.051 1.00 95.75 379 ASP A CA 1
ATOM 3039 C C . ASP A 1 379 ? 26.986 -0.568 -35.077 1.00 95.75 379 ASP A C 1
ATOM 3041 O O . ASP A 1 379 ? 26.678 -1.280 -36.039 1.00 95.75 379 ASP A O 1
ATOM 3045 N N . CYS A 1 380 ? 26.450 0.644 -34.887 1.00 96.75 380 CYS A N 1
ATOM 3046 C CA . CYS A 1 380 ? 25.490 1.293 -35.781 1.00 96.75 380 CYS A CA 1
ATOM 3047 C C . CYS A 1 380 ? 26.025 2.608 -36.365 1.00 96.75 380 CYS A C 1
ATOM 3049 O O . CYS A 1 380 ? 26.792 3.339 -35.731 1.00 96.75 380 CYS A O 1
ATOM 3051 N N . ILE A 1 381 ? 25.529 2.954 -37.555 1.00 96.69 381 ILE A N 1
ATOM 3052 C CA . ILE A 1 381 ? 25.769 4.245 -38.207 1.00 96.69 381 ILE A CA 1
ATOM 3053 C C . ILE A 1 381 ? 24.435 4.969 -38.392 1.00 96.69 381 ILE A C 1
ATOM 3055 O O . ILE A 1 381 ? 23.478 4.391 -38.903 1.00 96.69 381 ILE A O 1
ATOM 3059 N N . LEU A 1 382 ? 24.360 6.245 -38.024 1.00 96.81 382 LEU A N 1
ATOM 3060 C CA . LEU A 1 382 ? 23.249 7.097 -38.441 1.00 96.81 382 LEU A CA 1
ATOM 3061 C C . LEU A 1 382 ? 23.557 7.626 -39.843 1.00 96.81 382 LEU A C 1
ATOM 3063 O O . LEU A 1 382 ? 24.579 8.284 -40.044 1.00 96.81 382 LEU A O 1
ATOM 3067 N N . PHE A 1 383 ? 22.701 7.313 -40.817 1.00 93.81 383 PHE A N 1
ATOM 3068 C CA . PHE A 1 383 ? 22.931 7.722 -42.199 1.00 93.81 383 PHE A CA 1
ATOM 3069 C C . PHE A 1 383 ? 23.006 9.252 -42.324 1.00 93.81 383 PHE A C 1
ATOM 3071 O O . PHE A 1 383 ? 22.211 9.989 -41.750 1.00 93.81 383 PHE A O 1
ATOM 3078 N N . GLY A 1 384 ? 23.961 9.728 -43.115 1.00 90.81 384 GLY A N 1
ATOM 3079 C CA . GLY A 1 384 ? 24.148 11.139 -43.433 1.00 90.81 384 GLY A CA 1
ATOM 3080 C C . GLY A 1 384 ? 24.603 11.287 -44.878 1.00 90.81 384 GLY A C 1
ATOM 3081 O O . GLY A 1 384 ? 25.099 10.335 -45.478 1.00 90.81 384 GLY A O 1
ATOM 3082 N N . THR A 1 385 ? 24.461 12.479 -45.456 1.00 89.12 385 THR A N 1
ATOM 3083 C CA . THR A 1 385 ? 24.785 12.723 -46.875 1.00 89.12 385 THR A CA 1
ATOM 3084 C C . THR A 1 385 ? 26.226 12.371 -47.238 1.00 89.12 385 THR A C 1
ATOM 3086 O O . THR A 1 385 ? 26.484 11.925 -48.353 1.00 89.12 385 THR A O 1
ATOM 3089 N N . ASP A 1 386 ? 27.147 12.497 -46.284 1.00 88.75 386 ASP A N 1
ATOM 3090 C CA . ASP A 1 386 ? 28.567 12.181 -46.465 1.00 88.75 386 ASP A CA 1
ATOM 3091 C C . ASP A 1 386 ? 28.818 10.673 -46.645 1.00 88.75 386 ASP A C 1
ATOM 3093 O O . ASP A 1 386 ? 29.818 10.270 -47.235 1.00 88.75 386 ASP A O 1
ATOM 3097 N N . TRP A 1 387 ? 27.884 9.830 -46.194 1.00 89.88 387 TRP A N 1
ATOM 3098 C CA . TRP A 1 387 ? 27.924 8.376 -46.354 1.00 89.88 387 TRP A CA 1
ATOM 3099 C C . TRP A 1 387 ? 27.389 7.903 -47.711 1.00 89.88 387 TRP A C 1
ATOM 3101 O O . TRP A 1 387 ? 27.641 6.764 -48.112 1.00 89.88 387 TRP A O 1
ATOM 3111 N N . LEU A 1 388 ? 26.664 8.760 -48.441 1.00 89.06 388 LEU A N 1
ATOM 3112 C CA . LEU A 1 388 ? 26.014 8.400 -49.701 1.00 89.06 388 LEU A CA 1
ATOM 3113 C C . LEU A 1 388 ? 27.000 7.815 -50.734 1.00 89.06 388 LEU A C 1
ATOM 3115 O O . LEU A 1 388 ? 26.698 6.750 -51.277 1.00 89.06 388 LEU A O 1
ATOM 3119 N N . PRO A 1 389 ? 28.186 8.407 -50.993 1.00 88.06 389 PRO A N 1
ATOM 3120 C CA . PRO A 1 389 ? 29.088 7.884 -52.017 1.00 88.06 389 PRO A CA 1
ATOM 3121 C C . PRO A 1 389 ? 29.658 6.501 -51.685 1.00 88.06 389 PRO A C 1
ATOM 3123 O O . PRO A 1 389 ? 29.815 5.685 -52.594 1.00 88.06 389 PRO A O 1
ATOM 3126 N N . ILE A 1 390 ? 29.957 6.226 -50.408 1.00 85.38 390 ILE A N 1
ATOM 3127 C CA . ILE A 1 390 ? 30.529 4.943 -49.972 1.00 85.38 390 ILE A CA 1
ATOM 3128 C C . ILE A 1 390 ? 29.462 3.848 -49.832 1.00 85.38 390 ILE A C 1
ATOM 3130 O O . ILE A 1 390 ? 29.762 2.670 -50.007 1.00 85.38 390 ILE A O 1
ATOM 3134 N N . SER A 1 391 ? 28.206 4.218 -49.558 1.00 84.44 391 SER A N 1
ATOM 3135 C CA . SER A 1 391 ? 27.111 3.264 -49.320 1.00 84.44 391 SER A CA 1
ATOM 3136 C C . SER A 1 391 ? 26.809 2.342 -50.511 1.00 84.44 391 SER A C 1
ATOM 3138 O O . SER A 1 391 ? 26.301 1.243 -50.323 1.00 84.44 391 SER A O 1
ATOM 3140 N N . SER A 1 392 ? 27.155 2.741 -51.741 1.00 81.31 392 SER A N 1
ATOM 3141 C CA . SER A 1 392 ? 26.957 1.921 -52.947 1.00 81.31 392 SER A CA 1
ATOM 3142 C C . SER A 1 392 ? 27.998 0.809 -53.129 1.00 81.31 392 SER A C 1
ATOM 3144 O O . SER A 1 392 ? 27.813 -0.065 -53.977 1.00 81.31 392 SER A O 1
ATOM 3146 N N . VAL A 1 393 ? 29.093 0.850 -52.363 1.00 83.12 393 VAL A N 1
ATOM 3147 C CA . VAL A 1 393 ? 30.245 -0.064 -52.467 1.00 83.12 393 VAL A CA 1
ATOM 3148 C C . VAL A 1 393 ? 30.621 -0.697 -51.123 1.00 83.12 393 VAL A C 1
ATOM 3150 O O . VAL A 1 393 ? 31.707 -1.263 -50.982 1.00 83.12 393 VAL A O 1
ATOM 3153 N N . SER A 1 394 ? 29.729 -0.594 -50.136 1.00 84.38 394 SER A N 1
ATOM 3154 C CA . SER A 1 394 ? 29.923 -1.108 -48.782 1.00 84.38 394 SER A CA 1
ATOM 3155 C C . SER A 1 394 ? 28.598 -1.568 -48.177 1.00 84.38 394 SER A C 1
ATOM 3157 O O . SER A 1 394 ? 27.562 -0.936 -48.365 1.00 84.38 394 SER A O 1
ATOM 3159 N N . LEU A 1 395 ? 28.638 -2.650 -47.402 1.00 88.31 395 LEU A N 1
ATOM 3160 C CA . LEU A 1 395 ? 27.537 -3.118 -46.565 1.00 88.31 395 LEU A CA 1
ATOM 3161 C C . LEU A 1 395 ? 27.716 -2.549 -45.159 1.00 88.31 395 LEU A C 1
ATOM 3163 O O . LEU A 1 395 ? 28.345 -3.155 -44.293 1.00 88.31 395 LEU A O 1
ATOM 3167 N N . LEU A 1 396 ? 27.188 -1.346 -44.955 1.00 91.94 396 LEU A N 1
ATOM 3168 C CA . LEU A 1 396 ? 27.327 -0.617 -43.700 1.00 91.94 396 LEU A CA 1
ATOM 3169 C C . LEU A 1 396 ? 26.068 -0.774 -42.830 1.00 91.94 396 LEU A C 1
ATOM 3171 O O . LEU A 1 396 ? 24.956 -0.767 -43.364 1.00 91.94 396 LEU A O 1
ATOM 3175 N N . PRO A 1 397 ? 26.213 -0.895 -41.498 1.00 94.44 397 PRO A N 1
ATOM 3176 C CA . PRO A 1 397 ? 25.092 -1.074 -40.580 1.00 94.44 397 PRO A CA 1
ATOM 3177 C C . PRO A 1 397 ? 24.389 0.252 -40.279 1.00 94.44 397 PRO A C 1
ATOM 3179 O O . PRO A 1 397 ? 24.412 0.752 -39.152 1.00 94.44 397 PRO A O 1
ATOM 3182 N N . PHE A 1 398 ? 23.781 0.848 -41.301 1.00 96.12 398 PHE A N 1
ATOM 3183 C CA . PHE A 1 398 ? 22.955 2.034 -41.111 1.00 96.12 398 PHE A CA 1
ATOM 3184 C C . PHE A 1 398 ? 21.719 1.684 -40.287 1.00 96.12 398 PHE A C 1
ATOM 3186 O O . PHE A 1 398 ? 21.072 0.674 -40.561 1.00 96.12 398 PHE A O 1
ATOM 3193 N N . ILE A 1 399 ? 21.381 2.514 -39.299 1.00 97.50 399 ILE A N 1
ATOM 3194 C CA . ILE A 1 399 ? 20.099 2.429 -38.592 1.00 97.50 399 ILE A CA 1
ATOM 3195 C C . ILE A 1 399 ? 18.972 2.463 -39.631 1.00 97.50 399 ILE A C 1
ATOM 3197 O O . ILE A 1 399 ? 19.017 3.268 -40.558 1.00 97.50 399 ILE A O 1
ATOM 3201 N N . ASP A 1 400 ? 17.989 1.572 -39.484 1.00 96.25 400 ASP A N 1
ATOM 3202 C CA . ASP A 1 400 ? 16.900 1.387 -40.447 1.00 96.25 400 ASP A CA 1
ATOM 3203 C C . ASP A 1 400 ? 15.921 2.575 -40.433 1.00 96.25 400 ASP A C 1
ATOM 3205 O O . ASP A 1 400 ? 14.910 2.580 -39.723 1.00 96.25 400 ASP A O 1
ATOM 3209 N N . ASP A 1 401 ? 16.241 3.606 -41.209 1.00 94.88 401 ASP A N 1
ATOM 3210 C CA . ASP A 1 401 ? 15.460 4.833 -41.354 1.00 94.88 401 ASP A CA 1
ATOM 3211 C C . ASP A 1 401 ? 14.374 4.747 -42.440 1.00 94.88 401 ASP A C 1
ATOM 3213 O O . ASP A 1 401 ? 13.777 5.766 -42.796 1.00 94.88 401 ASP A O 1
ATOM 3217 N N . SER A 1 402 ? 14.063 3.537 -42.921 1.00 93.44 402 SER A N 1
ATOM 3218 C CA . SER A 1 402 ? 12.916 3.292 -43.797 1.00 93.44 402 SER A CA 1
ATOM 3219 C C . SER A 1 402 ? 11.589 3.555 -43.076 1.00 93.44 402 SER A C 1
ATOM 3221 O O . SER A 1 402 ? 11.482 3.389 -41.858 1.00 93.44 402 SER A O 1
ATOM 3223 N N . ASP A 1 403 ? 10.553 3.943 -43.825 1.00 91.31 403 ASP A N 1
ATOM 3224 C CA . ASP A 1 403 ? 9.229 4.268 -43.266 1.00 91.31 403 ASP A CA 1
ATOM 3225 C C . ASP A 1 403 ? 8.560 3.076 -42.551 1.00 91.31 403 ASP A C 1
ATOM 3227 O O . ASP A 1 403 ? 7.769 3.273 -41.622 1.00 91.31 403 ASP A O 1
ATOM 3231 N N . ASP A 1 404 ? 8.917 1.844 -42.932 1.00 89.31 404 ASP A N 1
ATOM 3232 C CA . ASP A 1 404 ? 8.438 0.608 -42.302 1.00 89.31 404 ASP A CA 1
ATOM 3233 C C . ASP A 1 404 ? 9.108 0.330 -40.938 1.00 89.31 404 ASP A C 1
ATOM 3235 O O . ASP A 1 404 ? 8.583 -0.447 -40.134 1.00 89.31 404 ASP A O 1
ATOM 3239 N N . SER A 1 405 ? 10.233 0.994 -40.649 1.00 92.75 405 SER A N 1
ATOM 3240 C CA . SER A 1 405 ? 11.022 0.854 -39.421 1.00 92.75 405 SER A CA 1
ATOM 3241 C C . SER A 1 405 ? 11.000 2.147 -38.593 1.00 92.75 405 SER A C 1
ATOM 3243 O O . SER A 1 405 ? 9.959 2.485 -38.016 1.00 92.75 405 SER A O 1
ATOM 3245 N N . TYR A 1 406 ? 12.124 2.867 -38.463 1.00 95.94 406 TYR A N 1
ATOM 3246 C CA . TYR A 1 406 ? 12.175 4.096 -37.663 1.00 95.94 406 TYR A CA 1
ATOM 3247 C C . TYR A 1 406 ? 11.730 5.338 -38.451 1.00 95.94 406 TYR A C 1
ATOM 3249 O O . TYR A 1 406 ? 11.276 6.318 -37.854 1.00 95.94 406 TYR A O 1
ATOM 3257 N N . GLY A 1 407 ? 11.818 5.306 -39.781 1.00 94.81 407 GLY A N 1
ATOM 3258 C CA . GLY A 1 407 ? 11.540 6.447 -40.646 1.00 94.81 407 GLY A CA 1
ATOM 3259 C C . GLY A 1 407 ? 12.508 7.615 -40.436 1.00 94.81 407 GLY A C 1
ATOM 3260 O O . GLY A 1 407 ? 13.359 7.625 -39.540 1.00 94.81 407 GLY A O 1
ATOM 3261 N N . SER A 1 408 ? 12.303 8.686 -41.204 1.00 93.44 408 SER A N 1
ATOM 3262 C CA . SER A 1 408 ? 13.128 9.905 -41.127 1.00 93.44 408 SER A CA 1
ATOM 3263 C C . SER A 1 408 ? 13.156 10.579 -39.742 1.00 93.44 408 SER A C 1
ATOM 3265 O O . SER A 1 408 ? 14.052 11.373 -39.451 1.00 93.44 408 SER A O 1
ATOM 3267 N N . LYS A 1 409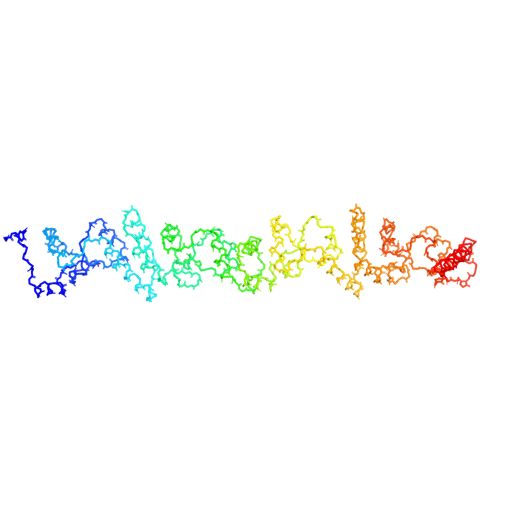 ? 12.207 10.250 -38.853 1.00 96.12 409 LYS A N 1
ATOM 3268 C CA . LYS A 1 409 ? 12.134 10.780 -37.484 1.00 96.12 409 LYS A CA 1
ATOM 3269 C C . LYS A 1 409 ? 13.381 10.449 -36.658 1.00 96.12 409 LYS A C 1
ATOM 3271 O O . LYS A 1 409 ? 13.740 11.241 -35.789 1.00 96.12 409 LYS A O 1
ATOM 3276 N N . ILE A 1 410 ? 14.056 9.328 -36.921 1.00 96.56 410 ILE A N 1
ATOM 3277 C CA . ILE A 1 410 ? 15.250 8.921 -36.161 1.00 96.56 410 ILE A CA 1
ATOM 3278 C C . ILE A 1 410 ? 16.380 9.953 -36.229 1.00 96.56 410 ILE A C 1
ATOM 3280 O O . ILE A 1 410 ? 17.058 10.193 -35.232 1.00 96.56 410 ILE A O 1
ATOM 3284 N N . HIS A 1 411 ? 16.496 10.661 -37.355 1.00 95.88 411 HIS A N 1
ATOM 3285 C CA . HIS A 1 411 ? 17.483 11.723 -37.566 1.00 95.88 411 HIS A CA 1
ATOM 3286 C C . HIS A 1 411 ? 17.291 12.925 -36.639 1.00 95.88 411 HIS A C 1
ATOM 3288 O O . HIS A 1 411 ? 18.232 13.674 -36.390 1.00 95.88 411 HIS A O 1
ATOM 3294 N N . GLN A 1 412 ? 16.096 13.094 -36.064 1.00 96.19 412 GLN A N 1
ATOM 3295 C CA . GLN A 1 412 ? 15.854 14.132 -35.063 1.00 96.19 412 GLN A CA 1
ATOM 3296 C C . GLN A 1 412 ? 16.610 13.860 -33.760 1.00 96.19 412 GLN A C 1
ATOM 3298 O O . GLN A 1 412 ? 16.788 14.799 -32.994 1.00 96.19 412 GLN A O 1
ATOM 3303 N N . TYR A 1 413 ? 17.038 12.619 -33.498 1.00 96.62 413 TYR A N 1
ATOM 3304 C CA . TYR A 1 413 ? 17.720 12.194 -32.269 1.00 96.62 413 TYR A CA 1
ATOM 3305 C C . TYR A 1 413 ? 19.235 11.989 -32.451 1.00 96.62 413 TYR A C 1
ATOM 3307 O O . TYR A 1 413 ? 19.859 11.207 -31.736 1.00 96.62 413 TYR A O 1
ATOM 3315 N N . GLY A 1 414 ? 19.847 12.648 -33.442 1.00 95.25 414 GLY A N 1
ATOM 3316 C CA . GLY A 1 414 ? 21.255 12.427 -33.785 1.00 95.25 414 GLY A CA 1
ATOM 3317 C C . GLY A 1 414 ? 22.243 12.721 -32.650 1.00 95.25 414 GLY A C 1
ATOM 3318 O O . GLY A 1 414 ? 23.237 12.012 -32.519 1.00 95.25 414 GLY A O 1
ATOM 3319 N N . LEU A 1 415 ? 21.969 13.721 -31.802 1.00 93.88 415 LEU A N 1
ATOM 3320 C CA . LEU A 1 415 ? 22.828 14.045 -30.655 1.00 93.88 415 LEU A CA 1
ATOM 3321 C C . LEU A 1 415 ? 22.764 12.954 -29.584 1.00 93.88 415 LEU A C 1
ATOM 3323 O O . LEU A 1 415 ? 23.797 12.516 -29.085 1.00 93.88 415 LEU A O 1
ATOM 3327 N N . GLU A 1 416 ? 21.555 12.495 -29.270 1.00 95.19 416 GLU A N 1
ATOM 3328 C CA . GLU A 1 416 ? 21.301 11.438 -28.298 1.00 95.19 416 GLU A CA 1
ATOM 3329 C C . GLU A 1 416 ? 21.911 10.115 -28.778 1.00 95.19 416 GLU A C 1
ATOM 3331 O O . GLU A 1 416 ? 22.630 9.453 -28.035 1.00 95.19 416 GLU A O 1
ATOM 3336 N N . LEU A 1 417 ? 21.713 9.761 -30.052 1.00 96.38 417 LEU A N 1
ATOM 3337 C CA . LEU A 1 417 ? 22.306 8.568 -30.661 1.00 96.38 417 LEU A CA 1
ATOM 3338 C C . LEU A 1 417 ? 23.840 8.620 -30.645 1.00 96.38 417 LEU A C 1
ATOM 3340 O O . LEU A 1 417 ? 24.476 7.624 -30.297 1.00 96.38 417 LEU A O 1
ATOM 3344 N N . LYS A 1 418 ? 24.438 9.779 -30.956 1.00 94.62 418 LYS A N 1
ATOM 3345 C CA . LYS A 1 418 ? 25.893 9.980 -30.880 1.00 94.62 418 LYS A CA 1
ATOM 3346 C C . LYS A 1 418 ? 26.420 9.771 -29.465 1.00 94.62 418 LYS A C 1
ATOM 3348 O O . LYS A 1 418 ? 27.429 9.097 -29.275 1.00 94.62 418 LYS A O 1
ATOM 3353 N N . GLU A 1 419 ? 25.728 10.302 -28.460 1.00 92.44 419 GLU A N 1
ATOM 3354 C CA . GLU A 1 419 ? 26.097 10.089 -27.061 1.00 92.44 419 GLU A CA 1
ATOM 3355 C C . GLU A 1 419 ? 25.986 8.614 -26.653 1.00 92.44 419 GLU A C 1
ATOM 3357 O O . GLU A 1 419 ? 26.824 8.107 -25.903 1.00 92.44 419 GLU A O 1
ATOM 3362 N N . LEU A 1 420 ? 24.997 7.898 -27.180 1.00 94.31 420 LEU A N 1
ATOM 3363 C CA . LEU A 1 420 ? 24.837 6.464 -26.964 1.00 94.31 420 LEU A CA 1
ATOM 3364 C C . LEU A 1 420 ? 25.853 5.611 -27.737 1.00 94.31 420 LEU A C 1
ATOM 3366 O O . LEU A 1 420 ? 25.871 4.411 -27.513 1.00 94.31 420 LEU A O 1
ATOM 3370 N N . GLY A 1 421 ? 26.720 6.188 -28.576 1.00 94.75 421 GLY A N 1
ATOM 3371 C CA . GLY A 1 421 ? 27.800 5.475 -29.274 1.00 94.75 421 GLY A CA 1
ATOM 3372 C C . GLY A 1 421 ? 27.571 5.240 -30.769 1.00 94.75 421 GLY A C 1
ATOM 3373 O O . GLY A 1 421 ? 28.443 4.685 -31.433 1.00 94.75 421 GLY A O 1
ATOM 3374 N N . VAL A 1 422 ? 26.441 5.691 -31.324 1.00 97.06 422 VAL A N 1
ATOM 3375 C CA . VAL A 1 422 ? 26.176 5.608 -32.768 1.00 97.06 422 VAL A CA 1
ATOM 3376 C C . VAL A 1 422 ? 27.131 6.520 -33.526 1.00 97.06 422 VAL A C 1
ATOM 3378 O O . VAL A 1 422 ? 27.299 7.697 -33.197 1.00 97.06 422 VAL A O 1
ATOM 3381 N N . THR A 1 423 ? 27.718 6.000 -34.600 1.00 96.25 423 THR A N 1
ATOM 3382 C CA . THR A 1 423 ? 28.568 6.809 -35.473 1.00 96.25 423 THR A CA 1
ATOM 3383 C C . THR A 1 423 ? 27.711 7.708 -36.356 1.00 96.25 423 THR A C 1
ATOM 3385 O O . THR A 1 423 ? 26.933 7.223 -37.173 1.00 96.25 423 THR A O 1
ATOM 3388 N N . THR A 1 424 ? 27.860 9.026 -36.211 1.00 94.12 424 THR A N 1
ATOM 3389 C CA . THR A 1 424 ? 27.157 10.020 -37.045 1.00 94.12 424 THR A CA 1
ATOM 3390 C C . THR A 1 424 ? 28.051 10.611 -38.132 1.00 94.12 424 THR A C 1
ATOM 3392 O O . THR A 1 424 ? 27.586 10.900 -39.232 1.00 94.12 424 THR A O 1
ATOM 3395 N N . ASP A 1 425 ? 29.345 10.779 -37.846 1.00 91.31 425 ASP A N 1
ATOM 3396 C CA . ASP A 1 425 ? 30.270 11.509 -38.712 1.00 91.31 425 ASP A CA 1
ATOM 3397 C C . ASP A 1 425 ? 31.126 10.526 -39.527 1.00 91.31 425 ASP A C 1
ATOM 3399 O O . ASP A 1 425 ? 31.712 9.595 -38.975 1.00 91.31 425 ASP A O 1
ATOM 3403 N N . PHE A 1 426 ? 31.275 10.768 -40.835 1.00 87.69 426 PHE A N 1
ATOM 3404 C CA . PHE A 1 426 ? 32.051 9.901 -41.740 1.00 87.69 426 PHE A CA 1
ATOM 3405 C C . PHE A 1 426 ? 33.491 9.642 -41.268 1.00 87.69 426 PHE A C 1
ATOM 3407 O O . PHE A 1 426 ? 33.995 8.522 -41.338 1.00 87.69 426 PHE A O 1
ATOM 3414 N N . LYS A 1 427 ? 34.141 10.673 -40.716 1.00 87.06 427 LYS A N 1
ATOM 3415 C CA . LYS A 1 427 ? 35.509 10.614 -40.168 1.00 87.06 427 LYS A CA 1
ATOM 3416 C C . LYS A 1 427 ? 35.681 9.616 -39.010 1.00 87.06 427 LYS A C 1
ATOM 3418 O O . LYS A 1 427 ? 36.807 9.195 -38.731 1.00 87.06 427 LYS A O 1
ATOM 3423 N N . ASP A 1 428 ? 34.592 9.263 -38.332 1.00 87.94 428 ASP A N 1
ATOM 3424 C CA . ASP A 1 428 ? 34.6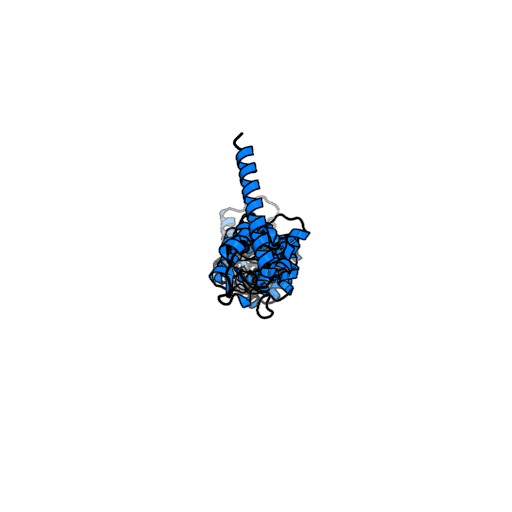04 8.439 -37.123 1.00 87.94 428 ASP A CA 1
ATOM 3425 C C . ASP A 1 428 ? 34.226 6.977 -37.398 1.00 87.94 428 ASP A C 1
ATOM 3427 O O . ASP A 1 428 ? 34.427 6.137 -36.529 1.00 87.94 428 ASP A O 1
ATOM 3431 N N . GLY A 1 429 ? 33.750 6.638 -38.602 1.00 87.00 429 GLY A N 1
ATOM 3432 C CA . GLY A 1 429 ? 33.374 5.261 -38.939 1.00 87.00 429 GLY A CA 1
ATOM 3433 C C . GLY A 1 429 ? 34.373 4.521 -39.817 1.00 87.00 429 GLY A C 1
ATOM 3434 O O . GLY A 1 429 ? 33.985 3.654 -40.597 1.00 87.00 429 GLY A O 1
ATOM 3435 N N . ASP A 1 430 ? 35.660 4.826 -39.666 1.00 85.06 430 ASP A N 1
ATOM 3436 C CA . ASP A 1 430 ? 36.746 4.091 -40.307 1.00 85.06 430 ASP A CA 1
ATOM 3437 C C . ASP A 1 430 ? 36.617 2.585 -40.033 1.00 85.06 430 ASP A C 1
ATOM 3439 O O . ASP A 1 430 ? 36.547 1.816 -40.990 1.00 85.06 430 ASP A O 1
ATOM 3443 N N . LYS A 1 431 ? 36.419 2.169 -38.771 1.00 86.75 431 LYS A N 1
ATOM 3444 C CA . LYS A 1 431 ? 36.176 0.759 -38.393 1.00 86.75 431 LYS A CA 1
ATOM 3445 C C . LYS A 1 431 ? 35.125 0.079 -39.288 1.00 86.75 431 LYS A C 1
ATOM 3447 O O . LYS A 1 431 ? 35.387 -0.981 -39.846 1.00 86.75 431 LYS A O 1
ATOM 3452 N N . PHE A 1 432 ? 33.972 0.718 -39.487 1.00 88.88 432 PHE A N 1
ATOM 3453 C CA . PHE A 1 432 ? 32.889 0.160 -40.301 1.00 88.88 432 PHE A CA 1
ATOM 3454 C C . PHE A 1 432 ? 33.250 0.033 -41.774 1.00 88.88 432 PHE A C 1
ATOM 3456 O O . PHE A 1 432 ? 32.850 -0.930 -42.422 1.00 88.88 432 PHE A O 1
ATOM 3463 N N . ILE A 1 433 ? 33.994 0.998 -42.312 1.00 85.62 433 ILE A N 1
ATOM 3464 C CA . ILE A 1 433 ? 34.413 0.962 -43.711 1.00 85.62 433 ILE A CA 1
ATOM 3465 C C . ILE A 1 433 ? 35.430 -0.166 -43.917 1.00 85.62 433 ILE A C 1
ATOM 3467 O O . ILE A 1 433 ? 35.294 -0.911 -44.879 1.00 85.62 433 ILE A O 1
ATOM 3471 N N . ALA A 1 434 ? 36.397 -0.358 -43.013 1.00 82.88 434 ALA A N 1
ATOM 3472 C CA . ALA A 1 434 ? 37.329 -1.489 -43.117 1.00 82.88 434 ALA A CA 1
ATOM 3473 C C . ALA A 1 434 ? 36.614 -2.847 -43.103 1.00 82.88 434 ALA A C 1
ATOM 3475 O O . ALA A 1 434 ? 36.941 -3.708 -43.920 1.00 82.88 434 ALA A O 1
ATOM 3476 N N . ASP A 1 435 ? 35.638 -3.018 -42.212 1.00 84.00 435 ASP A N 1
ATOM 3477 C CA . ASP A 1 435 ? 34.944 -4.296 -42.027 1.00 84.00 435 ASP A CA 1
ATOM 3478 C C . ASP A 1 435 ? 33.825 -4.529 -43.061 1.00 84.00 435 ASP A C 1
ATOM 3480 O O . ASP A 1 435 ? 33.421 -5.667 -43.300 1.00 84.00 435 ASP A O 1
ATOM 3484 N N . GLY A 1 436 ? 33.309 -3.455 -43.667 1.00 81.75 436 GLY A N 1
ATOM 3485 C CA . GLY A 1 436 ? 32.090 -3.457 -44.478 1.00 81.75 436 GLY A CA 1
ATOM 3486 C C . GLY A 1 436 ? 32.282 -3.194 -45.970 1.00 81.75 436 GLY A C 1
ATOM 3487 O O . GLY A 1 436 ? 31.282 -3.137 -46.684 1.00 81.75 436 GLY A O 1
ATOM 3488 N N . ILE A 1 437 ? 33.510 -3.017 -46.476 1.00 83.19 437 ILE A N 1
ATOM 3489 C CA . ILE A 1 437 ? 33.737 -2.844 -47.923 1.00 83.19 437 ILE A CA 1
ATOM 3490 C C . ILE A 1 437 ? 33.196 -4.058 -48.684 1.00 83.19 437 ILE A C 1
ATOM 3492 O O . ILE A 1 437 ? 33.599 -5.200 -48.466 1.00 83.19 437 ILE A O 1
ATOM 3496 N N . PHE A 1 438 ? 32.309 -3.783 -49.635 1.00 80.75 438 PHE A N 1
ATOM 3497 C CA . PHE A 1 438 ? 31.695 -4.779 -50.495 1.00 80.75 438 PHE A CA 1
ATOM 3498 C C . PHE A 1 438 ? 31.673 -4.249 -51.925 1.00 80.75 438 PHE A C 1
ATOM 3500 O O . PHE A 1 438 ? 30.729 -3.592 -52.368 1.00 80.75 438 PHE A O 1
ATOM 3507 N N . LEU A 1 439 ? 32.753 -4.520 -52.658 1.00 78.12 439 LEU A N 1
ATOM 3508 C CA . LEU A 1 439 ? 32.849 -4.088 -54.046 1.00 78.12 439 LEU A CA 1
ATOM 3509 C C . LEU A 1 439 ? 31.775 -4.798 -54.886 1.00 78.12 439 LEU A C 1
ATOM 3511 O O . LEU A 1 439 ? 31.640 -6.024 -54.798 1.00 78.12 439 LEU A O 1
ATOM 3515 N N . PRO A 1 440 ? 31.013 -4.060 -55.713 1.00 74.69 440 PRO A N 1
ATOM 3516 C CA . PRO A 1 440 ? 30.001 -4.664 -56.563 1.00 74.69 440 PRO A CA 1
ATOM 3517 C C . PRO A 1 440 ? 30.658 -5.643 -57.542 1.00 74.69 440 PRO A C 1
ATOM 3519 O O . PRO A 1 440 ? 31.709 -5.352 -58.109 1.00 74.69 440 PRO A O 1
ATOM 3522 N N . GLN A 1 441 ? 30.014 -6.790 -57.782 1.00 76.50 441 GLN A N 1
ATOM 3523 C CA . GLN A 1 441 ? 30.476 -7.763 -58.786 1.00 76.50 441 GLN A CA 1
ATOM 3524 C C . GLN A 1 441 ? 30.557 -7.151 -60.192 1.00 76.50 441 GLN A C 1
ATOM 3526 O O . GLN A 1 441 ? 31.390 -7.551 -61.000 1.00 76.50 441 GLN A O 1
ATOM 3531 N N . ASP A 1 442 ? 29.695 -6.171 -60.470 1.00 78.38 442 ASP A N 1
ATOM 3532 C CA . ASP A 1 442 ? 29.733 -5.367 -61.681 1.00 78.38 442 ASP A CA 1
ATOM 3533 C C . ASP A 1 442 ? 30.385 -4.007 -61.394 1.00 78.38 442 ASP A C 1
ATOM 3535 O O . ASP A 1 442 ? 29.768 -3.099 -60.825 1.00 78.38 442 ASP A O 1
ATOM 3539 N N . CYS A 1 443 ? 31.642 -3.863 -61.818 1.00 73.56 443 CYS A N 1
ATOM 3540 C CA . CYS A 1 443 ? 32.425 -2.641 -61.650 1.00 73.56 443 CYS A CA 1
ATOM 3541 C C . CYS A 1 443 ? 31.847 -1.432 -62.406 1.00 73.56 443 CYS A C 1
ATOM 3543 O O . CYS A 1 443 ? 32.244 -0.307 -62.111 1.00 73.56 443 CYS A O 1
ATOM 3545 N N . SER A 1 444 ? 30.905 -1.615 -63.342 1.00 76.56 444 SER A N 1
ATOM 3546 C CA . SER A 1 444 ? 30.231 -0.495 -64.017 1.00 76.56 444 SER A CA 1
ATOM 3547 C C . SER A 1 444 ? 29.327 0.319 -63.081 1.00 76.56 444 SER A C 1
ATOM 3549 O O . SER A 1 444 ? 28.976 1.457 -63.390 1.00 76.56 444 SER A O 1
ATOM 3551 N N . ARG A 1 445 ? 28.991 -0.233 -61.906 1.00 72.31 445 ARG A N 1
ATOM 3552 C CA . ARG A 1 445 ? 28.201 0.434 -60.859 1.00 72.31 445 ARG A CA 1
ATOM 3553 C C . ARG A 1 445 ? 29.042 1.357 -59.970 1.00 72.31 445 ARG A C 1
ATOM 3555 O O . ARG A 1 445 ? 28.482 2.078 -59.146 1.00 72.31 445 ARG A O 1
ATOM 3562 N N . LEU A 1 446 ? 30.371 1.346 -60.124 1.00 81.44 446 LEU A N 1
ATOM 3563 C CA . LEU A 1 446 ? 31.266 2.254 -59.411 1.00 81.44 446 LEU A CA 1
ATOM 3564 C C . LEU A 1 446 ? 31.122 3.670 -59.965 1.00 81.44 446 LEU A C 1
ATOM 3566 O O . LEU A 1 446 ? 31.326 3.916 -61.152 1.00 81.44 446 LEU A O 1
ATOM 3570 N N . THR A 1 447 ? 30.817 4.620 -59.086 1.00 84.75 447 THR A N 1
ATOM 3571 C CA . THR A 1 447 ? 30.817 6.040 -59.444 1.00 84.75 447 THR A CA 1
ATOM 3572 C C . THR A 1 447 ? 32.148 6.682 -59.074 1.00 84.75 447 THR A C 1
ATOM 3574 O O . THR A 1 447 ? 32.823 6.256 -58.134 1.00 84.75 447 THR A O 1
ATOM 3577 N N . THR A 1 448 ? 32.501 7.767 -59.764 1.00 86.38 448 THR A N 1
ATOM 3578 C CA . THR A 1 448 ? 33.654 8.605 -59.409 1.00 86.38 448 THR A CA 1
ATOM 3579 C C . THR A 1 448 ? 33.604 9.042 -57.940 1.00 86.38 448 THR A C 1
ATOM 3581 O O . THR A 1 448 ? 34.623 9.024 -57.255 1.00 86.38 448 THR A O 1
ATOM 3584 N N . ALA A 1 449 ? 32.410 9.366 -57.429 1.00 86.94 449 ALA A N 1
ATOM 3585 C CA . ALA A 1 449 ? 32.209 9.756 -56.036 1.00 86.94 449 ALA A CA 1
ATOM 3586 C C . ALA A 1 449 ? 32.512 8.604 -55.060 1.00 86.94 449 ALA A C 1
ATOM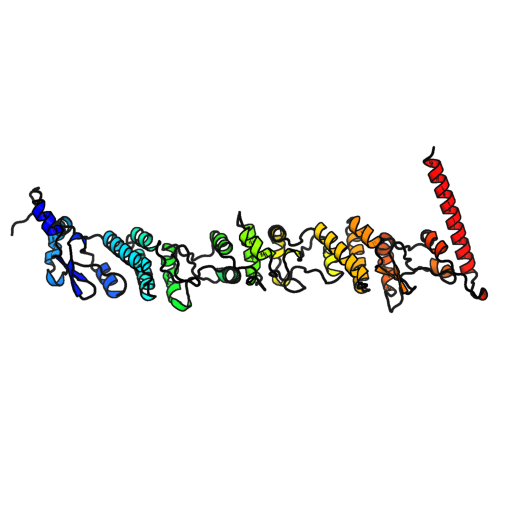 3588 O O . ALA A 1 449 ? 33.184 8.819 -54.055 1.00 86.94 449 ALA A O 1
ATOM 3589 N N . SER A 1 450 ? 32.081 7.379 -55.374 1.00 84.19 450 SER A N 1
ATOM 3590 C CA . SER A 1 450 ? 32.352 6.187 -54.558 1.00 84.19 450 SER A CA 1
ATOM 3591 C C . SER A 1 450 ? 33.846 5.867 -54.480 1.00 84.19 450 SER A C 1
ATOM 3593 O O . SER A 1 450 ? 34.352 5.543 -53.408 1.00 84.19 450 SER A O 1
ATOM 3595 N N . VAL A 1 451 ? 34.571 6.012 -55.597 1.00 85.56 451 VAL A N 1
ATOM 3596 C CA . VAL A 1 451 ? 36.028 5.801 -55.641 1.00 85.56 451 VAL A CA 1
ATOM 3597 C C . VAL A 1 451 ? 36.762 6.844 -54.798 1.00 85.56 451 VAL A C 1
ATOM 3599 O O . VAL A 1 451 ? 37.629 6.479 -54.007 1.00 85.56 451 VAL A O 1
ATOM 3602 N N . TYR A 1 452 ? 36.413 8.129 -54.923 1.00 88.00 452 TYR A N 1
ATOM 3603 C CA . TYR A 1 452 ? 37.032 9.173 -54.101 1.00 88.00 452 TYR A CA 1
ATOM 3604 C C . TYR A 1 452 ? 36.722 9.001 -52.616 1.00 88.00 452 TYR A C 1
ATOM 3606 O O . TYR A 1 452 ? 37.637 9.089 -51.807 1.00 88.00 452 TYR A O 1
ATOM 3614 N N . SER A 1 453 ? 35.483 8.661 -52.261 1.00 86.19 453 SER A N 1
ATOM 3615 C CA . SER A 1 453 ? 35.095 8.427 -50.868 1.00 86.19 453 SER A CA 1
ATOM 3616 C C . SER A 1 453 ? 35.858 7.249 -50.247 1.00 86.19 453 SER A C 1
ATOM 3618 O O . SER A 1 453 ? 36.330 7.356 -49.118 1.00 86.19 453 SER A O 1
ATOM 3620 N N . LEU A 1 454 ? 36.103 6.174 -51.010 1.00 84.88 454 LEU A N 1
ATOM 3621 C CA . LEU A 1 454 ? 36.963 5.064 -50.579 1.00 84.88 454 LEU A CA 1
ATOM 3622 C C . LEU A 1 454 ? 38.420 5.511 -50.360 1.00 84.88 454 LEU A C 1
ATOM 3624 O O . LEU A 1 454 ? 39.051 5.126 -49.373 1.00 84.88 454 LEU A O 1
ATOM 3628 N N . LEU A 1 455 ? 38.970 6.327 -51.265 1.00 87.25 455 LEU A N 1
ATOM 3629 C CA . LEU A 1 455 ? 40.323 6.879 -51.122 1.00 87.25 455 LEU A CA 1
ATOM 3630 C C . LEU A 1 455 ? 40.433 7.839 -49.928 1.00 87.25 455 LEU A C 1
ATOM 3632 O O . LEU A 1 455 ? 41.446 7.815 -49.225 1.00 87.25 455 LEU A O 1
ATOM 3636 N N . ASP A 1 456 ? 39.395 8.630 -49.662 1.00 85.06 456 ASP A N 1
ATOM 3637 C CA . ASP A 1 456 ? 39.309 9.497 -48.487 1.00 85.06 456 ASP A CA 1
ATOM 3638 C C . ASP A 1 456 ? 39.278 8.673 -47.197 1.00 85.06 456 ASP A C 1
ATOM 3640 O O . ASP A 1 456 ? 40.008 8.991 -46.257 1.00 85.06 456 ASP A O 1
ATOM 3644 N N . SER A 1 457 ? 38.549 7.551 -47.161 1.00 83.75 457 SER A N 1
ATOM 3645 C CA . SER A 1 457 ? 38.619 6.609 -46.037 1.00 83.75 457 SER A CA 1
ATOM 3646 C C . SER A 1 457 ? 40.043 6.090 -45.827 1.00 83.75 457 SER A C 1
ATOM 3648 O O . SER A 1 457 ? 40.544 6.105 -44.704 1.00 83.75 457 SER A O 1
ATOM 3650 N N . VAL A 1 458 ? 40.748 5.695 -46.897 1.00 84.31 458 VAL A N 1
ATOM 3651 C CA . VAL A 1 458 ? 42.158 5.258 -46.816 1.00 84.31 458 VAL A CA 1
ATOM 3652 C C . VAL A 1 458 ? 43.062 6.369 -46.273 1.00 84.31 458 VAL A C 1
ATOM 3654 O O . VAL A 1 458 ? 43.993 6.091 -45.510 1.00 84.31 458 VAL A O 1
ATOM 3657 N N . LYS A 1 459 ? 42.806 7.628 -46.643 1.00 85.75 459 LYS A N 1
ATOM 3658 C CA . LYS A 1 459 ? 43.536 8.787 -46.120 1.00 85.75 459 LYS A CA 1
ATOM 3659 C C . LYS A 1 459 ? 43.295 8.960 -44.617 1.00 85.75 459 LYS A C 1
ATOM 3661 O O . LYS A 1 459 ? 44.269 9.024 -43.870 1.00 85.75 459 LYS A O 1
ATOM 3666 N N . ILE A 1 460 ? 42.036 8.926 -44.176 1.00 84.00 460 ILE A N 1
ATOM 3667 C CA . ILE A 1 460 ? 41.649 9.002 -42.756 1.00 84.00 460 ILE A CA 1
ATOM 3668 C C . ILE A 1 460 ? 42.328 7.886 -41.949 1.00 84.00 460 ILE A C 1
ATOM 3670 O O . ILE A 1 460 ? 42.928 8.147 -40.905 1.00 84.00 460 ILE A O 1
ATOM 3674 N N . PHE A 1 461 ? 42.323 6.654 -42.464 1.00 80.75 461 PHE A N 1
ATOM 3675 C CA . PHE A 1 461 ? 43.001 5.517 -41.838 1.00 80.75 461 PHE A CA 1
ATOM 3676 C C . PHE A 1 461 ? 44.503 5.738 -41.655 1.00 80.75 461 PHE A C 1
ATOM 3678 O O . PHE A 1 461 ? 45.065 5.432 -40.599 1.00 80.75 461 PHE A O 1
ATOM 3685 N N . LYS A 1 462 ? 45.176 6.262 -42.686 1.00 82.50 462 LYS A N 1
ATOM 3686 C CA . LYS A 1 462 ? 46.610 6.563 -42.612 1.00 82.50 462 LYS A CA 1
ATOM 3687 C C . LYS A 1 462 ? 46.895 7.644 -41.575 1.00 82.50 462 LYS A C 1
ATOM 3689 O O . LYS A 1 462 ? 47.818 7.471 -40.786 1.00 82.50 462 LYS A O 1
ATOM 3694 N N . GLU A 1 463 ? 46.100 8.710 -41.547 1.00 83.00 463 GLU A N 1
ATOM 3695 C CA . GLU A 1 463 ? 46.258 9.819 -40.600 1.00 83.00 463 GLU A CA 1
ATOM 3696 C C . GLU A 1 463 ? 46.043 9.373 -39.145 1.00 83.00 463 GLU A C 1
ATOM 3698 O O . GLU A 1 463 ? 46.878 9.673 -38.291 1.00 83.00 463 GLU A O 1
ATOM 3703 N N . LYS A 1 464 ? 45.001 8.577 -38.856 1.00 79.19 464 LYS A N 1
ATOM 3704 C CA . LYS A 1 464 ? 44.772 8.018 -37.508 1.00 79.19 464 LYS A CA 1
ATOM 3705 C C . LYS A 1 464 ? 45.922 7.114 -37.052 1.00 79.19 464 LYS A C 1
ATOM 3707 O O . LYS A 1 464 ? 46.359 7.200 -35.908 1.00 79.19 464 LYS A O 1
ATOM 3712 N N . LYS A 1 465 ? 46.469 6.285 -37.950 1.00 76.00 465 LYS A N 1
ATOM 3713 C CA . LYS A 1 465 ? 47.607 5.397 -37.644 1.00 76.00 465 LYS A CA 1
ATOM 3714 C C . LYS A 1 465 ? 48.916 6.150 -37.374 1.00 76.00 465 LYS A C 1
ATOM 3716 O O . LYS A 1 465 ? 49.791 5.605 -36.701 1.00 76.00 465 LYS A O 1
ATOM 3721 N N . VAL A 1 466 ? 49.091 7.341 -37.948 1.00 74.44 466 VAL A N 1
ATOM 3722 C CA . VAL A 1 466 ? 50.242 8.213 -37.662 1.00 74.44 466 VAL A CA 1
ATOM 3723 C C . VAL A 1 466 ? 50.092 8.824 -36.270 1.00 74.44 466 VAL A C 1
ATOM 3725 O O . VAL A 1 466 ? 50.988 8.638 -35.456 1.00 74.44 466 VAL A O 1
ATOM 3728 N N . ARG A 1 467 ? 48.925 9.403 -35.953 1.00 71.44 467 ARG A N 1
ATOM 3729 C CA . ARG A 1 467 ? 48.648 9.986 -34.626 1.00 71.44 467 ARG A CA 1
ATOM 3730 C C . ARG A 1 467 ? 48.817 8.982 -33.484 1.00 71.44 467 ARG A C 1
ATOM 3732 O O . ARG A 1 467 ? 49.505 9.267 -32.519 1.00 71.44 467 ARG A O 1
ATOM 3739 N N . LEU A 1 468 ? 48.288 7.765 -33.641 1.00 68.56 468 LEU A N 1
ATOM 3740 C CA . LEU A 1 468 ? 48.440 6.706 -32.634 1.00 68.56 468 LEU A CA 1
ATOM 3741 C C . LEU A 1 468 ? 49.905 6.319 -32.375 1.00 68.56 468 LEU A C 1
ATOM 3743 O O . LEU A 1 468 ? 50.232 5.901 -31.271 1.00 68.56 468 LEU A O 1
ATOM 3747 N N . ARG A 1 469 ? 50.787 6.421 -33.379 1.00 64.94 469 ARG A N 1
ATOM 3748 C CA . ARG A 1 469 ? 52.223 6.166 -33.181 1.00 64.94 469 ARG A CA 1
ATOM 3749 C C . ARG A 1 469 ? 52.906 7.320 -32.463 1.00 64.94 469 ARG A C 1
ATOM 3751 O O . ARG A 1 469 ? 53.679 7.066 -31.552 1.00 64.94 469 ARG A O 1
ATOM 3758 N N . GLU A 1 470 ? 52.569 8.552 -32.830 1.00 67.44 470 GLU A N 1
ATOM 3759 C CA . GLU A 1 470 ? 53.083 9.756 -32.172 1.00 67.44 470 GLU A CA 1
ATOM 3760 C C . GLU A 1 470 ? 52.677 9.810 -30.688 1.00 67.44 470 GLU A C 1
ATOM 3762 O O . GLU A 1 470 ? 53.515 10.126 -29.848 1.00 67.44 470 GLU A O 1
ATOM 3767 N N . ASP A 1 471 ? 51.447 9.412 -30.342 1.00 62.34 471 ASP A N 1
ATOM 3768 C CA . ASP A 1 471 ? 50.979 9.349 -28.950 1.00 62.34 471 ASP A CA 1
ATOM 3769 C C . ASP A 1 471 ? 51.716 8.266 -28.134 1.00 62.34 471 ASP A C 1
ATOM 3771 O O . ASP A 1 471 ? 52.129 8.511 -27.001 1.00 62.34 471 ASP A O 1
ATOM 3775 N N . ILE A 1 472 ? 51.946 7.075 -28.704 1.00 62.66 472 ILE A N 1
ATOM 3776 C CA . ILE A 1 472 ? 52.701 5.992 -28.039 1.00 62.66 472 ILE A CA 1
ATOM 3777 C C . ILE A 1 472 ? 54.164 6.396 -27.812 1.00 62.66 472 ILE A C 1
ATOM 3779 O O . ILE A 1 472 ? 54.716 6.127 -26.741 1.00 62.66 472 ILE A O 1
ATOM 3783 N N . ASP A 1 473 ? 54.777 7.075 -28.782 1.00 58.47 473 ASP A N 1
ATOM 3784 C CA . ASP A 1 473 ? 56.149 7.576 -28.675 1.00 58.47 473 ASP A CA 1
ATOM 3785 C C . ASP A 1 473 ? 56.263 8.725 -27.649 1.00 58.47 473 ASP A C 1
ATOM 3787 O O . ASP A 1 473 ? 57.318 8.901 -27.042 1.00 58.47 473 ASP A O 1
ATOM 3791 N N . HIS A 1 474 ? 55.177 9.466 -27.381 1.00 53.53 474 HIS A N 1
ATOM 3792 C CA . HIS A 1 474 ? 55.137 10.532 -26.371 1.00 53.53 474 HIS A CA 1
ATOM 3793 C C . HIS A 1 474 ? 54.946 10.021 -24.929 1.00 53.53 474 HIS A C 1
ATOM 3795 O O . HIS A 1 474 ? 55.432 10.651 -23.994 1.00 53.53 474 HIS A O 1
ATOM 3801 N N . PHE A 1 475 ? 54.286 8.872 -24.731 1.00 49.12 475 PHE A N 1
ATOM 3802 C CA . PHE A 1 475 ? 54.138 8.219 -23.415 1.00 49.12 475 PHE A CA 1
ATOM 3803 C C . PHE A 1 475 ? 55.281 7.250 -23.060 1.00 49.12 475 PHE A C 1
ATOM 3805 O O . PHE A 1 475 ? 55.352 6.778 -21.925 1.00 49.12 475 PHE A O 1
ATOM 3812 N N . SER A 1 476 ? 56.167 6.949 -24.013 1.00 47.41 476 SER A N 1
ATOM 3813 C CA . SER A 1 476 ? 57.314 6.041 -23.836 1.00 47.41 476 SER A CA 1
ATOM 3814 C C . SER A 1 476 ? 58.655 6.771 -23.642 1.00 47.41 476 SER A C 1
ATOM 3816 O O . SER A 1 476 ? 59.703 6.122 -23.675 1.00 47.41 476 SER A O 1
ATOM 3818 N N . GLY A 1 477 ? 58.625 8.101 -23.479 1.00 42.31 477 GLY A N 1
ATOM 3819 C CA . GLY A 1 477 ? 59.790 8.985 -23.329 1.00 42.31 477 GLY A CA 1
ATOM 3820 C C . GLY A 1 477 ? 60.038 9.457 -21.905 1.00 42.31 477 GLY A C 1
ATOM 3821 O O . GLY A 1 477 ? 59.050 9.791 -21.214 1.00 42.31 477 GLY A O 1
#

Organism: Artemisia annua (NCBI:txid35608)

InterPro domains:
  IPR052957 Auxin-regulated embryogenesis mediator [PTHR32387] (13-452)